Protein AF-A0A3M1V8Z0-F1 (afdb_monomer)

Structure (mmCIF, N/CA/C/O backbone):
data_AF-A0A3M1V8Z0-F1
#
_entry.id   AF-A0A3M1V8Z0-F1
#
loop_
_atom_site.group_PDB
_atom_site.id
_atom_site.type_symbol
_atom_site.label_atom_id
_atom_site.label_alt_id
_atom_site.label_comp_id
_atom_site.label_asym_id
_atom_site.label_entity_id
_atom_site.label_seq_id
_atom_site.pdbx_PDB_ins_code
_atom_site.Cartn_x
_atom_site.Cartn_y
_atom_site.Cartn_z
_atom_site.occupancy
_atom_site.B_iso_or_equiv
_atom_site.auth_seq_id
_atom_site.auth_comp_id
_atom_site.auth_asym_id
_atom_site.auth_atom_id
_atom_site.pdbx_PDB_model_num
ATOM 1 N N . MET A 1 1 ? -4.036 62.383 -59.498 1.00 50.09 1 MET A N 1
ATOM 2 C CA . MET A 1 1 ? -3.084 63.143 -58.662 1.00 50.09 1 MET A CA 1
ATOM 3 C C . MET A 1 1 ? -3.655 63.258 -57.259 1.00 50.09 1 MET A C 1
ATOM 5 O O . MET A 1 1 ? -4.647 63.950 -57.100 1.00 50.09 1 MET A O 1
ATOM 9 N N . LEU A 1 2 ? -3.074 62.509 -56.317 1.00 42.62 2 LEU A N 1
ATOM 10 C CA . LEU A 1 2 ? -2.884 62.777 -54.878 1.00 42.62 2 LEU A CA 1
ATOM 11 C C . LEU A 1 2 ? -2.518 61.423 -54.250 1.00 42.62 2 LEU A C 1
ATOM 13 O O . LEU A 1 2 ? -3.381 60.614 -53.921 1.00 42.62 2 LEU A O 1
ATOM 17 N N . ALA A 1 3 ? -1.216 61.136 -54.231 1.00 44.47 3 ALA A N 1
ATOM 18 C CA . ALA A 1 3 ? -0.652 59.923 -53.656 1.00 44.47 3 ALA A CA 1
ATOM 19 C C . ALA A 1 3 ? -0.652 60.043 -52.125 1.00 44.47 3 ALA A C 1
ATOM 21 O O . ALA A 1 3 ? -0.165 61.030 -51.575 1.00 44.47 3 ALA A O 1
ATOM 22 N N . TYR A 1 4 ? -1.228 59.052 -51.450 1.00 63.44 4 TYR A N 1
ATOM 23 C CA . TYR A 1 4 ? -1.217 58.925 -49.996 1.00 63.44 4 TYR A CA 1
ATOM 24 C C . TYR A 1 4 ? 0.078 58.219 -49.580 1.00 63.44 4 TYR A C 1
ATOM 26 O O . TYR A 1 4 ? 0.223 57.017 -49.797 1.00 63.44 4 TYR A O 1
ATOM 34 N N . GLU A 1 5 ? 1.033 58.965 -49.023 1.00 54.62 5 GLU A N 1
ATOM 35 C CA . GLU A 1 5 ? 2.247 58.396 -48.431 1.00 54.62 5 GLU A CA 1
ATOM 36 C C . GLU A 1 5 ? 1.980 57.961 -46.978 1.00 54.62 5 GLU A C 1
ATOM 38 O O . GLU A 1 5 ? 1.662 58.805 -46.130 1.00 54.62 5 GLU A O 1
ATOM 43 N N . PRO A 1 6 ? 2.119 56.666 -46.638 1.00 63.56 6 PRO A N 1
ATOM 44 C CA . PRO A 1 6 ? 2.044 56.221 -45.256 1.00 63.56 6 PRO A CA 1
ATOM 45 C C . PRO A 1 6 ? 3.290 56.690 -44.494 1.00 63.56 6 PRO A C 1
ATOM 47 O O . PRO A 1 6 ? 4.416 56.281 -44.776 1.00 63.56 6 PRO A O 1
ATOM 50 N N . ARG A 1 7 ? 3.091 57.544 -43.484 1.00 64.19 7 ARG A N 1
ATOM 51 C CA . ARG A 1 7 ? 4.147 57.924 -42.537 1.00 64.19 7 ARG A CA 1
ATOM 52 C C . ARG A 1 7 ? 4.525 56.708 -41.691 1.00 64.19 7 ARG A C 1
ATOM 54 O O . ARG A 1 7 ? 3.818 56.358 -40.747 1.00 64.19 7 ARG A O 1
ATOM 61 N N . HIS A 1 8 ? 5.660 56.090 -42.001 1.00 57.84 8 HIS A N 1
ATOM 62 C CA . HIS A 1 8 ? 6.310 55.132 -41.113 1.00 57.84 8 HIS A CA 1
ATOM 63 C C . HIS A 1 8 ? 6.765 55.847 -39.833 1.00 57.84 8 HIS A C 1
ATOM 65 O O . HIS A 1 8 ? 7.805 56.497 -39.788 1.00 57.84 8 HIS A O 1
ATOM 71 N N . CYS A 1 9 ? 5.956 55.741 -38.778 1.00 61.62 9 CYS A N 1
ATOM 72 C CA . CYS A 1 9 ? 6.323 56.157 -37.432 1.00 61.62 9 CYS A CA 1
ATOM 73 C C . CYS A 1 9 ? 7.314 55.131 -36.858 1.00 61.62 9 CYS A C 1
ATOM 75 O O . CYS A 1 9 ? 6.917 54.104 -36.308 1.00 61.62 9 CYS A O 1
ATOM 77 N N . SER A 1 10 ? 8.616 55.375 -37.030 1.00 54.47 10 SER A N 1
ATOM 78 C CA . SER A 1 10 ? 9.679 54.566 -36.429 1.00 54.47 10 SER A CA 1
ATOM 79 C C . SER A 1 10 ? 9.790 54.870 -34.929 1.00 54.47 10 SER A C 1
ATOM 81 O O . SER A 1 10 ? 10.664 55.617 -34.489 1.00 54.47 10 SER A O 1
ATOM 83 N N . MET A 1 11 ? 8.896 54.305 -34.116 1.00 51.50 11 MET A N 1
ATOM 84 C CA . MET A 1 11 ? 9.065 54.278 -32.661 1.00 51.50 11 MET A CA 1
ATOM 85 C C . MET A 1 11 ? 9.902 53.066 -32.248 1.00 51.50 11 MET A C 1
ATOM 87 O O . MET A 1 11 ? 9.391 52.101 -31.690 1.00 51.50 11 MET A O 1
ATOM 91 N N . THR A 1 12 ? 11.210 53.121 -32.492 1.00 56.28 12 THR A N 1
ATOM 92 C CA . THR A 1 12 ? 12.173 52.216 -31.844 1.00 56.28 12 THR A CA 1
ATOM 93 C C . THR A 1 12 ? 13.014 53.009 -30.856 1.00 56.28 12 THR A C 1
ATOM 95 O O . THR A 1 12 ? 14.225 53.158 -31.002 1.00 56.28 12 THR A O 1
ATOM 98 N N . THR A 1 13 ? 12.367 53.559 -29.827 1.00 56.66 13 THR A N 1
ATOM 99 C CA . THR A 1 13 ? 13.083 53.988 -28.624 1.00 56.66 13 THR A CA 1
ATOM 100 C C . THR A 1 13 ? 13.380 52.737 -27.804 1.00 56.66 13 THR A C 1
ATOM 102 O O . THR A 1 13 ? 12.694 52.440 -26.827 1.00 56.66 13 THR A O 1
ATOM 105 N N . GLU A 1 14 ? 14.392 51.968 -28.211 1.00 60.00 14 GLU A N 1
ATOM 106 C CA . GLU A 1 14 ? 14.990 50.965 -27.333 1.00 60.00 14 GLU A CA 1
ATOM 107 C C . GLU A 1 14 ? 15.577 51.705 -26.129 1.00 60.00 14 GLU A C 1
ATOM 109 O O . GLU A 1 14 ? 16.704 52.208 -26.144 1.00 60.00 14 GLU A O 1
ATOM 114 N N . ARG A 1 15 ? 14.781 51.820 -25.063 1.00 64.38 15 ARG A N 1
ATOM 115 C CA . ARG A 1 15 ? 15.274 52.238 -23.757 1.00 64.38 15 ARG A CA 1
ATOM 116 C C . ARG A 1 15 ? 16.285 51.189 -23.323 1.00 64.38 15 ARG A C 1
ATOM 118 O O . ARG A 1 15 ? 15.916 50.155 -22.773 1.00 64.38 15 ARG A O 1
ATOM 125 N N . ARG A 1 16 ? 17.569 51.460 -23.571 1.00 71.38 16 ARG A N 1
ATOM 126 C CA . ARG A 1 16 ? 18.683 50.713 -22.987 1.00 71.38 16 ARG A CA 1
ATOM 127 C C . ARG A 1 16 ? 18.565 50.818 -21.473 1.00 71.38 16 ARG A C 1
ATOM 129 O O . ARG A 1 16 ? 19.021 51.782 -20.861 1.00 71.38 16 ARG A O 1
ATOM 136 N N . ILE A 1 17 ? 17.919 49.823 -20.874 1.00 77.00 17 ILE A N 1
ATOM 137 C CA . ILE A 1 17 ? 17.913 49.620 -19.432 1.00 77.00 17 ILE A CA 1
ATOM 138 C C . ILE A 1 17 ? 19.381 49.516 -19.024 1.00 77.00 17 ILE A C 1
ATOM 140 O O . ILE A 1 17 ? 20.104 48.621 -19.468 1.00 77.00 17 ILE A O 1
ATOM 144 N N . SER A 1 18 ? 19.853 50.495 -18.251 1.00 86.06 18 SER A N 1
ATOM 145 C CA . SER A 1 18 ? 21.267 50.565 -17.893 1.00 86.06 18 SER A CA 1
ATOM 146 C C . SER A 1 18 ? 21.676 49.299 -17.137 1.00 86.06 18 SER A C 1
ATOM 148 O O . SER A 1 18 ? 20.899 48.759 -16.347 1.00 86.06 18 SER A O 1
ATOM 150 N N . ARG A 1 19 ? 22.919 48.838 -17.329 1.00 85.12 19 ARG A N 1
ATOM 151 C CA . ARG A 1 19 ? 23.476 47.684 -16.594 1.00 85.12 19 ARG A CA 1
ATOM 152 C C . ARG A 1 19 ? 23.263 47.795 -15.077 1.00 85.12 19 ARG A C 1
ATOM 154 O O . ARG A 1 19 ? 23.075 46.785 -14.416 1.00 85.12 19 ARG A O 1
ATOM 161 N N . ARG A 1 20 ? 23.225 49.020 -14.537 1.00 85.44 20 ARG A N 1
ATOM 162 C CA . ARG A 1 20 ? 22.943 49.291 -13.119 1.00 85.44 20 ARG A CA 1
ATOM 163 C C . ARG A 1 20 ? 21.540 48.846 -12.699 1.00 85.44 20 ARG A C 1
ATOM 165 O O . ARG A 1 20 ? 21.400 48.256 -11.638 1.00 85.44 20 ARG A O 1
ATOM 172 N N . VAL A 1 21 ? 20.525 49.069 -13.534 1.00 88.44 21 VAL A N 1
ATOM 173 C CA . VAL A 1 21 ? 19.148 48.622 -13.256 1.00 88.44 21 VAL A CA 1
ATOM 174 C C . VAL A 1 21 ? 19.068 47.097 -13.262 1.00 88.44 21 VAL A C 1
ATOM 176 O O . VAL A 1 21 ? 18.444 46.529 -12.375 1.00 88.44 21 VAL A O 1
ATOM 179 N N . TRP A 1 22 ? 19.765 46.426 -14.184 1.00 90.62 22 TRP A N 1
ATOM 180 C CA . TRP A 1 22 ? 19.837 44.961 -14.197 1.00 90.62 22 TRP A CA 1
ATOM 181 C C . TRP A 1 22 ? 20.536 44.383 -12.965 1.00 90.62 22 TRP A C 1
ATOM 183 O O . TRP A 1 22 ? 20.046 43.414 -12.396 1.00 90.62 22 TRP A O 1
ATOM 193 N N . VAL A 1 23 ? 21.634 44.995 -12.512 1.00 91.88 23 VAL A N 1
ATOM 194 C CA . VAL A 1 23 ? 22.325 44.577 -11.280 1.00 91.88 23 VAL A CA 1
ATOM 195 C C . VAL A 1 23 ? 21.428 44.761 -10.052 1.00 91.88 23 VAL A C 1
ATOM 197 O O . VAL A 1 23 ? 21.338 43.858 -9.225 1.00 91.88 23 VAL A O 1
ATOM 200 N N . LEU A 1 24 ? 20.719 45.890 -9.949 1.00 92.88 24 LEU A N 1
ATOM 201 C CA . LEU A 1 24 ? 19.772 46.131 -8.855 1.00 92.88 2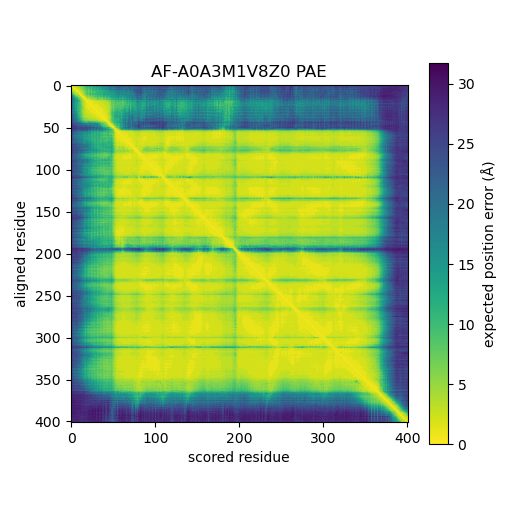4 LEU A CA 1
ATOM 202 C C . LEU A 1 24 ? 18.595 45.151 -8.890 1.00 92.88 24 LEU A C 1
ATOM 204 O O . LEU A 1 24 ? 18.204 44.626 -7.851 1.00 92.88 24 LEU A O 1
ATOM 208 N N . TYR A 1 25 ? 18.062 44.868 -10.077 1.00 90.56 25 TYR A N 1
ATOM 209 C CA . TYR A 1 25 ? 16.971 43.916 -10.253 1.00 90.56 25 TYR A CA 1
ATOM 210 C C . TYR A 1 25 ? 17.397 42.485 -9.900 1.00 90.56 25 TYR A C 1
ATOM 212 O O . TYR A 1 25 ? 16.688 41.797 -9.171 1.00 90.56 25 TYR A O 1
ATOM 220 N N . ALA A 1 26 ? 18.587 42.058 -10.329 1.00 92.81 26 ALA A N 1
ATOM 221 C CA . ALA A 1 26 ? 19.157 40.771 -9.939 1.00 92.81 26 ALA A CA 1
ATOM 222 C C . ALA A 1 26 ? 19.373 40.686 -8.418 1.00 92.81 26 ALA A C 1
ATOM 224 O O . ALA A 1 26 ? 18.982 39.700 -7.799 1.00 92.81 26 ALA A O 1
ATOM 225 N N . GLY A 1 27 ? 19.915 41.740 -7.796 1.00 94.75 27 GLY A N 1
ATOM 226 C CA . GLY A 1 27 ? 20.062 41.818 -6.340 1.00 94.75 27 GLY A CA 1
ATOM 227 C C . GLY A 1 27 ? 18.724 41.713 -5.600 1.00 94.75 27 GLY A C 1
ATOM 228 O O . GLY A 1 27 ? 18.621 40.982 -4.616 1.00 94.75 27 GLY A O 1
ATOM 229 N N . TYR A 1 28 ? 17.682 42.377 -6.107 1.00 92.50 28 TYR A N 1
ATOM 230 C CA . TYR A 1 28 ? 16.323 42.294 -5.568 1.00 92.50 28 TYR A CA 1
ATOM 231 C C . TYR A 1 28 ? 15.733 40.882 -5.678 1.00 92.50 28 TYR A C 1
ATOM 233 O O . TYR A 1 28 ? 15.201 40.369 -4.694 1.00 92.50 28 TYR A O 1
ATOM 241 N N . LEU A 1 29 ? 15.868 40.223 -6.833 1.00 94.06 29 LEU A N 1
ATOM 242 C CA . LEU A 1 29 ? 15.411 38.842 -7.013 1.00 94.06 29 LEU A CA 1
ATOM 243 C C . LEU A 1 29 ? 16.160 37.866 -6.096 1.00 94.06 29 LEU A C 1
ATOM 245 O O . LEU A 1 29 ? 15.528 37.002 -5.494 1.00 94.06 29 LEU A O 1
ATOM 249 N N . CYS A 1 30 ? 17.474 38.033 -5.922 1.00 90.44 30 CYS A N 1
ATOM 250 C CA . CYS A 1 30 ? 18.253 37.243 -4.967 1.00 90.44 30 CYS A CA 1
ATOM 251 C C . CYS A 1 30 ? 17.783 37.464 -3.522 1.00 90.44 30 CYS A C 1
ATOM 253 O O . CYS A 1 30 ? 17.653 36.502 -2.768 1.00 90.44 30 CYS A O 1
ATOM 255 N N . ALA A 1 31 ? 17.482 38.707 -3.135 1.00 84.88 31 ALA A N 1
ATOM 256 C CA . ALA A 1 31 ? 16.955 39.018 -1.808 1.00 84.88 31 ALA A CA 1
ATOM 257 C C . ALA A 1 31 ? 15.554 38.425 -1.590 1.00 84.88 31 ALA A C 1
ATOM 259 O O . ALA A 1 31 ? 15.296 37.847 -0.536 1.00 84.88 31 ALA A O 1
ATOM 260 N N . LEU A 1 32 ? 14.664 38.505 -2.586 1.00 89.69 32 LEU A N 1
ATOM 261 C CA . LEU A 1 32 ? 13.354 37.849 -2.546 1.00 89.69 32 LEU A CA 1
ATOM 262 C C . LEU A 1 32 ? 13.486 36.330 -2.437 1.00 89.69 32 LEU A C 1
ATOM 264 O O . LEU A 1 32 ? 12.795 35.731 -1.622 1.00 89.69 32 LEU A O 1
ATOM 268 N N . ALA A 1 33 ? 14.381 35.714 -3.212 1.00 87.62 33 ALA A N 1
ATOM 269 C CA . ALA A 1 33 ? 14.640 34.282 -3.137 1.00 87.62 33 ALA A CA 1
ATOM 270 C C . ALA A 1 33 ? 15.179 33.883 -1.755 1.00 87.62 33 ALA A C 1
ATOM 272 O O . ALA A 1 33 ? 14.703 32.910 -1.179 1.00 87.62 33 ALA A O 1
ATOM 273 N N . ALA A 1 34 ? 16.099 34.662 -1.179 1.00 79.50 34 ALA A N 1
ATOM 274 C CA . ALA A 1 34 ? 16.617 34.429 0.167 1.00 79.50 34 ALA A CA 1
ATOM 275 C C . ALA A 1 34 ? 15.531 34.593 1.243 1.00 79.50 34 ALA A C 1
ATOM 277 O O . ALA A 1 34 ? 15.416 33.750 2.126 1.00 79.50 34 ALA A O 1
ATOM 278 N N . MET A 1 35 ? 14.692 35.630 1.159 1.00 79.00 35 MET A N 1
ATOM 279 C CA . MET A 1 35 ? 13.572 35.821 2.087 1.00 79.00 35 MET A CA 1
ATOM 280 C C . MET A 1 35 ? 12.511 34.734 1.936 1.00 79.00 35 MET A C 1
ATOM 282 O O . MET A 1 35 ? 12.015 34.243 2.943 1.00 79.00 35 MET A O 1
ATOM 286 N N . ALA A 1 36 ? 12.184 34.329 0.707 1.00 84.44 36 ALA A N 1
ATOM 287 C CA . ALA A 1 36 ? 11.277 33.222 0.441 1.00 84.44 36 ALA A CA 1
ATOM 288 C C . ALA A 1 36 ? 11.852 31.914 0.982 1.00 84.44 36 ALA A C 1
ATOM 290 O O . ALA A 1 36 ? 11.120 31.159 1.602 1.00 84.44 36 ALA A O 1
ATOM 291 N N . MET A 1 37 ? 13.157 31.679 0.832 1.00 78.44 37 MET A N 1
ATOM 292 C CA . MET A 1 37 ? 13.843 30.517 1.390 1.00 78.44 37 MET A CA 1
ATOM 293 C C . MET A 1 37 ? 13.834 30.539 2.920 1.00 78.44 37 MET A C 1
ATOM 295 O O . MET A 1 37 ? 13.474 29.538 3.515 1.00 78.44 37 MET A O 1
ATOM 299 N N . VAL A 1 38 ? 14.117 31.672 3.571 1.00 70.69 38 VAL A N 1
ATOM 300 C CA . VAL A 1 38 ? 14.052 31.807 5.040 1.00 70.69 38 VAL A CA 1
ATOM 301 C C . VAL A 1 38 ? 12.617 31.691 5.558 1.00 70.69 38 VAL A C 1
ATOM 303 O O . VAL A 1 38 ? 12.384 31.085 6.600 1.00 70.69 38 VAL A O 1
ATOM 306 N N . ALA A 1 39 ? 11.637 32.263 4.858 1.00 71.88 39 ALA A N 1
ATOM 307 C CA . ALA A 1 39 ? 10.226 32.135 5.206 1.00 71.88 39 ALA A CA 1
ATOM 308 C C . ALA A 1 39 ? 9.741 30.695 5.008 1.00 71.88 39 ALA A C 1
ATOM 310 O O . ALA A 1 39 ? 9.021 30.183 5.853 1.00 71.88 39 ALA A O 1
ATOM 311 N N . PHE A 1 40 ? 10.184 30.028 3.944 1.00 73.31 40 PHE A N 1
ATOM 312 C CA . PHE A 1 40 ? 9.915 28.624 3.658 1.00 73.31 40 PHE A CA 1
ATOM 313 C C . PHE A 1 40 ? 10.589 27.704 4.678 1.00 73.31 40 PHE A C 1
ATOM 315 O O . PHE A 1 40 ? 9.936 26.804 5.191 1.00 73.31 40 PHE A O 1
ATOM 322 N N . GLU A 1 41 ? 11.842 27.969 5.057 1.00 63.16 41 GLU A N 1
ATOM 323 C CA . GLU A 1 41 ? 12.527 27.294 6.161 1.00 63.16 41 GLU A CA 1
ATOM 324 C C . GLU A 1 41 ? 11.788 27.522 7.470 1.00 63.16 41 GLU A C 1
ATOM 326 O O . GLU A 1 41 ? 11.520 26.577 8.188 1.00 63.16 41 GLU A O 1
ATOM 331 N N . ARG A 1 42 ? 11.391 28.749 7.801 1.00 63.97 42 ARG A N 1
ATOM 332 C CA . ARG A 1 42 ? 10.646 29.000 9.040 1.00 63.97 42 ARG A CA 1
ATOM 333 C C . ARG A 1 42 ? 9.256 28.373 9.014 1.00 63.97 42 ARG A C 1
ATOM 335 O O . ARG A 1 42 ? 8.807 27.882 10.037 1.00 63.97 42 ARG A O 1
ATOM 342 N N . TRP A 1 43 ? 8.596 28.335 7.867 1.00 64.00 43 TRP A N 1
ATOM 343 C CA . TRP A 1 43 ? 7.271 27.743 7.726 1.00 64.00 43 TRP A CA 1
ATOM 344 C C . TRP A 1 43 ? 7.299 26.207 7.735 1.00 64.00 43 TRP A C 1
ATOM 346 O O . TRP A 1 43 ? 6.405 25.591 8.306 1.00 64.00 43 TRP A O 1
ATOM 356 N N . LEU A 1 44 ? 8.335 25.580 7.168 1.00 61.16 44 LEU A N 1
ATOM 357 C CA . LEU A 1 44 ? 8.509 24.122 7.180 1.00 61.16 44 LEU A CA 1
ATOM 358 C C . LEU A 1 44 ? 9.246 23.592 8.410 1.00 61.16 44 LEU A C 1
ATOM 360 O O . LEU A 1 44 ? 9.028 22.449 8.801 1.00 61.16 44 LEU A O 1
ATOM 364 N N . ILE A 1 45 ? 10.162 24.379 8.972 1.00 56.91 45 ILE A N 1
ATOM 365 C CA . ILE A 1 45 ? 11.152 23.916 9.949 1.00 56.91 45 ILE A CA 1
ATOM 366 C C . ILE A 1 45 ? 10.945 24.559 11.308 1.00 56.91 45 ILE A C 1
ATOM 368 O O . ILE A 1 45 ? 11.302 23.890 12.264 1.00 56.91 45 ILE A O 1
ATOM 372 N N . ALA A 1 46 ? 10.410 25.784 11.452 1.00 52.66 46 ALA A N 1
ATOM 373 C CA . ALA A 1 46 ? 10.294 26.404 12.775 1.00 52.66 46 ALA A CA 1
ATOM 374 C C . ALA A 1 46 ? 9.097 25.820 13.510 1.00 52.66 46 ALA A C 1
ATOM 376 O O . ALA A 1 46 ? 7.952 26.208 13.263 1.00 52.66 46 ALA A O 1
ATOM 377 N N . PRO A 1 47 ? 9.328 24.901 14.443 1.00 52.84 47 PRO A N 1
ATOM 378 C CA . PRO A 1 47 ? 8.230 24.317 15.134 1.00 52.84 47 PRO A CA 1
ATOM 379 C C . PRO A 1 47 ? 8.070 25.014 16.484 1.00 52.84 47 PRO A C 1
ATOM 381 O O . PRO A 1 47 ? 8.948 25.776 16.904 1.00 52.84 47 PRO A O 1
ATOM 384 N N . PRO A 1 48 ? 6.957 24.802 17.194 1.00 50.25 48 PRO A N 1
ATOM 385 C CA . PRO A 1 48 ? 6.781 25.408 18.504 1.00 50.25 48 PRO A CA 1
ATOM 386 C C . PRO A 1 48 ? 7.975 25.045 19.397 1.00 50.25 48 PRO A C 1
ATOM 388 O O . PRO A 1 48 ? 8.307 23.863 19.557 1.00 50.25 48 PRO A O 1
ATOM 391 N N . ALA A 1 49 ? 8.658 26.064 19.924 1.00 42.94 49 ALA A N 1
ATOM 392 C CA . ALA A 1 49 ? 9.838 25.889 20.761 1.00 42.94 49 ALA A CA 1
ATOM 393 C C . ALA A 1 49 ? 9.514 24.937 21.929 1.00 42.94 49 ALA A C 1
ATOM 395 O O . ALA A 1 49 ? 8.577 25.182 22.685 1.00 42.94 49 ALA A O 1
ATOM 396 N N . GLY A 1 50 ? 10.271 23.837 22.045 1.00 47.66 50 GLY A N 1
ATOM 397 C CA . GLY A 1 50 ? 10.153 22.853 23.135 1.00 47.66 50 GLY A CA 1
ATOM 398 C C . GLY A 1 50 ? 9.554 21.483 22.782 1.00 47.66 50 GLY A C 1
ATOM 399 O O . GLY A 1 50 ? 9.404 20.644 23.664 1.00 47.66 50 GLY A O 1
ATOM 400 N N . SER A 1 51 ? 9.220 21.204 21.522 1.00 48.12 51 SER A N 1
ATOM 401 C CA . SER A 1 51 ? 8.568 19.940 21.143 1.00 48.12 51 SER A CA 1
ATOM 402 C C . SER A 1 51 ? 9.534 18.832 20.683 1.00 48.12 51 SER A C 1
ATOM 404 O O . SER A 1 51 ? 10.649 19.082 20.224 1.00 48.12 51 SER A O 1
ATOM 406 N N . ARG A 1 52 ? 9.020 17.595 20.660 1.00 55.81 52 ARG A N 1
ATOM 407 C CA . ARG A 1 52 ? 9.489 16.399 19.917 1.00 55.81 52 ARG A CA 1
ATOM 408 C C . ARG A 1 52 ? 9.606 16.605 18.388 1.00 55.81 52 ARG A C 1
ATOM 410 O O . ARG A 1 52 ? 9.587 15.651 17.615 1.00 55.81 52 ARG A O 1
ATOM 417 N N . VAL A 1 53 ? 9.729 17.848 17.937 1.00 63.00 53 VAL A N 1
ATOM 418 C CA . VAL A 1 53 ? 9.460 18.253 16.561 1.00 63.00 53 VAL A CA 1
ATOM 419 C C . VAL A 1 53 ? 10.496 17.753 15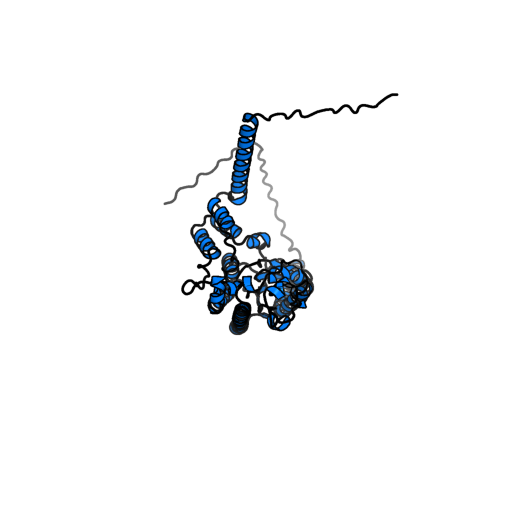.588 1.00 63.00 53 VAL A C 1
ATOM 421 O O . VAL A 1 53 ? 10.207 17.525 14.425 1.00 63.00 53 VAL A O 1
ATOM 424 N N . ALA A 1 54 ? 11.731 17.616 16.042 1.00 76.00 54 ALA A N 1
ATOM 425 C CA . ALA A 1 54 ? 12.817 17.406 15.113 1.00 76.00 54 ALA A CA 1
ATOM 426 C C . ALA A 1 54 ? 12.723 16.002 14.463 1.00 76.00 54 ALA A C 1
ATOM 428 O O . ALA A 1 54 ? 13.011 15.849 13.278 1.00 76.00 54 ALA A O 1
ATOM 429 N N . ALA A 1 55 ? 12.175 15.009 15.181 1.00 87.44 55 ALA A N 1
ATOM 430 C CA . ALA A 1 55 ? 11.784 13.720 14.604 1.00 87.44 55 ALA A CA 1
ATOM 431 C C . ALA A 1 55 ? 10.489 13.807 13.776 1.00 87.44 55 ALA A C 1
ATOM 433 O O . ALA A 1 55 ? 10.392 13.158 12.737 1.00 87.44 55 ALA A O 1
ATOM 434 N N . ASP A 1 56 ? 9.506 14.607 14.200 1.00 89.38 56 ASP A N 1
ATOM 435 C CA . ASP A 1 56 ? 8.248 14.779 13.462 1.00 89.38 56 ASP A CA 1
ATOM 436 C C . ASP A 1 56 ? 8.455 15.441 12.097 1.00 89.38 56 ASP A C 1
ATOM 438 O O . ASP A 1 56 ? 7.821 15.021 11.139 1.00 89.38 56 ASP A O 1
ATOM 442 N N . VAL A 1 57 ? 9.403 16.374 11.964 1.00 87.25 57 VAL A N 1
ATOM 443 C CA . VAL A 1 57 ? 9.797 16.953 10.668 1.00 87.25 57 VAL A CA 1
ATOM 444 C C . VAL A 1 57 ? 10.336 15.869 9.729 1.00 87.25 57 VAL A C 1
ATOM 446 O O . VAL A 1 57 ? 9.980 15.845 8.552 1.00 87.25 57 VAL A O 1
ATOM 449 N N . VAL A 1 58 ? 11.146 14.929 10.237 1.00 91.31 58 VAL A N 1
ATOM 450 C CA . VAL A 1 58 ? 11.614 13.780 9.439 1.00 91.31 58 VAL A CA 1
ATOM 451 C C . VAL A 1 58 ? 10.420 12.930 9.002 1.00 91.31 58 VAL A C 1
ATOM 453 O O . VAL A 1 58 ? 10.270 12.642 7.819 1.00 91.31 58 VAL A O 1
ATOM 456 N N . TRP A 1 59 ? 9.530 12.561 9.925 1.00 94.50 59 TRP A N 1
ATOM 457 C CA . TRP A 1 59 ? 8.328 11.794 9.586 1.00 94.50 59 TRP A CA 1
ATOM 458 C C . TRP A 1 59 ? 7.425 12.521 8.587 1.00 94.50 59 TRP A C 1
ATOM 460 O O . TRP A 1 59 ? 6.925 11.882 7.673 1.00 94.50 59 TRP A O 1
ATOM 470 N N . GLN A 1 60 ? 7.233 13.830 8.722 1.00 91.38 60 GLN A N 1
ATOM 471 C CA . GLN A 1 60 ? 6.394 14.623 7.828 1.00 91.38 60 GLN A CA 1
ATOM 472 C C . GLN A 1 60 ? 7.006 14.743 6.431 1.00 91.38 60 GLN A C 1
ATOM 474 O O . GLN A 1 60 ? 6.273 14.755 5.447 1.00 91.38 60 GLN A O 1
ATOM 479 N N . HIS A 1 61 ? 8.336 14.793 6.331 1.00 89.81 61 HIS A N 1
ATOM 480 C CA . HIS A 1 61 ? 9.031 14.804 5.048 1.00 89.81 61 HIS A CA 1
ATOM 481 C C . HIS A 1 61 ? 8.859 13.483 4.284 1.00 89.81 61 HIS A C 1
ATOM 483 O O . HIS A 1 61 ? 8.530 13.506 3.101 1.00 89.81 61 HIS A O 1
ATOM 489 N N . TYR A 1 62 ? 9.059 12.343 4.954 1.00 92.94 62 TYR A N 1
ATOM 490 C CA . TYR A 1 62 ? 9.004 11.022 4.312 1.00 92.94 62 TYR A CA 1
ATOM 491 C C . TYR A 1 62 ? 7.584 10.438 4.226 1.00 92.94 62 TYR A C 1
ATOM 493 O O . TYR A 1 62 ? 7.295 9.659 3.325 1.00 92.94 62 TYR A O 1
ATOM 501 N N . TYR A 1 63 ? 6.697 10.797 5.153 1.00 95.94 63 TYR A N 1
ATOM 502 C CA . TYR A 1 63 ? 5.354 10.225 5.305 1.00 95.94 63 TYR A CA 1
ATOM 503 C C . TYR A 1 63 ? 4.297 11.308 5.605 1.00 95.94 63 TYR A C 1
ATOM 505 O O . TYR A 1 63 ? 3.615 11.242 6.638 1.00 95.94 63 TYR A O 1
ATOM 513 N N . PRO A 1 64 ? 4.134 12.323 4.731 1.00 94.56 64 PRO A N 1
ATOM 514 C CA . PRO A 1 64 ? 3.215 13.444 4.957 1.00 94.56 64 PRO A CA 1
ATOM 515 C C . PRO A 1 64 ? 1.750 13.014 5.143 1.00 94.56 64 PRO A C 1
ATOM 517 O O . PRO A 1 64 ? 0.976 13.695 5.817 1.00 94.56 64 PRO A O 1
ATOM 520 N N . GLU A 1 65 ? 1.358 11.861 4.604 1.00 95.88 65 GLU A N 1
ATOM 521 C CA . GLU A 1 65 ? 0.025 11.272 4.752 1.00 95.88 65 GLU A CA 1
ATOM 522 C C . GLU A 1 65 ? -0.367 10.937 6.187 1.00 95.88 65 GLU A C 1
ATOM 524 O O . GLU A 1 65 ? -1.558 10.891 6.495 1.00 95.88 65 GLU A O 1
ATOM 529 N N . LEU A 1 66 ? 0.601 10.770 7.092 1.00 96.12 66 LEU A N 1
ATOM 530 C CA . LEU A 1 66 ? 0.307 10.639 8.519 1.00 96.12 66 LEU A CA 1
ATOM 531 C C . LEU A 1 66 ? -0.432 11.879 9.054 1.00 96.12 66 LEU A C 1
ATOM 533 O O . LEU A 1 66 ? -1.303 11.746 9.910 1.00 96.12 66 LEU A O 1
ATOM 537 N N . TRP A 1 67 ? -0.142 13.063 8.507 1.00 93.94 67 TRP A N 1
ATOM 538 C CA . TRP A 1 67 ? -0.846 14.306 8.825 1.00 93.94 67 TRP A CA 1
ATOM 539 C C . TRP A 1 67 ? -2.036 14.539 7.903 1.00 93.94 67 TRP A C 1
ATOM 541 O O . TRP A 1 67 ? -3.126 14.840 8.382 1.00 93.94 67 TRP A O 1
ATOM 551 N N . SER A 1 68 ? -1.860 14.377 6.587 1.00 94.50 68 SER A N 1
ATOM 552 C CA . SER A 1 68 ? -2.915 14.726 5.625 1.00 94.50 68 SER A CA 1
ATOM 553 C C . SER A 1 68 ? -4.145 13.815 5.701 1.00 94.50 68 SER A C 1
ATOM 555 O O . SER A 1 68 ? -5.198 14.183 5.196 1.00 94.50 68 SER A O 1
ATOM 557 N N . SER A 1 69 ? -4.024 12.626 6.299 1.00 95.75 69 SER A N 1
ATOM 558 C CA . SER A 1 69 ? -5.156 11.720 6.544 1.00 95.75 69 SER A CA 1
ATOM 559 C C . SER A 1 69 ? -6.049 12.154 7.711 1.00 95.75 69 SER A C 1
ATOM 561 O O . SER A 1 69 ? -7.112 11.571 7.903 1.00 95.75 69 SER A O 1
ATOM 563 N N . GLY A 1 70 ? -5.612 13.123 8.523 1.00 94.25 70 GLY A N 1
ATOM 564 C CA . GLY A 1 70 ? -6.290 13.526 9.755 1.00 94.25 70 GLY A CA 1
ATOM 565 C C . GLY A 1 70 ? -6.063 12.583 10.942 1.00 94.25 70 GLY A C 1
ATOM 566 O O . GLY A 1 70 ? -6.501 12.888 12.046 1.00 94.25 70 GLY A O 1
ATOM 567 N N . LEU A 1 71 ? -5.344 11.466 10.763 1.00 94.50 71 LEU A N 1
ATOM 568 C CA . LEU A 1 71 ? -5.151 10.452 11.808 1.00 94.50 71 LEU A CA 1
ATOM 569 C C . LEU A 1 71 ? -4.418 10.988 13.046 1.00 94.50 71 LEU A C 1
ATOM 571 O O . LEU A 1 71 ? -4.733 10.600 14.168 1.00 94.50 71 LEU A O 1
ATOM 575 N N . LEU A 1 72 ? -3.432 11.867 12.846 1.00 92.00 72 LEU A N 1
ATOM 576 C CA . LEU A 1 72 ? -2.669 12.469 13.943 1.00 92.00 72 LEU A CA 1
ATOM 577 C C . LEU A 1 72 ? -3.355 13.694 14.565 1.00 92.00 72 LEU A C 1
ATOM 579 O O . LEU A 1 72 ? -3.115 13.979 15.736 1.00 92.00 72 LEU A O 1
ATOM 583 N N . SER A 1 73 ? -4.177 14.424 13.807 1.00 90.25 73 SER A N 1
ATOM 584 C CA . SER A 1 73 ? -4.874 15.623 14.296 1.00 90.25 73 SER A CA 1
ATOM 585 C C . SER A 1 73 ? -6.200 15.297 14.980 1.00 90.25 73 SER A C 1
ATOM 587 O O . SER A 1 73 ? -6.562 15.945 15.957 1.00 90.25 73 SER A O 1
ATOM 589 N N . GLU A 1 74 ? -6.907 14.282 14.488 1.00 91.12 74 GLU A N 1
ATOM 590 C CA . GLU A 1 74 ? -8.196 13.816 14.996 1.00 91.12 74 GLU A CA 1
ATOM 591 C C . GLU A 1 74 ? -8.128 12.305 15.253 1.00 91.12 74 GLU A C 1
ATOM 593 O O . GLU A 1 74 ? -8.711 11.509 14.506 1.00 91.12 74 GLU A O 1
ATOM 598 N N . PRO A 1 75 ? -7.379 11.879 16.288 1.00 91.56 75 PRO A N 1
ATOM 599 C CA . PRO A 1 75 ? -7.189 10.467 16.553 1.00 91.56 75 PRO A CA 1
ATOM 600 C C . PRO A 1 75 ? -8.536 9.775 16.829 1.00 91.56 75 PRO A C 1
ATOM 602 O O . PRO A 1 75 ? -9.392 10.345 17.514 1.00 91.56 75 PRO A O 1
ATOM 605 N N . PRO A 1 76 ? -8.714 8.536 16.340 1.00 92.44 76 PRO A N 1
ATOM 606 C CA . PRO A 1 76 ? -9.841 7.678 16.666 1.00 92.44 76 PRO A CA 1
ATOM 607 C C . PRO A 1 76 ? -10.183 7.669 18.150 1.00 92.44 76 PRO A C 1
ATOM 609 O O . PRO A 1 76 ? -9.311 7.473 19.003 1.00 92.44 76 PRO A O 1
ATOM 612 N N . ALA A 1 77 ? -11.465 7.843 18.461 1.00 90.38 77 ALA A N 1
ATOM 613 C CA . ALA A 1 77 ? -11.966 7.778 19.822 1.00 90.38 77 ALA A CA 1
ATOM 614 C C . ALA A 1 77 ? -13.026 6.673 19.911 1.00 90.38 77 ALA A C 1
ATOM 616 O O . ALA A 1 77 ? -14.082 6.796 19.301 1.00 90.38 77 ALA A O 1
ATOM 617 N N . PRO A 1 78 ? -12.832 5.629 20.740 1.00 84.12 78 PRO A N 1
ATOM 618 C CA . PRO A 1 78 ? -13.807 4.548 20.924 1.00 84.12 78 PRO A CA 1
ATOM 619 C C . PRO A 1 78 ? -15.252 4.987 21.199 1.00 84.12 78 PRO A C 1
ATOM 621 O O . PRO A 1 78 ? -16.183 4.207 21.017 1.00 84.12 78 PRO A O 1
ATOM 624 N N . SER A 1 79 ? -15.428 6.197 21.726 1.00 86.88 79 SER A N 1
ATOM 625 C CA . SER A 1 79 ? -16.694 6.763 22.169 1.00 86.88 79 SER A CA 1
ATOM 626 C C . SER A 1 79 ? -17.420 7.607 21.119 1.00 86.88 79 SER A C 1
ATOM 628 O O . SER A 1 79 ? -18.567 7.973 21.383 1.00 86.88 79 SER A O 1
ATOM 630 N N . ASP A 1 80 ? -16.801 7.919 19.973 1.00 92.50 80 ASP A N 1
ATOM 631 C CA . ASP A 1 80 ? -17.380 8.805 18.948 1.00 92.50 80 ASP A CA 1
ATOM 632 C C . ASP A 1 80 ? -18.411 8.103 18.039 1.00 92.50 80 ASP A C 1
ATOM 634 O O . ASP A 1 80 ? -19.135 8.754 17.283 1.00 92.50 80 ASP A O 1
ATOM 638 N N . GLY A 1 81 ? -18.528 6.775 18.155 1.00 92.81 81 GLY A N 1
ATOM 639 C CA . GLY A 1 81 ? -19.481 5.969 17.398 1.00 92.81 81 GLY A CA 1
ATOM 640 C C . GLY A 1 81 ? -19.142 5.852 15.911 1.00 92.81 81 GLY A C 1
ATOM 641 O O . GLY A 1 81 ? -20.048 5.582 15.114 1.00 92.81 81 GLY A O 1
ATOM 642 N N . ARG A 1 82 ? -17.876 6.059 15.529 1.00 96.38 82 ARG A N 1
ATOM 643 C CA . ARG A 1 82 ? -17.361 5.839 14.174 1.00 96.38 82 ARG A CA 1
ATOM 644 C C . ARG A 1 82 ? -16.711 4.460 14.035 1.00 96.38 82 ARG A C 1
ATOM 646 O O . ARG A 1 82 ? -16.307 3.844 15.019 1.00 96.38 82 ARG A O 1
ATOM 653 N N . PHE A 1 83 ? -16.698 3.954 12.802 1.00 97.44 83 PHE A N 1
ATOM 654 C CA . PHE A 1 83 ? -15.950 2.761 12.402 1.00 97.44 83 PHE A CA 1
ATOM 655 C C . PHE A 1 83 ? -14.673 3.214 11.697 1.00 97.44 83 PHE A C 1
ATOM 657 O O . PHE A 1 83 ? -14.726 3.697 10.563 1.00 97.44 83 PHE A O 1
ATOM 664 N N . ASP A 1 84 ? -13.545 3.108 12.387 1.00 97.88 84 ASP A N 1
ATOM 665 C CA . ASP A 1 84 ? -12.278 3.686 11.943 1.00 97.88 84 ASP A CA 1
ATOM 666 C C . ASP A 1 84 ? -11.451 2.683 11.130 1.00 97.88 84 ASP A C 1
ATOM 668 O O . ASP A 1 84 ? -11.040 1.637 11.637 1.00 97.88 84 ASP A O 1
ATOM 672 N N . VAL A 1 85 ? -11.184 3.011 9.863 1.00 98.31 85 VAL A N 1
ATOM 673 C CA . VAL A 1 85 ? -10.475 2.143 8.911 1.00 98.31 85 VAL A CA 1
ATOM 674 C C . VAL A 1 85 ? -9.145 2.767 8.504 1.00 98.31 85 VAL A C 1
ATOM 676 O O . VAL A 1 85 ? -9.107 3.888 8.004 1.00 98.31 85 VAL A O 1
ATOM 679 N N . LEU A 1 86 ? -8.051 2.024 8.659 1.00 98.38 86 LEU A N 1
ATOM 680 C CA . LEU A 1 86 ? -6.711 2.417 8.225 1.00 98.38 86 LEU A CA 1
ATOM 681 C C . LEU A 1 86 ? -6.321 1.695 6.931 1.00 98.38 86 LEU A C 1
ATOM 683 O O . LEU A 1 86 ? -6.369 0.465 6.873 1.00 98.38 86 LEU A O 1
ATOM 687 N N . LEU A 1 87 ? -5.876 2.440 5.918 1.00 98.75 87 LEU A N 1
ATOM 688 C CA . LEU A 1 87 ? -5.420 1.875 4.643 1.00 98.75 87 LEU A CA 1
ATOM 689 C C . LEU A 1 87 ? -3.890 1.884 4.550 1.00 98.75 87 LEU A C 1
ATOM 691 O O . LEU A 1 87 ? -3.278 2.949 4.573 1.00 98.75 87 LEU A O 1
ATOM 695 N N . LEU A 1 88 ? -3.272 0.709 4.406 1.00 98.75 88 LEU A N 1
ATOM 696 C CA . LEU A 1 88 ? -1.825 0.525 4.262 1.00 98.75 88 LEU A CA 1
ATOM 697 C C . LEU A 1 88 ? -1.514 -0.135 2.912 1.00 98.75 88 LEU A C 1
ATOM 699 O O . LEU A 1 88 ? -1.746 -1.330 2.728 1.00 98.75 88 LEU A O 1
ATOM 703 N N . GLY A 1 89 ? -0.979 0.631 1.959 1.00 98.56 89 GLY A N 1
ATOM 704 C CA . GLY A 1 89 ? -0.790 0.145 0.591 1.00 98.56 89 GLY A CA 1
ATOM 705 C C . GLY A 1 89 ? 0.018 1.067 -0.320 1.00 98.56 89 GLY A C 1
ATOM 706 O O . GLY A 1 89 ? 0.543 2.094 0.115 1.00 98.56 89 GLY A O 1
ATOM 707 N N . GLY A 1 90 ? 0.102 0.669 -1.590 1.00 97.75 90 GLY A N 1
ATOM 708 C CA . GLY A 1 90 ? 0.648 1.472 -2.689 1.00 97.75 90 GLY A CA 1
ATOM 709 C C . GLY A 1 90 ? -0.403 2.347 -3.397 1.00 97.75 90 GLY A C 1
ATOM 710 O O . GLY A 1 90 ? -1.522 2.506 -2.909 1.00 97.75 90 GLY A O 1
ATOM 711 N N . SER A 1 91 ? -0.081 2.832 -4.605 1.00 97.50 91 SER A N 1
ATOM 712 C CA . SER A 1 91 ? -0.973 3.655 -5.456 1.00 97.50 91 SER A CA 1
ATOM 713 C C . SER A 1 91 ? -2.322 3.003 -5.752 1.00 97.50 91 SER A C 1
ATOM 715 O O . SER A 1 91 ? -3.314 3.695 -5.956 1.00 97.50 91 SER A O 1
ATOM 717 N N . VAL A 1 92 ? -2.379 1.672 -5.818 1.00 98.19 92 VAL A N 1
ATOM 718 C CA . VAL A 1 92 ? -3.638 0.974 -6.091 1.00 98.19 92 VAL A CA 1
ATOM 719 C C . VAL A 1 92 ? -4.597 1.122 -4.915 1.00 98.19 92 VAL A C 1
ATOM 721 O O . VAL A 1 92 ? -5.739 1.488 -5.132 1.00 98.19 92 VAL A O 1
ATOM 724 N N . LEU A 1 93 ? -4.152 0.944 -3.665 1.00 98.50 93 LEU A N 1
ATOM 725 C CA . LEU A 1 93 ? -5.047 1.149 -2.517 1.00 98.50 93 LEU A CA 1
ATOM 726 C C . LEU A 1 93 ? -5.445 2.626 -2.353 1.00 98.50 93 LEU A C 1
ATOM 728 O O . LEU A 1 93 ? -6.548 2.906 -1.899 1.00 98.50 93 LEU A O 1
ATOM 732 N N . GLU A 1 94 ? -4.575 3.553 -2.761 1.00 97.94 94 GLU A N 1
ATOM 733 C CA . GLU A 1 94 ? -4.883 4.988 -2.832 1.00 97.94 94 GLU A CA 1
ATOM 734 C C . GLU A 1 94 ? -6.029 5.279 -3.823 1.00 97.94 94 GLU A C 1
ATOM 736 O O . GLU A 1 94 ? -6.959 6.001 -3.474 1.00 97.94 94 GLU A O 1
ATOM 741 N N . GLN A 1 95 ? -6.045 4.640 -5.003 1.00 97.88 95 GLN A N 1
ATOM 742 C CA . GLN A 1 95 ? -7.172 4.717 -5.955 1.00 97.88 95 GLN A CA 1
ATOM 743 C C . GLN A 1 95 ? -8.483 4.175 -5.384 1.00 97.88 95 GLN A C 1
ATOM 745 O O . GLN A 1 95 ? -9.557 4.662 -5.729 1.00 97.88 95 GLN A O 1
ATOM 750 N N . LEU A 1 96 ? -8.402 3.150 -4.534 1.00 98.50 96 LEU A N 1
ATOM 751 C CA . LEU A 1 96 ? -9.583 2.500 -3.970 1.00 98.50 96 LEU A CA 1
ATOM 752 C C . LEU A 1 96 ? -10.245 3.318 -2.862 1.00 98.50 96 LEU A C 1
ATOM 754 O O . LEU A 1 96 ? -11.390 3.026 -2.524 1.00 98.50 96 LEU A O 1
ATOM 758 N N . GLU A 1 97 ? -9.567 4.312 -2.281 1.00 98.25 97 GLU A N 1
ATOM 759 C CA . GLU A 1 97 ? -10.070 5.023 -1.103 1.00 98.25 97 GLU A CA 1
ATOM 760 C C . GLU A 1 97 ? -11.476 5.628 -1.296 1.00 98.25 97 GLU A C 1
ATOM 762 O O . GLU A 1 97 ? -12.322 5.381 -0.431 1.00 98.25 97 GLU A O 1
ATOM 767 N N . PRO A 1 98 ? -11.786 6.366 -2.384 1.00 98.12 98 PRO A N 1
ATOM 768 C CA . PRO A 1 98 ? -13.120 6.938 -2.571 1.00 98.12 98 PRO A CA 1
ATOM 769 C C . PRO A 1 98 ? -14.211 5.861 -2.639 1.00 98.12 98 PRO A C 1
ATOM 771 O O . PRO A 1 98 ? -15.223 5.962 -1.956 1.00 98.12 98 PRO A O 1
ATOM 774 N N . PHE A 1 99 ? -13.963 4.773 -3.369 1.00 98.31 99 PHE A N 1
ATOM 775 C CA . PHE A 1 99 ? -14.916 3.667 -3.507 1.00 98.31 99 PHE A CA 1
ATOM 776 C C . PHE A 1 99 ? -15.101 2.900 -2.195 1.00 98.31 99 PHE A C 1
ATOM 778 O O . PHE A 1 99 ? -16.215 2.533 -1.831 1.00 98.31 99 PHE A O 1
ATOM 785 N N . LEU A 1 100 ? -14.020 2.687 -1.439 1.00 98.38 100 LEU A N 1
ATOM 786 C CA . LEU A 1 100 ? -14.097 2.091 -0.106 1.00 98.38 100 LEU A CA 1
ATOM 787 C C . LEU A 1 100 ? -14.896 2.975 0.851 1.00 98.38 100 LEU A C 1
ATOM 789 O O . LEU A 1 100 ? -15.626 2.448 1.689 1.00 98.38 100 LEU A O 1
ATOM 793 N N . ARG A 1 101 ? -14.778 4.303 0.740 1.00 97.69 101 ARG A N 1
ATOM 794 C CA . ARG A 1 101 ? -15.549 5.249 1.555 1.00 97.69 101 ARG A CA 1
ATOM 795 C C . ARG A 1 101 ? -17.042 5.049 1.346 1.00 97.69 101 ARG A C 1
ATOM 797 O O . ARG A 1 101 ? -17.760 4.945 2.338 1.00 97.69 101 ARG A O 1
ATOM 804 N N . ASP A 1 102 ? -17.474 4.914 0.099 1.00 97.56 102 ASP A N 1
ATOM 805 C CA . ASP A 1 102 ? -18.876 4.679 -0.244 1.00 97.56 102 ASP A CA 1
ATOM 806 C C . ASP A 1 102 ? -19.358 3.308 0.251 1.00 97.56 102 ASP A C 1
ATOM 808 O O . ASP A 1 102 ? -20.365 3.218 0.958 1.00 97.56 102 ASP A O 1
ATOM 812 N N . GLU A 1 103 ? -18.591 2.246 -0.014 1.00 98.00 103 GLU A N 1
ATOM 813 C CA . GLU A 1 103 ? -18.911 0.878 0.417 1.00 98.00 103 GLU A CA 1
ATOM 814 C C . GLU A 1 103 ? -19.010 0.756 1.949 1.00 98.00 103 GLU A C 1
ATOM 816 O O . GLU A 1 103 ? -19.961 0.182 2.493 1.00 98.00 103 GLU A O 1
ATOM 821 N N . PHE A 1 104 ? -18.055 1.332 2.686 1.00 97.38 104 PHE A N 1
ATOM 822 C CA . PHE A 1 104 ? -18.084 1.323 4.148 1.00 97.38 104 PHE A CA 1
ATOM 823 C C . PHE A 1 104 ? -19.160 2.253 4.710 1.00 97.38 104 PHE A C 1
ATOM 825 O O . PHE A 1 104 ? -19.773 1.913 5.725 1.00 97.38 104 PHE A O 1
ATOM 832 N N . ALA A 1 105 ? -19.434 3.400 4.083 1.00 95.50 105 ALA A N 1
ATOM 833 C CA . ALA A 1 105 ? -20.541 4.262 4.482 1.00 95.50 105 ALA A CA 1
ATOM 834 C C . ALA A 1 105 ? -21.876 3.522 4.342 1.00 95.50 105 ALA A C 1
ATOM 836 O O . ALA A 1 105 ? -22.663 3.515 5.289 1.00 95.50 105 ALA A O 1
ATOM 837 N N . GLN A 1 106 ? -22.103 2.821 3.231 1.00 95.31 106 GLN A N 1
ATOM 838 C CA . GLN A 1 106 ? -23.301 2.006 3.045 1.00 95.31 106 GLN A CA 1
ATOM 839 C C . GLN A 1 106 ? -23.397 0.895 4.101 1.00 95.31 106 GLN A C 1
ATOM 841 O O . GLN A 1 106 ? -24.440 0.731 4.733 1.00 95.31 106 GLN A O 1
ATOM 846 N N . ALA A 1 107 ? -22.303 0.172 4.354 1.00 91.31 107 ALA A N 1
ATOM 847 C CA . ALA A 1 107 ? -22.286 -0.942 5.303 1.00 91.31 107 ALA A CA 1
ATOM 848 C C . ALA A 1 107 ? -22.430 -0.521 6.781 1.00 91.31 107 ALA A C 1
ATOM 850 O O . ALA A 1 107 ? -22.853 -1.325 7.610 1.00 91.31 107 ALA A O 1
ATOM 851 N N . THR A 1 108 ? -22.077 0.721 7.128 1.00 90.75 108 THR A N 1
ATOM 852 C CA . THR A 1 108 ? -22.072 1.225 8.518 1.00 90.75 108 THR A CA 1
ATOM 853 C C . THR A 1 108 ? -23.166 2.254 8.814 1.00 90.75 108 THR A C 1
ATOM 855 O O . THR A 1 108 ? -23.263 2.732 9.948 1.00 90.75 108 THR A O 1
ATOM 858 N N . GLY A 1 109 ? -23.978 2.631 7.820 1.00 91.00 109 GLY A N 1
ATOM 859 C CA . GLY A 1 109 ? -24.943 3.726 7.945 1.00 91.00 109 GLY A CA 1
ATOM 860 C C . GLY A 1 109 ? -24.264 5.093 8.109 1.00 91.00 109 GLY A C 1
ATOM 861 O O . GLY A 1 109 ? -24.599 5.842 9.026 1.00 91.00 109 GLY A O 1
ATOM 862 N N . ALA A 1 110 ? -23.282 5.387 7.251 1.00 84.12 110 ALA A N 1
ATOM 863 C CA . ALA A 1 110 ? -22.480 6.616 7.191 1.00 84.12 110 ALA A CA 1
ATOM 864 C C . ALA A 1 110 ? -21.606 6.899 8.430 1.00 84.12 110 ALA A C 1
ATOM 866 O O . ALA A 1 110 ? -21.276 8.049 8.736 1.00 84.12 110 ALA A O 1
ATOM 867 N N . ARG A 1 111 ? -21.207 5.849 9.158 1.00 89.88 111 ARG A N 1
ATOM 868 C CA . ARG A 1 111 ? -20.373 5.961 10.369 1.00 89.88 111 ARG A CA 1
ATOM 869 C C . ARG A 1 111 ? -18.907 5.610 10.146 1.00 89.88 111 ARG A C 1
ATOM 871 O O . ARG A 1 111 ? -18.118 5.775 11.069 1.00 89.88 111 ARG A O 1
ATOM 878 N N . ALA A 1 112 ? -18.526 5.173 8.954 1.00 96.31 112 ALA A N 1
ATOM 879 C CA . ALA A 1 112 ? -17.135 4.890 8.640 1.00 96.31 112 ALA A CA 1
ATOM 880 C C . ALA A 1 112 ? -16.297 6.170 8.491 1.00 96.31 112 ALA A C 1
ATOM 882 O O . ALA A 1 112 ? -16.738 7.146 7.881 1.00 96.31 112 ALA A O 1
ATOM 883 N N . ARG A 1 113 ? -15.069 6.140 9.012 1.00 97.56 113 ARG A N 1
ATOM 884 C CA . ARG A 1 113 ? -14.017 7.127 8.748 1.00 97.56 113 ARG A CA 1
ATOM 885 C C . ARG A 1 113 ? -12.797 6.380 8.225 1.00 97.56 113 ARG A C 1
ATOM 887 O O . ARG A 1 113 ? -12.340 5.422 8.841 1.00 97.56 113 ARG A O 1
ATOM 894 N N . ILE A 1 114 ? -12.299 6.809 7.070 1.00 97.88 114 ILE A N 1
ATOM 895 C CA . ILE A 1 114 ? -11.139 6.197 6.424 1.00 97.88 114 ILE A CA 1
ATOM 896 C C . ILE A 1 114 ? -9.932 7.110 6.583 1.00 97.88 114 ILE A C 1
ATOM 898 O O . ILE A 1 114 ? -9.986 8.285 6.221 1.00 97.88 114 ILE A O 1
ATOM 902 N N . PHE A 1 115 ? -8.845 6.526 7.076 1.00 98.06 115 PHE A N 1
ATOM 903 C CA . PHE A 1 115 ? -7.523 7.123 7.153 1.00 98.06 115 PHE A CA 1
ATOM 904 C C . PHE A 1 115 ? -6.643 6.528 6.051 1.00 98.06 115 PHE A C 1
ATOM 906 O O . PHE A 1 115 ? -6.074 5.437 6.186 1.00 98.06 115 PHE A O 1
ATOM 913 N N . GLY A 1 116 ? -6.564 7.248 4.934 1.00 98.00 116 GLY A N 1
ATOM 914 C CA . GLY A 1 116 ? -5.757 6.886 3.777 1.00 98.00 116 GLY A CA 1
ATOM 915 C C . GLY A 1 116 ? -4.271 7.102 4.015 1.00 98.00 116 GLY A C 1
ATOM 916 O O . GLY A 1 116 ? -3.778 8.219 3.873 1.00 98.00 116 GLY A O 1
ATOM 917 N N . LEU A 1 117 ? -3.540 6.036 4.354 1.00 98.44 117 LEU A N 1
ATOM 918 C CA . LEU A 1 117 ? -2.075 6.063 4.399 1.00 98.44 117 LEU A CA 1
ATOM 919 C C . LEU A 1 117 ? -1.436 5.327 3.221 1.00 98.44 117 LEU A C 1
ATOM 921 O O . LEU A 1 117 ? -0.220 5.137 3.208 1.00 98.44 117 LEU A O 1
ATOM 925 N N . ALA A 1 118 ? -2.220 4.882 2.245 1.00 98.25 118 ALA A N 1
ATOM 926 C CA . ALA A 1 118 ? -1.690 4.341 1.007 1.00 98.25 118 ALA A CA 1
ATOM 927 C C . ALA A 1 118 ? -1.115 5.466 0.140 1.00 98.25 118 ALA A C 1
ATOM 929 O O . ALA A 1 118 ? -1.694 6.548 0.076 1.00 98.25 118 ALA A O 1
ATOM 930 N N . ARG A 1 119 ? 0.026 5.215 -0.507 1.00 97.44 119 ARG A N 1
ATOM 931 C CA . ARG A 1 119 ? 0.683 6.192 -1.385 1.00 97.44 119 ARG A CA 1
ATOM 932 C C . ARG A 1 119 ? 1.405 5.515 -2.534 1.00 97.44 119 ARG A C 1
ATOM 934 O O . ARG A 1 119 ? 1.949 4.418 -2.386 1.00 97.44 119 ARG A O 1
ATOM 941 N N . ALA A 1 120 ? 1.428 6.179 -3.684 1.00 95.75 120 ALA A N 1
ATOM 942 C CA . ALA A 1 120 ? 2.180 5.730 -4.847 1.00 95.75 120 ALA A CA 1
ATOM 943 C C . ALA A 1 120 ? 3.635 5.355 -4.517 1.00 95.75 120 ALA A C 1
ATOM 945 O O . ALA A 1 120 ? 4.291 5.996 -3.707 1.00 95.75 120 ALA A O 1
ATOM 946 N N . ALA A 1 121 ? 4.124 4.290 -5.161 1.00 94.56 121 ALA A N 1
ATOM 947 C CA . ALA A 1 121 ? 5.453 3.697 -4.970 1.00 94.56 121 ALA A CA 1
ATOM 948 C C . ALA A 1 121 ? 5.779 3.111 -3.578 1.00 94.56 121 ALA A C 1
ATOM 950 O O . ALA A 1 121 ? 6.804 2.444 -3.462 1.00 94.56 121 ALA A O 1
ATOM 951 N N . HIS A 1 122 ? 4.929 3.259 -2.555 1.00 97.19 122 HIS A N 1
ATOM 952 C CA . HIS A 1 122 ? 5.218 2.697 -1.231 1.00 97.19 122 HIS A CA 1
ATOM 953 C C . HIS A 1 122 ? 5.268 1.167 -1.254 1.00 97.19 122 HIS A C 1
ATOM 955 O O . HIS A 1 122 ? 4.477 0.516 -1.947 1.00 97.19 122 HIS A O 1
ATOM 961 N N . THR A 1 123 ? 6.177 0.608 -0.457 1.00 98.38 123 THR A N 1
ATOM 962 C CA . THR A 1 123 ? 6.334 -0.836 -0.244 1.00 98.38 123 THR A CA 1
ATOM 963 C C . THR A 1 123 ? 5.737 -1.268 1.098 1.00 98.38 123 THR A C 1
ATOM 965 O O . THR A 1 123 ? 5.302 -0.447 1.920 1.00 98.38 123 THR A O 1
ATOM 968 N N . SER A 1 124 ? 5.786 -2.573 1.376 1.00 98.75 124 SER A N 1
ATOM 969 C CA . SER A 1 124 ? 5.474 -3.117 2.702 1.00 98.75 124 SER A CA 1
ATOM 970 C C . SER A 1 124 ? 6.306 -2.474 3.828 1.00 98.75 124 SER A C 1
ATOM 972 O O . SER A 1 124 ? 5.802 -2.297 4.943 1.00 98.75 124 SER A O 1
ATOM 974 N N . ARG A 1 125 ? 7.548 -2.048 3.543 1.00 98.31 125 ARG A N 1
ATOM 975 C CA . ARG A 1 125 ? 8.440 -1.402 4.517 1.00 98.31 125 ARG A CA 1
ATOM 976 C C . ARG A 1 125 ? 7.927 -0.033 4.952 1.00 98.31 125 ARG A C 1
ATOM 978 O O . ARG A 1 125 ? 7.972 0.281 6.140 1.00 98.31 125 ARG A O 1
ATOM 985 N N . ASP A 1 126 ? 7.379 0.753 4.028 1.00 98.44 126 ASP A N 1
ATOM 986 C CA . ASP A 1 126 ? 6.783 2.052 4.355 1.00 98.44 126 ASP A CA 1
ATOM 987 C C . ASP A 1 126 ? 5.582 1.895 5.283 1.00 98.44 126 ASP A C 1
ATOM 989 O O . ASP A 1 126 ? 5.429 2.639 6.250 1.00 98.44 126 ASP A O 1
ATOM 993 N N . SER A 1 127 ? 4.738 0.894 5.029 1.00 98.62 127 SER A N 1
ATOM 994 C CA . SER A 1 127 ? 3.598 0.615 5.907 1.00 98.62 127 SER A CA 1
ATOM 995 C C . SER A 1 127 ? 4.029 0.131 7.286 1.00 98.62 127 SER A C 1
ATOM 997 O O . SER A 1 127 ? 3.443 0.553 8.283 1.00 98.62 127 SER A O 1
ATOM 999 N N . TYR A 1 128 ? 5.095 -0.668 7.372 1.00 98.50 128 TYR A N 1
ATOM 1000 C CA . TYR A 1 128 ? 5.691 -1.027 8.656 1.00 98.50 128 TYR A CA 1
ATOM 1001 C C . TYR A 1 128 ? 6.195 0.208 9.417 1.00 98.50 128 TYR A C 1
ATOM 1003 O O . TYR A 1 128 ? 5.879 0.371 10.598 1.00 98.50 128 TYR A O 1
ATOM 1011 N N . ASN A 1 129 ? 6.904 1.121 8.747 1.00 98.19 129 ASN A N 1
ATOM 1012 C CA . ASN A 1 129 ? 7.380 2.361 9.360 1.00 98.19 129 ASN A CA 1
ATOM 1013 C C . ASN A 1 129 ? 6.216 3.208 9.900 1.00 98.19 129 ASN A C 1
ATOM 1015 O O . ASN A 1 129 ? 6.251 3.637 11.055 1.00 98.19 129 ASN A O 1
ATOM 1019 N N . LYS A 1 130 ? 5.145 3.386 9.121 1.00 98.19 130 LYS A N 1
ATOM 1020 C CA . LYS A 1 130 ? 3.944 4.119 9.558 1.00 98.19 130 LYS A CA 1
ATOM 1021 C C . LYS A 1 130 ? 3.302 3.486 10.788 1.00 98.19 130 LYS A C 1
ATOM 1023 O O . LYS A 1 130 ? 3.034 4.178 11.765 1.00 98.19 130 LYS A O 1
ATOM 1028 N N . VAL A 1 131 ? 3.124 2.166 10.793 1.00 97.75 131 VAL A N 1
ATOM 1029 C CA . VAL A 1 131 ? 2.562 1.440 11.945 1.00 97.75 131 VAL A CA 1
ATOM 1030 C C . VAL A 1 131 ? 3.462 1.561 13.178 1.00 97.75 131 VAL A C 1
ATOM 1032 O O . VAL A 1 131 ? 2.960 1.742 14.287 1.00 97.75 131 VAL A O 1
ATOM 1035 N N . ARG A 1 132 ? 4.791 1.547 13.007 1.00 96.19 132 ARG A N 1
ATOM 1036 C CA . ARG A 1 132 ? 5.744 1.812 14.098 1.00 96.19 132 ARG A CA 1
ATOM 1037 C C . ARG A 1 132 ? 5.508 3.192 14.721 1.00 96.19 132 ARG A C 1
ATOM 1039 O O . ARG A 1 132 ? 5.548 3.299 15.946 1.00 96.19 132 ARG A O 1
ATOM 1046 N N . ARG A 1 133 ? 5.230 4.221 13.908 1.00 95.62 133 ARG A N 1
ATOM 1047 C CA . ARG A 1 133 ? 4.938 5.588 14.381 1.00 95.62 133 ARG A CA 1
ATOM 1048 C C . ARG A 1 133 ? 3.576 5.718 15.061 1.00 95.62 133 ARG A C 1
ATOM 1050 O O . ARG A 1 133 ? 3.458 6.496 16.007 1.00 95.62 133 ARG A O 1
ATOM 1057 N N . LEU A 1 134 ? 2.587 4.968 14.583 1.00 94.62 134 LEU A N 1
ATOM 1058 C CA . LEU A 1 134 ? 1.187 5.007 15.022 1.00 94.62 134 LEU A CA 1
ATOM 1059 C C . LEU A 1 134 ? 0.873 4.067 16.190 1.00 94.62 134 LEU A C 1
ATOM 1061 O O . LEU A 1 134 ? -0.298 3.846 16.498 1.00 94.62 134 LEU A O 1
ATOM 1065 N N . ALA A 1 135 ? 1.889 3.489 16.829 1.00 85.75 135 ALA A N 1
ATOM 1066 C CA . ALA A 1 135 ? 1.705 2.531 17.909 1.00 85.75 135 ALA A CA 1
ATOM 1067 C C . ALA A 1 135 ? 0.709 3.038 18.971 1.00 85.75 135 ALA A C 1
ATOM 1069 O O . ALA A 1 135 ? 0.908 4.097 19.562 1.00 85.75 135 ALA A O 1
ATOM 1070 N N . GLY A 1 136 ? -0.356 2.264 19.200 1.00 87.00 136 GLY A N 1
ATOM 1071 C CA . GLY A 1 136 ? -1.420 2.592 20.155 1.00 87.00 136 GLY A CA 1
ATOM 1072 C C . GLY A 1 136 ? -2.611 3.368 19.582 1.00 87.00 136 GLY A C 1
ATOM 1073 O O . GLY A 1 136 ? -3.560 3.609 20.322 1.00 87.00 136 GLY A O 1
ATOM 1074 N N . THR A 1 137 ? -2.607 3.725 18.294 1.00 93.12 137 THR A N 1
ATOM 1075 C CA . THR A 1 137 ? -3.749 4.408 17.658 1.00 93.12 137 THR A CA 1
ATOM 1076 C C . THR A 1 137 ? -4.936 3.442 17.514 1.00 93.12 137 THR A C 1
ATOM 1078 O O . THR A 1 137 ? -4.788 2.414 16.847 1.00 93.12 137 THR A O 1
ATOM 1081 N N . PRO A 1 138 ? -6.104 3.721 18.125 1.00 93.88 138 PRO A N 1
ATOM 1082 C CA . PR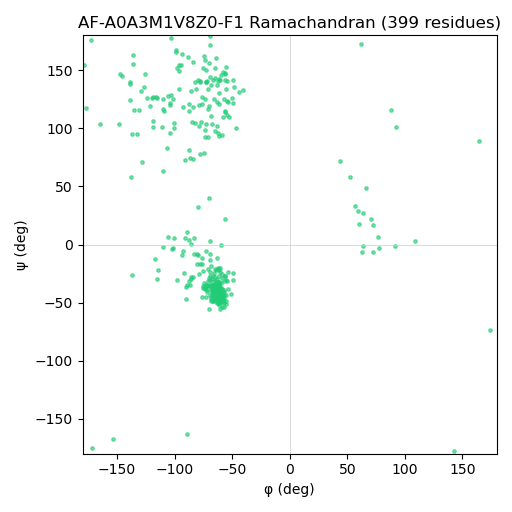O A 1 138 ? -7.178 2.739 18.245 1.00 93.88 138 PRO A CA 1
ATOM 1083 C C . PRO A 1 138 ? -8.110 2.763 17.026 1.00 93.88 138 PRO A C 1
ATOM 1085 O O . PRO A 1 138 ? -9.184 3.349 17.075 1.00 93.88 138 PRO A O 1
ATOM 1088 N N . VAL A 1 139 ? -7.715 2.110 15.936 1.00 96.50 139 VAL A N 1
ATOM 1089 C CA . VAL A 1 139 ? -8.589 1.883 14.768 1.00 96.50 139 VAL A CA 1
ATOM 1090 C C . VAL A 1 139 ? -9.398 0.588 14.919 1.00 96.50 139 VAL A C 1
ATOM 1092 O O . VAL A 1 139 ? -9.058 -0.274 15.731 1.00 96.50 139 VAL A O 1
ATOM 1095 N N . ASP A 1 140 ? -10.480 0.434 14.155 1.00 97.31 140 ASP A N 1
ATOM 1096 C CA . ASP A 1 140 ? -11.310 -0.778 14.161 1.00 97.31 140 ASP A CA 1
ATOM 1097 C C . ASP A 1 140 ? -10.846 -1.818 13.143 1.00 97.31 140 ASP A C 1
ATOM 1099 O O . ASP A 1 140 ? -10.906 -3.020 13.411 1.00 97.31 140 ASP A O 1
ATOM 1103 N N . LEU A 1 141 ? -10.387 -1.354 11.980 1.00 98.31 141 LEU A N 1
ATOM 1104 C CA . LEU A 1 141 ? -9.962 -2.190 10.865 1.00 98.31 141 LEU A CA 1
ATOM 1105 C C . LEU A 1 141 ? -8.693 -1.627 10.228 1.00 98.31 141 LEU A C 1
ATOM 1107 O O . LEU A 1 141 ? -8.590 -0.430 9.974 1.00 98.31 141 LEU A O 1
ATOM 1111 N N . VAL A 1 142 ? -7.753 -2.506 9.896 1.00 98.56 142 VAL A N 1
ATOM 1112 C CA . VAL A 1 142 ? -6.595 -2.185 9.058 1.00 98.56 142 VAL A CA 1
ATOM 1113 C C . VAL A 1 142 ? -6.630 -3.037 7.798 1.00 98.56 142 VAL A C 1
ATOM 1115 O O . VAL A 1 142 ? -6.696 -4.263 7.885 1.00 98.56 142 VAL A O 1
ATOM 1118 N N . ILE A 1 143 ? -6.550 -2.400 6.631 1.00 98.81 143 ILE A N 1
ATOM 1119 C CA . ILE A 1 143 ? -6.445 -3.074 5.333 1.00 98.81 143 ILE A CA 1
ATOM 1120 C C . ILE A 1 143 ? -5.003 -2.972 4.845 1.00 98.81 143 ILE A C 1
ATOM 1122 O O . ILE A 1 143 ? -4.482 -1.869 4.680 1.00 98.81 143 ILE A O 1
ATOM 1126 N N . VAL A 1 144 ? -4.370 -4.119 4.599 1.00 98.81 144 VAL A N 1
ATOM 1127 C CA . VAL A 1 144 ? -3.006 -4.210 4.063 1.00 98.81 144 VAL A CA 1
ATOM 1128 C C . VAL A 1 144 ? -3.060 -4.732 2.629 1.00 98.81 144 VAL A C 1
ATOM 1130 O O . VAL A 1 144 ? -3.468 -5.873 2.400 1.00 98.81 144 VAL A O 1
ATOM 1133 N N . TYR A 1 145 ? -2.627 -3.906 1.672 1.00 98.81 145 TYR A N 1
ATOM 1134 C CA . TYR A 1 145 ? -2.609 -4.236 0.244 1.00 98.81 145 TYR A CA 1
ATOM 1135 C C . TYR A 1 145 ? -1.299 -3.784 -0.418 1.00 98.81 145 TYR A C 1
ATOM 1137 O O . TYR A 1 145 ? -1.140 -2.632 -0.827 1.00 98.81 145 TYR A O 1
ATOM 1145 N N . HIS A 1 146 ? -0.353 -4.720 -0.513 1.00 98.62 146 HIS A N 1
ATOM 1146 C CA . HIS A 1 146 ? 0.983 -4.531 -1.088 1.00 98.62 146 HIS A CA 1
ATOM 1147 C C . HIS A 1 146 ? 1.358 -5.702 -1.987 1.00 98.62 146 HIS A C 1
ATOM 1149 O O . HIS A 1 146 ? 0.782 -6.781 -1.883 1.00 98.62 146 HIS A O 1
ATOM 1155 N N . GLY A 1 147 ? 2.363 -5.503 -2.836 1.00 97.44 147 GLY A N 1
ATOM 1156 C CA . GLY A 1 147 ? 2.884 -6.564 -3.690 1.00 97.44 147 GLY A CA 1
ATOM 1157 C C . GLY A 1 147 ? 3.925 -6.051 -4.669 1.00 97.44 147 GLY A C 1
ATOM 1158 O O . GLY A 1 147 ? 5.111 -6.303 -4.479 1.00 97.44 147 GLY A O 1
ATOM 1159 N N . ILE A 1 148 ? 3.492 -5.327 -5.704 1.00 98.00 148 ILE A N 1
ATOM 1160 C CA . ILE A 1 148 ? 4.347 -5.011 -6.860 1.00 98.00 148 ILE A CA 1
ATOM 1161 C C . ILE A 1 148 ? 5.508 -4.056 -6.546 1.00 98.00 148 ILE A C 1
ATOM 1163 O O . ILE A 1 148 ? 6.601 -4.235 -7.069 1.00 98.00 148 ILE A O 1
ATOM 1167 N N . ASN A 1 149 ? 5.328 -3.069 -5.662 1.00 97.94 149 ASN A N 1
ATOM 1168 C CA . ASN A 1 149 ? 6.400 -2.110 -5.365 1.00 97.94 149 ASN A CA 1
ATOM 1169 C C . ASN A 1 149 ? 7.590 -2.764 -4.660 1.00 97.94 149 ASN A C 1
ATOM 1171 O O . ASN A 1 149 ? 8.728 -2.410 -4.952 1.00 97.94 149 ASN A O 1
ATOM 1175 N N . ASP A 1 150 ? 7.341 -3.754 -3.800 1.00 98.38 150 ASP A N 1
ATOM 1176 C CA . ASP A 1 150 ? 8.396 -4.559 -3.188 1.00 98.38 150 ASP A CA 1
ATOM 1177 C C . ASP A 1 150 ? 9.199 -5.331 -4.243 1.00 98.38 150 ASP A C 1
ATOM 1179 O O . ASP A 1 150 ? 10.412 -5.434 -4.112 1.00 98.38 150 ASP A O 1
ATOM 1183 N N . VAL A 1 151 ? 8.561 -5.816 -5.320 1.00 98.25 151 VAL A N 1
ATOM 1184 C CA . VAL A 1 151 ? 9.224 -6.615 -6.373 1.00 98.25 151 VAL A CA 1
ATOM 1185 C C . VAL A 1 151 ? 10.373 -5.863 -7.040 1.00 98.25 151 VAL A C 1
ATOM 1187 O O . VAL A 1 151 ? 11.360 -6.482 -7.430 1.00 98.25 151 VAL A O 1
ATOM 1190 N N . ARG A 1 152 ? 10.299 -4.532 -7.091 1.00 96.00 152 ARG A N 1
ATOM 1191 C CA . ARG A 1 152 ? 11.368 -3.686 -7.629 1.00 96.00 152 ARG A CA 1
ATOM 1192 C C . ARG A 1 152 ? 12.705 -3.885 -6.921 1.00 96.00 152 ARG A C 1
ATOM 1194 O O . ARG A 1 152 ? 13.744 -3.806 -7.565 1.00 96.00 152 ARG A O 1
ATOM 1201 N N . MET A 1 153 ? 12.687 -4.217 -5.628 1.00 96.88 153 MET A N 1
ATOM 1202 C CA . MET A 1 153 ? 13.914 -4.437 -4.850 1.00 96.88 153 MET A CA 1
ATOM 1203 C C . MET A 1 153 ? 14.623 -5.746 -5.221 1.00 96.88 153 MET A C 1
ATOM 1205 O O . MET A 1 153 ? 15.721 -6.005 -4.739 1.00 96.88 153 MET A O 1
ATOM 1209 N N . ASN A 1 154 ? 14.034 -6.575 -6.092 1.00 97.81 154 ASN A N 1
ATOM 1210 C CA . ASN A 1 154 ? 14.752 -7.696 -6.695 1.00 97.81 154 ASN A CA 1
ATOM 1211 C C . ASN A 1 154 ? 15.820 -7.214 -7.687 1.00 97.81 154 ASN A C 1
ATOM 1213 O O . ASN A 1 154 ? 16.849 -7.873 -7.818 1.00 97.81 154 ASN A O 1
ATOM 1217 N N . CYS A 1 155 ? 15.630 -6.051 -8.321 1.00 96.94 155 CYS A N 1
ATOM 1218 C CA . CYS A 1 155 ? 16.550 -5.470 -9.305 1.00 96.94 155 CYS A CA 1
ATOM 1219 C C . CYS A 1 155 ? 17.758 -4.762 -8.655 1.00 96.94 155 CYS A C 1
ATOM 1221 O O . CYS A 1 155 ? 18.231 -3.748 -9.156 1.00 96.94 155 CYS A O 1
ATOM 1223 N N . CYS A 1 156 ? 18.235 -5.236 -7.502 1.00 95.19 156 CYS A N 1
ATOM 1224 C CA . CYS A 1 156 ? 19.479 -4.756 -6.903 1.00 95.19 156 CYS A CA 1
ATOM 1225 C C . CYS A 1 156 ? 20.644 -5.701 -7.251 1.00 95.19 156 CYS A C 1
ATOM 1227 O O . CYS A 1 156 ? 20.412 -6.912 -7.374 1.00 95.19 156 CYS A O 1
ATOM 1229 N N . PRO A 1 157 ? 21.894 -5.199 -7.306 1.00 95.44 157 PRO A N 1
ATOM 1230 C CA . PRO A 1 157 ? 23.059 -6.040 -7.552 1.00 95.44 157 PRO A CA 1
ATOM 1231 C C . PRO A 1 157 ? 23.182 -7.210 -6.557 1.00 95.44 157 PRO A C 1
ATOM 1233 O O . PRO A 1 157 ? 22.752 -7.093 -5.394 1.00 95.44 157 PRO A O 1
ATOM 1236 N N . PRO A 1 158 ? 23.818 -8.326 -6.956 1.00 92.75 158 PRO A N 1
ATOM 1237 C CA . PRO A 1 158 ? 24.114 -9.435 -6.059 1.00 92.75 158 PRO A CA 1
ATOM 1238 C C . PRO A 1 158 ? 24.896 -8.962 -4.828 1.00 92.75 158 PRO A C 1
ATOM 1240 O O . PRO A 1 158 ? 25.742 -8.074 -4.902 1.00 92.75 158 PRO A O 1
ATOM 1243 N N . GLY A 1 159 ? 24.579 -9.520 -3.659 1.00 95.50 159 GLY A N 1
ATOM 1244 C CA . GLY A 1 159 ? 25.228 -9.160 -2.390 1.00 95.50 159 GLY A CA 1
ATOM 1245 C C . GLY A 1 159 ? 24.865 -7.781 -1.821 1.00 95.50 159 GLY A C 1
ATOM 1246 O O . GLY A 1 159 ? 25.235 -7.487 -0.689 1.00 95.50 159 GLY A O 1
ATOM 1247 N N . THR A 1 160 ? 24.109 -6.951 -2.549 1.00 96.38 160 THR A N 1
ATOM 1248 C CA . THR A 1 160 ? 23.690 -5.620 -2.072 1.00 96.38 160 THR A CA 1
ATOM 1249 C C . THR A 1 160 ? 22.338 -5.651 -1.357 1.00 96.38 160 THR A C 1
ATOM 1251 O O . THR A 1 160 ? 22.073 -4.797 -0.511 1.00 96.38 160 THR A O 1
ATOM 1254 N N . PHE A 1 161 ? 21.484 -6.638 -1.655 1.00 97.19 161 PHE A N 1
ATOM 1255 C CA . PHE A 1 161 ? 20.150 -6.741 -1.062 1.00 97.19 161 PHE A CA 1
ATOM 1256 C C . PHE A 1 161 ? 20.190 -6.761 0.468 1.00 97.19 161 PHE A C 1
ATOM 1258 O O . PHE A 1 161 ? 20.934 -7.518 1.089 1.00 97.19 161 PHE A O 1
ATOM 1265 N N . ARG A 1 162 ? 19.312 -5.962 1.075 1.00 97.06 162 ARG A N 1
ATOM 1266 C CA . ARG A 1 162 ? 19.080 -5.918 2.523 1.00 97.06 162 ARG A CA 1
ATOM 1267 C C . ARG A 1 162 ? 17.590 -6.049 2.794 1.00 97.06 162 ARG A C 1
ATOM 1269 O O . ARG A 1 162 ? 16.803 -5.324 2.188 1.00 97.06 162 ARG A O 1
ATOM 1276 N N . GLU A 1 163 ? 17.209 -6.927 3.721 1.00 97.31 163 GLU A N 1
ATOM 1277 C CA . GLU A 1 163 ? 15.797 -7.220 4.031 1.00 97.31 163 GLU A CA 1
ATOM 1278 C C . GLU A 1 163 ? 15.017 -6.037 4.621 1.00 97.31 163 GLU A C 1
ATOM 1280 O O . GLU A 1 163 ? 13.790 -6.023 4.598 1.00 97.31 163 GLU A O 1
ATOM 1285 N N . ASP A 1 164 ? 15.707 -5.056 5.195 1.00 96.31 164 ASP A N 1
ATOM 1286 C CA . ASP A 1 164 ? 15.110 -3.815 5.698 1.00 96.31 164 ASP A CA 1
ATOM 1287 C C . ASP A 1 164 ? 15.006 -2.721 4.623 1.00 96.31 164 ASP A C 1
ATOM 1289 O O . ASP A 1 164 ? 14.585 -1.602 4.922 1.00 96.31 164 ASP A O 1
ATOM 1293 N N . TYR A 1 165 ? 15.392 -3.060 3.389 1.00 96.88 165 TYR A N 1
ATOM 1294 C CA . TYR A 1 165 ? 15.504 -2.190 2.224 1.00 96.88 165 TYR A CA 1
ATOM 1295 C C . TYR A 1 165 ? 16.484 -1.019 2.391 1.00 96.88 165 TYR A C 1
ATOM 1297 O O . TYR A 1 165 ? 16.491 -0.108 1.571 1.00 96.88 165 TYR A O 1
ATOM 1305 N N . ALA A 1 166 ? 17.397 -1.052 3.369 1.00 94.56 166 ALA A N 1
ATOM 1306 C CA . ALA A 1 166 ? 18.395 0.007 3.569 1.00 94.56 166 ALA A CA 1
ATOM 1307 C C . ALA A 1 166 ? 19.473 0.084 2.465 1.00 94.56 166 ALA A C 1
ATOM 1309 O O . ALA A 1 166 ? 20.405 0.873 2.563 1.00 94.56 166 ALA A O 1
ATOM 1310 N N . HIS A 1 167 ? 19.386 -0.750 1.426 1.00 93.31 167 HIS A N 1
ATOM 1311 C CA . HIS A 1 167 ? 20.163 -0.574 0.198 1.00 93.31 167 HIS A CA 1
ATOM 1312 C C . HIS A 1 167 ? 19.536 0.472 -0.738 1.00 93.31 167 HIS A C 1
ATOM 1314 O O . HIS A 1 167 ? 20.212 0.984 -1.624 1.00 93.31 167 HIS A O 1
ATOM 1320 N N . CYS A 1 168 ? 18.264 0.826 -0.534 1.00 92.00 168 CYS A N 1
ATOM 1321 C CA . CYS A 1 168 ? 17.638 1.956 -1.204 1.00 92.00 168 CYS A CA 1
ATOM 1322 C C . CYS A 1 168 ? 17.920 3.233 -0.408 1.00 92.00 168 CYS A C 1
ATOM 1324 O O . CYS A 1 168 ? 17.660 3.292 0.800 1.00 92.00 168 CYS A O 1
ATOM 1326 N N . ALA A 1 169 ? 18.354 4.286 -1.102 1.00 89.75 169 ALA A N 1
ATOM 1327 C CA . ALA A 1 169 ? 18.666 5.575 -0.486 1.00 89.75 169 ALA A CA 1
ATOM 1328 C C . ALA A 1 169 ? 17.486 6.166 0.314 1.00 89.75 169 ALA A C 1
ATOM 1330 O O . ALA A 1 169 ? 17.716 6.876 1.290 1.00 89.75 169 ALA A O 1
ATOM 1331 N N . TRP A 1 170 ? 16.234 5.836 -0.044 1.00 91.44 170 TRP A N 1
ATOM 1332 C CA . TRP A 1 170 ? 15.024 6.297 0.657 1.00 91.44 170 TRP A CA 1
ATOM 1333 C C . TRP A 1 170 ? 15.007 5.834 2.109 1.00 91.44 170 TRP A C 1
ATOM 1335 O O . TRP A 1 170 ? 14.930 6.647 3.031 1.00 91.44 170 TRP A O 1
ATOM 1345 N N . TYR A 1 171 ? 15.135 4.523 2.319 1.00 93.75 171 TYR A N 1
ATOM 1346 C CA . TYR A 1 171 ? 15.052 3.928 3.648 1.00 93.75 171 TYR A CA 1
ATOM 1347 C C . TYR A 1 171 ? 16.305 4.209 4.477 1.00 93.75 171 TYR A C 1
ATOM 1349 O O . TYR A 1 171 ? 16.189 4.476 5.673 1.00 93.75 171 TYR A O 1
ATOM 1357 N N . ASP A 1 172 ? 17.487 4.204 3.853 1.00 92.25 172 ASP A N 1
ATOM 1358 C CA . ASP A 1 172 ? 18.732 4.552 4.541 1.00 92.25 172 ASP A CA 1
ATOM 1359 C C . ASP A 1 172 ? 18.731 6.014 5.017 1.00 92.25 172 ASP A C 1
ATOM 1361 O O . ASP A 1 172 ? 19.011 6.292 6.187 1.00 92.25 172 ASP A O 1
ATOM 1365 N N . SER A 1 173 ? 18.338 6.955 4.151 1.00 90.38 173 SER A N 1
ATOM 1366 C CA . SER A 1 173 ? 18.242 8.373 4.512 1.00 90.38 173 SER A CA 1
ATOM 1367 C C . SER A 1 173 ? 17.182 8.622 5.578 1.00 90.38 173 SER A C 1
ATOM 1369 O O . SER A 1 173 ? 17.466 9.327 6.550 1.00 90.38 173 SER A O 1
ATOM 1371 N N . PHE A 1 174 ? 16.011 7.985 5.468 1.00 93.00 174 PHE A N 1
ATOM 1372 C CA . PHE A 1 174 ? 14.973 8.054 6.492 1.00 93.00 174 PHE A CA 1
ATOM 1373 C C . PHE A 1 174 ? 15.488 7.594 7.864 1.00 93.00 174 PHE A C 1
ATOM 1375 O O . PHE A 1 174 ? 15.408 8.348 8.834 1.00 93.00 174 PHE A O 1
ATOM 1382 N N . GLU A 1 175 ? 16.079 6.400 7.965 1.00 93.88 175 GLU A N 1
ATOM 1383 C CA . GLU A 1 175 ? 16.566 5.860 9.243 1.00 93.88 175 GLU A CA 1
ATOM 1384 C C . GLU A 1 175 ? 17.773 6.641 9.790 1.00 93.88 175 GLU A C 1
ATOM 1386 O O . GLU A 1 175 ? 17.891 6.866 10.999 1.00 93.88 175 GLU A O 1
ATOM 1391 N N . ARG A 1 176 ? 18.684 7.108 8.926 1.00 92.00 176 ARG A N 1
ATOM 1392 C CA . ARG A 1 176 ? 19.806 7.971 9.331 1.00 92.00 176 ARG A CA 1
ATOM 1393 C C . ARG A 1 176 ? 19.306 9.289 9.925 1.00 92.00 176 ARG A C 1
ATOM 1395 O O . ARG A 1 176 ? 19.792 9.698 10.981 1.00 92.00 176 ARG A O 1
ATOM 1402 N N . ARG A 1 177 ? 18.341 9.944 9.279 1.00 91.25 177 ARG A N 1
ATOM 1403 C CA . ARG A 1 177 ? 17.793 11.239 9.720 1.00 91.25 177 ARG A CA 1
ATOM 1404 C C . ARG A 1 177 ? 16.904 11.101 10.942 1.00 91.25 177 ARG A C 1
ATOM 1406 O O . ARG A 1 177 ? 17.008 11.915 11.856 1.00 91.25 177 ARG A O 1
ATOM 1413 N N . LEU A 1 178 ? 16.116 10.031 11.015 1.00 92.31 178 LEU A N 1
ATOM 1414 C CA . LEU A 1 178 ? 15.312 9.727 12.191 1.00 92.31 178 LEU A CA 1
ATOM 1415 C C . LEU A 1 178 ? 16.199 9.519 13.427 1.00 92.31 178 LEU A C 1
ATOM 1417 O O . LEU A 1 178 ? 15.912 10.095 14.472 1.00 92.31 178 LEU A O 1
ATOM 1421 N N . ARG A 1 179 ? 17.317 8.784 13.301 1.00 92.12 179 ARG A N 1
ATOM 1422 C CA . ARG A 1 179 ? 18.299 8.613 14.392 1.00 92.12 179 ARG A CA 1
ATOM 1423 C C . ARG A 1 179 ? 18.961 9.920 14.820 1.00 92.12 179 ARG A C 1
ATOM 1425 O O . ARG A 1 179 ? 19.181 10.126 16.008 1.00 92.12 179 ARG A O 1
ATOM 1432 N N . ARG A 1 180 ? 19.283 10.801 13.868 1.00 89.94 180 ARG A N 1
ATOM 1433 C CA . ARG A 1 180 ? 19.818 12.144 14.163 1.00 89.94 180 ARG A CA 1
ATOM 1434 C C . ARG A 1 180 ? 18.761 13.073 14.765 1.00 89.94 180 ARG A C 1
ATOM 1436 O O . ARG A 1 180 ? 19.121 14.079 15.371 1.00 89.94 180 ARG A O 1
ATOM 1443 N N . GLY A 1 181 ? 17.482 12.759 14.555 1.00 86.94 181 GLY A N 1
ATOM 1444 C CA . GLY A 1 181 ? 16.349 13.593 14.925 1.00 86.94 181 GLY A CA 1
ATOM 1445 C C . GLY A 1 181 ? 16.394 14.963 14.259 1.00 86.94 181 GLY A C 1
ATOM 1446 O O . GLY A 1 181 ? 15.955 15.916 14.876 1.00 86.94 181 GLY A O 1
ATOM 1447 N N . LYS A 1 182 ? 16.997 15.105 13.072 1.00 83.94 182 LYS A N 1
ATOM 1448 C CA . LYS A 1 182 ? 17.137 16.388 12.365 1.00 83.94 182 LYS A CA 1
ATOM 1449 C C . LYS A 1 182 ? 17.053 16.169 10.856 1.00 83.94 182 LYS A C 1
ATOM 1451 O O . LYS A 1 182 ? 17.553 15.166 10.350 1.00 83.94 182 LYS A O 1
ATOM 1456 N N . LEU A 1 183 ? 16.457 17.139 10.167 1.00 83.38 183 LEU A N 1
ATOM 1457 C CA . LEU A 1 183 ? 16.449 17.273 8.714 1.00 83.38 183 LEU A CA 1
ATOM 1458 C C . LEU A 1 183 ? 16.843 18.714 8.382 1.00 83.38 183 LEU A C 1
ATOM 1460 O O . LEU A 1 183 ? 16.136 19.645 8.765 1.00 83.38 183 LEU A O 1
ATOM 1464 N N . THR A 1 184 ? 17.977 18.907 7.716 1.00 82.38 184 THR A N 1
ATOM 1465 C CA . THR A 1 184 ? 18.378 20.234 7.224 1.00 82.38 184 THR A CA 1
ATOM 1466 C C . THR A 1 184 ? 17.720 20.537 5.875 1.00 82.38 184 THR A C 1
ATOM 1468 O O . THR A 1 184 ? 17.347 19.619 5.142 1.00 82.38 184 THR A O 1
ATOM 1471 N N . LEU A 1 185 ? 17.586 21.821 5.512 1.00 75.38 185 LEU A N 1
ATOM 1472 C CA . LEU A 1 185 ? 17.062 22.199 4.193 1.00 75.38 185 LEU A CA 1
ATOM 1473 C C . LEU A 1 185 ? 17.930 21.621 3.071 1.00 75.38 185 LEU A C 1
ATOM 1475 O O . LEU A 1 185 ? 17.394 21.071 2.115 1.00 75.38 185 LEU A O 1
ATOM 1479 N N . THR A 1 186 ? 19.256 21.702 3.200 1.00 76.94 186 THR A N 1
ATOM 1480 C CA . THR A 1 186 ? 20.190 21.149 2.212 1.00 76.94 186 THR A CA 1
ATOM 1481 C C . THR A 1 186 ? 19.966 19.654 2.018 1.00 76.94 186 THR A C 1
ATOM 1483 O O . THR A 1 186 ? 19.874 19.206 0.884 1.00 76.94 186 THR A O 1
ATOM 1486 N N . GLU A 1 187 ? 19.784 18.895 3.101 1.00 81.75 187 GLU A N 1
ATOM 1487 C CA . GLU A 1 187 ? 19.460 17.465 3.040 1.00 81.75 187 GLU A CA 1
ATOM 1488 C C . GLU A 1 187 ? 18.094 17.202 2.382 1.00 81.75 187 GLU A C 1
ATOM 1490 O O . GLU A 1 187 ? 17.954 16.243 1.625 1.00 81.75 187 GLU A O 1
ATOM 1495 N N . ALA A 1 188 ? 17.081 18.031 2.648 1.00 77.69 188 ALA A N 1
ATOM 1496 C CA . ALA A 1 188 ? 15.763 17.901 2.024 1.00 77.69 188 ALA A CA 1
ATOM 1497 C C . ALA A 1 188 ? 15.781 18.262 0.525 1.00 77.69 188 ALA A C 1
ATOM 1499 O O . ALA A 1 188 ? 15.060 17.659 -0.271 1.00 77.69 188 ALA A O 1
ATOM 1500 N N . LEU A 1 189 ? 16.594 19.246 0.132 1.00 75.50 189 LEU A N 1
ATOM 1501 C CA . LEU A 1 189 ? 16.806 19.631 -1.263 1.00 75.50 189 LEU A CA 1
ATOM 1502 C C . LEU A 1 189 ? 17.634 18.582 -2.005 1.00 75.50 189 LEU A C 1
ATOM 1504 O O . LEU A 1 189 ? 17.287 18.235 -3.131 1.00 75.50 189 LEU A O 1
ATOM 1508 N N . GLN A 1 190 ? 18.672 18.040 -1.367 1.00 78.12 190 GLN A N 1
ATOM 1509 C CA . GLN A 1 190 ? 19.498 16.973 -1.921 1.00 78.12 190 GLN A CA 1
ATOM 1510 C C . GLN A 1 190 ? 18.652 15.738 -2.241 1.00 78.12 190 GLN A C 1
ATOM 1512 O O . GLN A 1 190 ? 18.742 15.243 -3.354 1.00 78.12 190 GLN A O 1
ATOM 1517 N N . ASP A 1 191 ? 17.724 15.334 -1.368 1.00 75.31 191 ASP A N 1
ATOM 1518 C CA . ASP A 1 191 ? 16.814 14.210 -1.656 1.00 75.31 191 ASP A CA 1
ATOM 1519 C C . ASP A 1 191 ? 15.911 14.445 -2.872 1.00 75.31 191 ASP A C 1
ATOM 1521 O O . ASP A 1 191 ? 15.575 13.507 -3.602 1.00 75.31 191 ASP A O 1
ATOM 1525 N N . ARG A 1 192 ? 15.501 15.701 -3.094 1.00 69.00 192 ARG A N 1
ATOM 1526 C CA . ARG A 1 192 ? 14.711 16.080 -4.271 1.00 69.00 192 ARG A CA 1
ATOM 1527 C C . ARG A 1 192 ? 15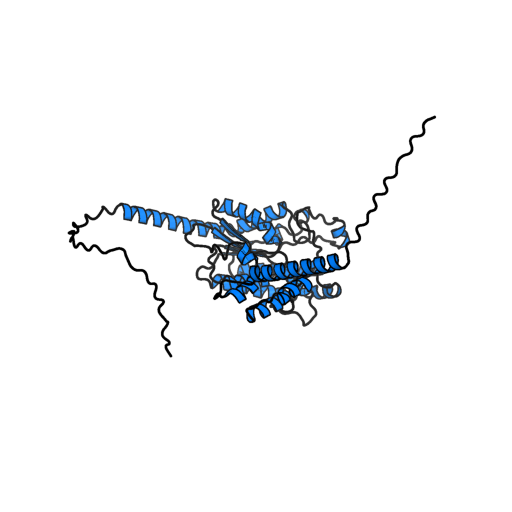.546 16.067 -5.547 1.00 69.00 192 ARG A C 1
ATOM 1529 O O . ARG A 1 192 ? 15.026 15.664 -6.582 1.00 69.00 192 ARG A O 1
ATOM 1536 N N . VAL A 1 193 ? 16.801 16.510 -5.474 1.00 63.44 193 VAL A N 1
ATOM 1537 C CA . VAL A 1 193 ? 17.720 16.593 -6.622 1.00 63.44 193 VAL A CA 1
ATOM 1538 C C . VAL A 1 193 ? 18.270 15.223 -6.997 1.00 63.44 193 VAL A C 1
ATOM 1540 O O . VAL A 1 193 ? 18.249 14.861 -8.166 1.00 63.44 193 VAL A O 1
ATOM 1543 N N . GLU A 1 194 ? 18.701 14.437 -6.013 1.00 62.72 194 GLU A N 1
ATOM 1544 C CA . GLU A 1 194 ? 19.163 13.058 -6.209 1.00 62.72 194 GLU A CA 1
ATOM 1545 C C . GLU A 1 194 ? 18.009 12.125 -6.585 1.00 62.72 194 GLU A C 1
ATOM 1547 O O . GLU A 1 194 ? 18.239 10.981 -6.966 1.00 62.72 194 GLU A O 1
ATOM 1552 N N . SER A 1 195 ? 16.767 12.623 -6.523 1.00 52.12 195 SER A N 1
ATOM 1553 C CA . SER A 1 195 ? 15.545 11.873 -6.763 1.00 52.12 195 SER A CA 1
ATOM 1554 C C . SER A 1 195 ? 15.633 10.523 -6.073 1.00 52.12 195 SER A C 1
ATOM 1556 O O . SER A 1 195 ? 15.729 9.473 -6.704 1.00 52.12 195 SER A O 1
ATOM 1558 N N . ILE A 1 196 ? 15.549 10.545 -4.746 1.00 51.59 196 ILE A N 1
ATOM 1559 C CA . ILE A 1 196 ? 15.371 9.334 -3.942 1.00 51.59 196 ILE A CA 1
ATOM 1560 C C . ILE A 1 196 ? 13.946 8.764 -4.160 1.00 51.59 196 ILE A C 1
ATOM 1562 O O . ILE A 1 196 ? 13.243 8.332 -3.253 1.00 51.59 196 ILE A O 1
ATOM 1566 N N . ALA A 1 197 ? 13.454 8.796 -5.396 1.00 53.50 197 ALA A N 1
ATOM 1567 C CA . ALA A 1 197 ? 12.384 7.936 -5.823 1.00 53.50 197 ALA A CA 1
ATOM 1568 C C . ALA A 1 197 ? 12.958 6.521 -5.864 1.00 53.50 197 ALA A C 1
ATOM 1570 O O . ALA A 1 197 ? 14.083 6.304 -6.305 1.00 53.50 197 ALA A O 1
ATOM 1571 N N . LEU A 1 198 ? 12.147 5.528 -5.510 1.00 64.56 198 LEU A N 1
ATOM 1572 C CA . LEU A 1 198 ? 12.493 4.125 -5.750 1.00 64.56 198 LEU A CA 1
ATOM 1573 C C . LEU A 1 198 ? 12.711 3.807 -7.249 1.00 64.56 198 LEU A C 1
ATOM 1575 O O . LEU A 1 198 ? 12.983 2.657 -7.563 1.00 64.56 198 LEU A O 1
ATOM 1579 N N . GLY A 1 199 ? 12.564 4.795 -8.151 1.00 71.38 199 GLY A N 1
ATOM 1580 C CA . GLY A 1 199 ? 13.036 4.803 -9.540 1.00 71.38 199 GLY A CA 1
ATOM 1581 C C . GLY A 1 199 ? 12.447 3.722 -10.438 1.00 71.38 199 GLY A C 1
ATOM 1582 O O . GLY A 1 199 ? 11.738 2.837 -9.976 1.00 71.38 199 GLY A O 1
ATOM 1583 N N . ALA A 1 200 ? 12.724 3.787 -11.736 1.00 84.19 200 ALA A N 1
ATOM 1584 C CA . ALA A 1 200 ? 12.849 2.544 -12.489 1.00 84.19 200 ALA A CA 1
ATOM 1585 C C . ALA A 1 200 ? 14.252 1.993 -12.195 1.00 84.19 200 ALA A C 1
ATOM 1587 O O . ALA A 1 200 ? 15.177 2.801 -12.070 1.00 84.19 200 ALA A O 1
ATOM 1588 N N . PRO A 1 201 ? 14.429 0.672 -12.055 1.00 89.44 201 PRO A N 1
ATOM 1589 C CA . PRO A 1 201 ? 15.771 0.106 -12.020 1.00 89.44 201 PRO A CA 1
ATOM 1590 C C . PRO A 1 201 ? 16.525 0.469 -13.307 1.00 89.44 201 PRO A C 1
ATOM 1592 O O . PRO A 1 201 ? 15.920 0.605 -14.376 1.00 89.44 201 PRO A O 1
ATOM 1595 N N . GLU A 1 202 ? 17.845 0.623 -13.203 1.00 90.56 202 GLU A N 1
ATOM 1596 C CA . GLU A 1 202 ? 18.713 0.733 -14.378 1.00 90.56 202 GLU A CA 1
ATOM 1597 C C . GLU A 1 202 ? 18.513 -0.492 -15.278 1.00 90.56 202 GLU A C 1
ATOM 1599 O O . GLU A 1 202 ? 18.207 -1.591 -14.802 1.00 90.56 202 GLU A O 1
ATOM 1604 N N . ARG A 1 203 ? 18.651 -0.311 -16.594 1.00 92.12 203 ARG A N 1
ATOM 1605 C CA . ARG A 1 203 ? 18.313 -1.357 -17.570 1.00 92.12 203 ARG A CA 1
ATOM 1606 C C . ARG A 1 203 ? 19.156 -2.613 -17.353 1.00 92.12 203 ARG A C 1
ATOM 1608 O O . ARG A 1 203 ? 18.655 -3.723 -17.496 1.00 92.12 203 ARG A O 1
ATOM 1615 N N . GLU A 1 204 ? 20.408 -2.416 -16.972 1.00 93.81 204 GLU A N 1
ATOM 1616 C CA . GLU A 1 204 ? 21.409 -3.431 -16.668 1.00 93.81 204 GLU A CA 1
ATOM 1617 C C . GLU A 1 204 ? 21.037 -4.251 -15.423 1.00 93.81 204 GLU A C 1
ATOM 1619 O O . GLU A 1 204 ? 21.439 -5.403 -15.295 1.00 93.81 204 GLU A O 1
ATOM 1624 N N . LEU A 1 205 ? 20.228 -3.686 -14.520 1.00 94.94 205 LEU A N 1
ATOM 1625 C CA . LEU A 1 205 ? 19.793 -4.335 -13.284 1.00 94.94 205 LEU A CA 1
ATOM 1626 C C . LEU A 1 205 ? 18.460 -5.083 -13.423 1.00 94.94 205 LEU A C 1
ATOM 1628 O O . LEU A 1 205 ? 18.040 -5.765 -12.487 1.00 94.94 205 LEU A O 1
ATOM 1632 N N . LEU A 1 206 ? 17.779 -4.995 -14.570 1.00 95.44 206 LEU A N 1
ATOM 1633 C CA . LEU A 1 206 ? 16.519 -5.714 -14.788 1.00 95.44 206 LEU A CA 1
ATOM 1634 C C . LEU A 1 206 ? 16.700 -7.234 -14.696 1.00 95.44 206 LEU A C 1
ATOM 1636 O O . LEU A 1 206 ? 15.825 -7.925 -14.165 1.00 95.44 206 LEU A O 1
ATOM 1640 N N . ASP A 1 207 ? 17.838 -7.753 -15.166 1.00 97.06 207 ASP A N 1
ATOM 1641 C CA . ASP A 1 207 ? 18.152 -9.185 -15.111 1.00 97.06 207 ASP A CA 1
ATOM 1642 C C . ASP A 1 207 ? 18.328 -9.688 -13.675 1.00 97.06 207 ASP A C 1
ATOM 1644 O O . ASP A 1 207 ? 17.916 -10.808 -13.360 1.00 97.06 207 ASP A O 1
ATOM 1648 N N . GLU A 1 208 ? 18.808 -8.834 -12.768 1.00 96.94 208 GLU A N 1
ATOM 1649 C CA . GLU A 1 208 ? 18.906 -9.154 -11.341 1.00 96.94 208 GLU A CA 1
ATOM 1650 C C . GLU A 1 208 ? 17.537 -9.432 -10.711 1.00 96.94 208 GLU A C 1
ATOM 1652 O O . GLU A 1 208 ? 17.428 -10.217 -9.760 1.00 96.94 208 GLU A O 1
ATOM 1657 N N . GLY A 1 209 ? 16.478 -8.840 -11.273 1.00 96.62 209 GLY A N 1
ATOM 1658 C CA . GLY A 1 209 ? 15.094 -9.041 -10.855 1.00 96.62 209 GLY A CA 1
ATOM 1659 C C . GLY A 1 209 ? 14.595 -10.480 -11.007 1.00 96.62 209 GLY A C 1
ATOM 1660 O O . GLY A 1 209 ? 13.641 -10.864 -10.328 1.00 96.62 209 GLY A O 1
ATOM 1661 N N . ARG A 1 210 ? 15.243 -11.299 -11.851 1.00 97.50 210 ARG A N 1
ATOM 1662 C CA . ARG A 1 210 ? 14.883 -12.713 -12.074 1.00 97.50 210 ARG A CA 1
ATOM 1663 C C . ARG A 1 210 ? 15.131 -13.580 -10.840 1.00 97.50 210 ARG A C 1
ATOM 1665 O O . ARG A 1 210 ? 14.442 -14.579 -10.641 1.00 97.50 210 ARG A O 1
ATOM 1672 N N . VAL A 1 211 ? 16.083 -13.189 -9.993 1.00 98.00 211 VAL A N 1
ATOM 1673 C CA . VAL A 1 211 ? 16.320 -13.826 -8.696 1.00 98.00 211 VAL A CA 1
ATOM 1674 C C . VAL A 1 211 ? 15.425 -13.155 -7.658 1.00 98.00 211 VAL A C 1
ATOM 1676 O O . VAL A 1 211 ? 15.602 -11.979 -7.348 1.00 98.00 211 VAL A O 1
ATOM 1679 N N . LEU A 1 212 ? 14.468 -13.900 -7.098 1.00 98.31 212 LEU A N 1
ATOM 1680 C CA . LEU A 1 212 ? 13.525 -13.364 -6.113 1.00 98.31 212 LEU A CA 1
ATOM 1681 C C . LEU A 1 212 ? 14.180 -13.222 -4.731 1.00 98.31 212 LEU A C 1
ATOM 1683 O O . LEU A 1 212 ? 14.353 -14.201 -4.009 1.00 98.31 212 LEU A O 1
ATOM 1687 N N . LYS A 1 213 ? 14.497 -11.986 -4.347 1.00 98.06 213 LYS A N 1
ATOM 1688 C CA . LYS A 1 213 ? 15.125 -11.597 -3.073 1.00 98.06 213 LYS A CA 1
ATOM 1689 C C . LYS A 1 213 ? 14.089 -11.111 -2.044 1.00 98.06 213 LYS A C 1
ATOM 1691 O O . LYS A 1 213 ? 14.239 -11.307 -0.840 1.00 98.06 213 LYS A O 1
ATOM 1696 N N . THR A 1 214 ? 12.998 -10.511 -2.512 1.00 98.44 214 THR A N 1
ATOM 1697 C CA . THR A 1 214 ? 11.995 -9.809 -1.694 1.00 98.44 214 THR A CA 1
ATOM 1698 C C . THR A 1 214 ? 11.009 -10.655 -0.880 1.00 98.44 214 THR A C 1
ATOM 1700 O O . THR A 1 214 ? 10.518 -10.118 0.113 1.00 98.44 214 THR A O 1
ATOM 1703 N N . PRO A 1 215 ? 10.691 -11.936 -1.185 1.00 98.69 215 PRO A N 1
ATOM 1704 C CA . PRO A 1 215 ? 9.640 -12.650 -0.448 1.00 98.69 215 PRO A CA 1
ATOM 1705 C C . PRO A 1 215 ? 9.856 -12.740 1.070 1.00 98.69 215 PRO A C 1
ATOM 1707 O O . PRO A 1 215 ? 8.901 -12.576 1.833 1.00 98.69 215 PRO A O 1
ATOM 1710 N N . ALA A 1 216 ? 11.096 -12.955 1.524 1.00 98.44 216 ALA A N 1
ATOM 1711 C CA . ALA A 1 216 ? 11.418 -13.021 2.952 1.00 98.44 216 ALA A CA 1
ATOM 1712 C C . ALA A 1 216 ? 11.267 -11.652 3.641 1.00 98.44 216 ALA A C 1
ATOM 1714 O O . ALA A 1 216 ? 10.604 -11.545 4.675 1.00 98.44 216 ALA A O 1
ATOM 1715 N N . ALA A 1 217 ? 11.804 -10.594 3.026 1.00 98.56 217 ALA A N 1
ATOM 1716 C CA . ALA A 1 217 ? 11.669 -9.216 3.499 1.00 98.56 217 ALA A CA 1
ATOM 1717 C C . ALA A 1 217 ? 10.197 -8.775 3.570 1.00 98.56 217 ALA A C 1
ATOM 1719 O O . ALA A 1 217 ? 9.744 -8.241 4.585 1.00 98.56 217 ALA A O 1
ATOM 1720 N N . PHE A 1 218 ? 9.425 -9.080 2.525 1.00 98.81 218 PHE A N 1
ATOM 1721 C CA . PHE A 1 218 ? 7.992 -8.816 2.455 1.00 98.81 218 PHE A CA 1
ATOM 1722 C C . PHE A 1 218 ? 7.236 -9.512 3.594 1.00 98.81 218 PHE A C 1
ATOM 1724 O O . PHE A 1 218 ? 6.481 -8.861 4.321 1.00 98.81 218 PHE A O 1
ATOM 1731 N N . ARG A 1 219 ? 7.487 -10.813 3.816 1.00 98.69 219 ARG A N 1
ATOM 1732 C CA . ARG A 1 219 ? 6.903 -11.570 4.938 1.00 98.69 219 ARG A CA 1
ATOM 1733 C C . ARG A 1 219 ? 7.213 -10.908 6.274 1.00 98.69 219 ARG A C 1
ATOM 1735 O O . ARG A 1 219 ? 6.289 -10.636 7.036 1.00 98.69 219 ARG A O 1
ATOM 1742 N N . LYS A 1 220 ? 8.488 -10.604 6.525 1.00 98.62 220 LYS A N 1
ATOM 1743 C CA . LYS A 1 220 ? 8.964 -9.970 7.761 1.00 98.62 220 LYS A CA 1
ATOM 1744 C C . LYS A 1 220 ? 8.268 -8.635 8.023 1.00 98.62 220 LYS A C 1
ATOM 1746 O O . LYS A 1 220 ? 7.850 -8.379 9.150 1.00 98.62 220 LYS A O 1
ATOM 1751 N N . ASN A 1 221 ? 8.101 -7.800 6.996 1.00 98.75 221 ASN A N 1
ATOM 1752 C CA . ASN A 1 221 ? 7.420 -6.511 7.122 1.00 98.75 221 ASN A CA 1
ATOM 1753 C C . ASN A 1 221 ? 5.925 -6.681 7.441 1.00 98.75 221 ASN A C 1
ATOM 1755 O O . ASN A 1 221 ? 5.433 -6.059 8.383 1.00 98.75 221 ASN A O 1
ATOM 1759 N N . VAL A 1 222 ? 5.203 -7.537 6.707 1.00 98.75 222 VAL A N 1
ATOM 1760 C CA . VAL A 1 222 ? 3.762 -7.771 6.938 1.00 98.75 222 VAL A CA 1
ATOM 1761 C C . VAL A 1 222 ? 3.516 -8.406 8.308 1.00 98.75 222 VAL A C 1
ATOM 1763 O O . VAL A 1 222 ? 2.626 -7.987 9.045 1.00 98.75 222 VAL A O 1
ATOM 1766 N N . GLU A 1 223 ? 4.341 -9.369 8.702 1.00 98.62 223 GLU A N 1
ATOM 1767 C CA . GLU A 1 223 ? 4.286 -9.986 10.024 1.00 98.62 223 GLU A CA 1
ATOM 1768 C C . GLU A 1 223 ? 4.566 -8.975 11.144 1.00 98.62 223 GLU A C 1
ATOM 1770 O O . GLU A 1 223 ? 3.861 -8.954 12.155 1.00 98.62 223 GLU A O 1
ATOM 1775 N N . ALA A 1 224 ? 5.545 -8.085 10.956 1.00 98.25 224 ALA A N 1
ATOM 1776 C CA . ALA A 1 224 ? 5.838 -7.027 11.912 1.00 98.25 224 ALA A CA 1
ATOM 1777 C C . ALA A 1 224 ? 4.696 -6.002 12.021 1.00 98.25 224 ALA A C 1
ATOM 1779 O O . ALA A 1 224 ? 4.407 -5.554 13.132 1.00 98.25 224 ALA A O 1
ATOM 1780 N N . ILE A 1 225 ? 4.009 -5.681 10.916 1.00 98.25 225 ILE A N 1
ATOM 1781 C CA . ILE A 1 225 ? 2.774 -4.880 10.926 1.00 98.25 225 ILE A CA 1
ATOM 1782 C C . ILE A 1 225 ? 1.709 -5.568 11.787 1.00 98.25 225 ILE A C 1
ATOM 1784 O O . ILE A 1 225 ? 1.205 -4.960 12.730 1.00 98.25 225 ILE A O 1
ATOM 1788 N N . ILE A 1 226 ? 1.403 -6.842 11.510 1.00 98.12 226 ILE A N 1
ATOM 1789 C CA . ILE A 1 226 ? 0.379 -7.608 12.239 1.00 98.12 226 ILE A CA 1
ATOM 1790 C C . ILE A 1 226 ? 0.695 -7.650 13.733 1.00 98.12 226 ILE A C 1
ATOM 1792 O O . ILE A 1 226 ? -0.163 -7.345 14.562 1.00 98.12 226 ILE A O 1
ATOM 1796 N N . ARG A 1 227 ? 1.936 -8.001 14.078 1.00 97.44 227 ARG A N 1
ATOM 1797 C CA . ARG A 1 227 ? 2.398 -8.062 15.465 1.00 97.44 227 ARG A CA 1
ATOM 1798 C C . ARG A 1 227 ? 2.227 -6.712 16.156 1.00 97.44 227 ARG A C 1
ATOM 1800 O O . ARG A 1 227 ? 1.614 -6.652 17.216 1.00 97.44 227 ARG A O 1
ATOM 1807 N N . ARG A 1 228 ? 2.698 -5.625 15.540 1.00 96.94 228 ARG A N 1
ATOM 1808 C CA . ARG A 1 228 ? 2.661 -4.293 16.154 1.00 96.94 228 ARG A CA 1
ATOM 1809 C C . ARG A 1 228 ? 1.239 -3.776 16.370 1.00 96.94 228 ARG A C 1
ATOM 1811 O O . ARG A 1 228 ? 0.978 -3.147 17.389 1.00 96.94 228 ARG A O 1
ATOM 1818 N N . LEU A 1 229 ? 0.325 -4.056 15.441 1.00 96.38 229 LEU A N 1
ATOM 1819 C CA . LEU A 1 229 ? -1.093 -3.711 15.587 1.00 96.38 229 LEU A CA 1
ATOM 1820 C C . LEU A 1 229 ? -1.756 -4.487 16.735 1.00 96.38 229 LEU A C 1
ATOM 1822 O O . LEU A 1 229 ? -2.605 -3.938 17.434 1.00 96.38 229 LEU A O 1
ATOM 1826 N N . ARG A 1 230 ? -1.347 -5.740 16.965 1.00 95.94 230 ARG A N 1
ATOM 1827 C CA . ARG A 1 230 ? -1.877 -6.596 18.040 1.00 95.94 230 ARG A CA 1
ATOM 1828 C C . ARG A 1 230 ? -1.319 -6.294 19.426 1.00 95.94 230 ARG A C 1
ATOM 1830 O O . ARG A 1 230 ? -1.992 -6.576 20.407 1.00 95.94 230 ARG A O 1
ATOM 1837 N N . GLU A 1 231 ? -0.123 -5.720 19.512 1.00 94.62 231 GLU A N 1
ATOM 1838 C CA . GLU A 1 231 ? 0.478 -5.268 20.777 1.00 94.62 231 GLU A CA 1
ATOM 1839 C C . GLU A 1 231 ? -0.250 -4.051 21.387 1.00 94.62 231 GLU A C 1
ATOM 1841 O O . GLU A 1 231 ? 0.005 -3.689 22.534 1.00 94.62 231 GLU A O 1
ATOM 1846 N N . GLY A 1 232 ? -1.128 -3.387 20.627 1.00 88.88 232 GLY A N 1
ATOM 1847 C CA . GLY A 1 232 ? -1.889 -2.236 21.104 1.00 88.88 232 GLY A CA 1
ATOM 1848 C C . GLY A 1 232 ? -2.965 -2.606 22.138 1.00 88.88 232 GLY A C 1
ATOM 1849 O O . GLY A 1 232 ? -3.486 -3.719 22.119 1.00 88.88 232 GLY A O 1
ATOM 1850 N N . PRO A 1 233 ? -3.383 -1.655 22.997 1.00 87.75 233 PRO A N 1
ATOM 1851 C CA . PRO A 1 233 ? -4.425 -1.888 24.007 1.00 87.75 233 PRO A CA 1
ATOM 1852 C C . PRO A 1 233 ? -5.786 -2.253 23.393 1.00 87.75 233 PRO A C 1
ATOM 1854 O O . PRO A 1 233 ? -6.639 -2.839 24.055 1.00 87.75 233 PRO A O 1
ATOM 1857 N N . ARG A 1 234 ? -5.989 -1.909 22.117 1.00 90.19 234 ARG A N 1
ATOM 1858 C CA . ARG A 1 234 ? -7.131 -2.312 21.302 1.00 90.19 234 ARG A CA 1
ATOM 1859 C C . ARG A 1 234 ? -6.609 -2.798 19.957 1.00 90.19 234 ARG A C 1
ATOM 1861 O O . ARG A 1 234 ? -6.353 -1.990 19.069 1.00 90.19 234 ARG A O 1
ATOM 1868 N N . ALA A 1 235 ? -6.429 -4.109 19.833 1.00 95.31 235 ALA A N 1
ATOM 1869 C CA . ALA A 1 235 ? -6.028 -4.718 18.575 1.00 95.31 235 ALA A CA 1
ATOM 1870 C C . ALA A 1 235 ? -7.146 -4.533 17.527 1.00 95.31 235 ALA A C 1
ATOM 1872 O O . ALA A 1 235 ? -8.290 -4.912 17.802 1.00 95.31 235 ALA A O 1
ATOM 1873 N N . PRO A 1 236 ? -6.851 -3.955 16.350 1.00 96.94 236 PRO A N 1
ATOM 1874 C CA . PRO A 1 236 ? -7.827 -3.852 15.279 1.00 96.94 236 PRO A CA 1
ATOM 1875 C C . PRO A 1 236 ? -8.042 -5.210 14.612 1.00 96.94 236 PRO A C 1
ATOM 1877 O O . PRO A 1 236 ? -7.197 -6.110 14.673 1.00 96.94 236 PRO A O 1
ATOM 1880 N N . GLU A 1 237 ? -9.149 -5.324 13.891 1.00 98.00 237 GLU A N 1
ATOM 1881 C CA . GLU A 1 237 ? -9.286 -6.357 12.873 1.00 98.00 237 GLU A CA 1
ATOM 1882 C C . GLU A 1 237 ? -8.297 -6.071 11.742 1.00 98.00 237 GLU A C 1
ATOM 1884 O O . GLU A 1 237 ? -8.061 -4.919 11.375 1.00 98.00 237 GLU A O 1
ATOM 1889 N N . ILE A 1 238 ? -7.696 -7.116 11.183 1.00 98.62 238 ILE A N 1
ATOM 1890 C CA . ILE A 1 238 ? -6.708 -6.976 10.110 1.00 98.62 238 ILE A CA 1
ATOM 1891 C C . ILE A 1 238 ? -7.242 -7.718 8.895 1.00 98.62 238 ILE A C 1
ATOM 1893 O O . ILE A 1 238 ? -7.572 -8.897 8.994 1.00 98.62 238 ILE A O 1
ATOM 1897 N N . LEU A 1 239 ? -7.317 -7.028 7.760 1.00 98.75 239 LEU A N 1
ATOM 1898 C CA . LEU A 1 239 ? -7.642 -7.591 6.457 1.00 98.75 239 LEU A CA 1
ATOM 1899 C C . LEU A 1 239 ? -6.389 -7.591 5.584 1.00 98.75 239 LEU A C 1
ATOM 1901 O O . LEU A 1 239 ? -5.876 -6.532 5.221 1.00 98.75 239 LEU A O 1
ATOM 1905 N N . LEU A 1 240 ? -5.916 -8.785 5.234 1.00 98.81 240 LEU A N 1
ATOM 1906 C CA . LEU A 1 240 ? -4.847 -8.960 4.257 1.00 98.81 240 LEU A CA 1
ATOM 1907 C C . LEU A 1 240 ? -5.449 -9.244 2.880 1.00 98.81 240 LEU A C 1
ATOM 1909 O O . LEU A 1 240 ? -6.344 -10.083 2.753 1.00 98.81 240 LEU A O 1
ATOM 1913 N N . ALA A 1 241 ? -4.943 -8.573 1.848 1.00 98.81 241 ALA A N 1
ATOM 1914 C CA . ALA A 1 241 ? -5.382 -8.785 0.475 1.00 98.81 241 ALA A CA 1
ATOM 1915 C C . ALA A 1 241 ? -4.205 -9.082 -0.464 1.00 98.81 241 ALA A C 1
ATOM 1917 O O . ALA A 1 241 ? -3.161 -8.433 -0.392 1.00 98.81 241 ALA A O 1
ATOM 1918 N N . THR A 1 242 ? -4.366 -10.077 -1.339 1.00 98.81 242 THR A N 1
ATOM 1919 C CA . THR A 1 242 ? -3.376 -10.420 -2.380 1.00 98.81 242 THR A CA 1
ATOM 1920 C C . THR A 1 242 ? -3.369 -9.368 -3.477 1.00 98.81 242 THR A C 1
ATOM 1922 O O . THR A 1 242 ? -4.444 -8.974 -3.910 1.00 98.81 242 THR A O 1
ATOM 1925 N N . PHE A 1 243 ? -2.210 -8.996 -4.003 1.00 98.69 243 PHE A N 1
ATOM 1926 C CA . PHE A 1 243 ? -2.066 -8.007 -5.066 1.00 98.69 243 PHE A CA 1
ATOM 1927 C C . PHE A 1 243 ? -2.506 -8.538 -6.435 1.00 98.69 243 PHE A C 1
ATOM 1929 O O . PHE A 1 243 ? -1.979 -9.555 -6.887 1.00 98.69 243 PHE A O 1
ATOM 1936 N N . ALA A 1 244 ? -3.427 -7.838 -7.099 1.00 98.38 244 ALA A N 1
ATOM 1937 C CA . ALA A 1 244 ? -3.857 -8.173 -8.454 1.00 98.38 244 ALA A CA 1
ATOM 1938 C C . ALA A 1 244 ? -2.901 -7.616 -9.520 1.00 98.38 244 ALA A C 1
ATOM 1940 O O . ALA A 1 244 ? -2.417 -6.488 -9.396 1.00 98.38 244 ALA A O 1
ATOM 1941 N N . LEU A 1 245 ? -2.637 -8.399 -10.566 1.00 98.19 245 LEU A N 1
ATOM 1942 C CA . LEU A 1 245 ? -1.683 -8.078 -11.628 1.00 98.19 245 LEU A CA 1
ATOM 1943 C C . LEU A 1 245 ? -2.241 -8.461 -13.004 1.00 98.19 245 LEU A C 1
ATOM 1945 O O . LEU A 1 245 ? -2.526 -9.627 -13.281 1.00 98.19 245 LEU A O 1
ATOM 1949 N N . ALA A 1 246 ? -2.295 -7.491 -13.913 1.00 98.00 246 ALA A N 1
ATOM 1950 C CA . ALA A 1 246 ? -2.705 -7.701 -15.294 1.00 98.00 246 ALA A CA 1
ATOM 1951 C C . ALA A 1 246 ? -1.498 -7.636 -16.233 1.00 98.00 246 ALA A C 1
ATOM 1953 O O . ALA A 1 246 ? -1.227 -6.618 -16.856 1.00 98.00 246 ALA A O 1
ATOM 1954 N N . LEU A 1 247 ? -0.771 -8.744 -16.362 1.00 97.31 247 LEU A N 1
ATOM 1955 C CA . LEU A 1 247 ? 0.223 -8.929 -17.423 1.00 97.31 247 LEU A CA 1
ATOM 1956 C C . LEU A 1 247 ? -0.303 -10.004 -18.382 1.00 97.31 247 LEU A C 1
ATOM 1958 O O . LEU A 1 247 ? -0.226 -11.186 -18.024 1.00 97.31 247 LEU A O 1
ATOM 1962 N N . PRO A 1 248 ? -0.861 -9.648 -19.553 1.00 96.62 248 PRO A N 1
ATOM 1963 C CA . PRO A 1 248 ? -1.338 -10.641 -20.511 1.00 96.62 248 PRO A CA 1
ATOM 1964 C C . PRO A 1 248 ? -0.184 -11.495 -21.056 1.00 96.62 248 PRO A C 1
ATOM 1966 O O . PRO A 1 248 ? 0.993 -11.127 -20.963 1.00 96.62 248 PRO A O 1
ATOM 1969 N N . GLU A 1 249 ? -0.520 -12.659 -21.605 1.00 94.25 249 GLU A N 1
ATOM 1970 C CA . GLU A 1 249 ? 0.431 -13.466 -22.369 1.00 94.25 249 GLU A CA 1
ATOM 1971 C C . GLU A 1 249 ? 0.922 -12.678 -23.595 1.00 94.25 249 GLU A C 1
ATOM 1973 O O . GLU A 1 249 ? 0.174 -11.900 -24.186 1.00 94.25 249 GLU A O 1
ATOM 1978 N N . GLY A 1 250 ? 2.205 -12.814 -23.941 1.00 94.00 250 GLY A N 1
ATOM 1979 C CA . GLY A 1 250 ? 2.806 -12.047 -25.037 1.00 94.00 250 GLY A CA 1
ATOM 1980 C C . GLY A 1 250 ? 3.029 -10.558 -24.740 1.00 94.00 250 GLY A C 1
ATOM 1981 O O . GLY A 1 250 ? 3.233 -9.782 -25.675 1.00 94.00 250 GLY A O 1
ATOM 1982 N N . TYR A 1 251 ? 3.003 -10.138 -23.466 1.00 97.94 251 TYR A N 1
ATOM 1983 C CA . TYR A 1 251 ? 3.387 -8.776 -23.083 1.00 97.94 251 TYR A CA 1
ATOM 1984 C C . TYR A 1 251 ? 4.749 -8.406 -23.690 1.00 97.94 251 TYR A C 1
ATOM 1986 O O . TYR A 1 251 ? 5.750 -9.088 -23.471 1.00 97.94 251 TYR A O 1
ATOM 1994 N N . THR A 1 252 ? 4.784 -7.280 -24.398 1.00 97.94 252 THR A N 1
ATOM 1995 C CA . THR A 1 252 ? 6.010 -6.614 -24.842 1.00 97.94 252 THR A CA 1
ATOM 1996 C C . THR A 1 252 ? 5.878 -5.121 -24.597 1.00 97.94 252 THR A C 1
ATOM 1998 O O . THR A 1 252 ? 4.765 -4.579 -24.570 1.00 97.94 252 THR A O 1
ATOM 2001 N N . ARG A 1 253 ? 7.020 -4.444 -24.459 1.00 97.06 253 ARG A N 1
ATOM 2002 C CA . ARG A 1 253 ? 7.050 -2.994 -24.289 1.00 97.06 253 ARG A CA 1
ATOM 2003 C C . ARG A 1 253 ? 6.380 -2.263 -25.455 1.00 97.06 253 ARG A C 1
ATOM 2005 O O . ARG A 1 253 ? 5.540 -1.395 -25.231 1.00 97.06 253 ARG A O 1
ATOM 2012 N N . ASP A 1 254 ? 6.662 -2.684 -26.682 1.00 98.31 254 ASP A N 1
ATOM 2013 C CA . ASP A 1 254 ? 6.089 -2.080 -27.887 1.00 98.31 254 ASP A CA 1
ATOM 2014 C C . ASP A 1 254 ? 4.566 -2.258 -27.953 1.00 98.31 254 ASP A C 1
ATOM 2016 O O . ASP A 1 254 ? 3.837 -1.320 -28.277 1.00 98.31 254 ASP A O 1
ATOM 2020 N N . ALA A 1 255 ? 4.049 -3.447 -27.613 1.00 98.25 255 ALA A N 1
ATOM 2021 C CA . ALA A 1 255 ? 2.604 -3.675 -27.570 1.00 98.25 255 ALA A CA 1
ATOM 2022 C C . ALA A 1 255 ? 1.921 -2.827 -26.484 1.00 98.25 255 ALA A C 1
ATOM 2024 O O . ALA A 1 255 ? 0.803 -2.348 -26.698 1.00 98.25 255 ALA A O 1
ATOM 2025 N N . PHE A 1 256 ? 2.586 -2.611 -25.344 1.00 98.25 256 PHE A N 1
ATOM 2026 C CA . PHE A 1 256 ? 2.108 -1.722 -24.285 1.00 98.25 256 PHE A CA 1
ATOM 2027 C C . PHE A 1 256 ? 2.017 -0.268 -24.760 1.00 98.25 256 PHE A C 1
ATOM 2029 O O . PHE A 1 256 ? 0.962 0.355 -24.627 1.00 98.25 256 PHE A O 1
ATOM 2036 N N . GLU A 1 257 ? 3.085 0.255 -25.366 1.00 97.75 257 GLU A N 1
ATOM 2037 C CA . GLU A 1 257 ? 3.147 1.638 -25.855 1.00 97.75 257 GLU A CA 1
ATOM 2038 C C . GLU A 1 257 ? 2.146 1.899 -26.988 1.00 97.75 257 GLU A C 1
ATOM 2040 O O . GLU A 1 257 ? 1.505 2.949 -27.028 1.00 97.75 257 GLU A O 1
ATOM 2045 N N . GLN A 1 258 ? 1.922 0.905 -27.850 1.00 98.00 258 GLN A N 1
ATOM 2046 C CA . GLN A 1 258 ? 0.942 0.959 -28.939 1.00 98.00 258 GLN A CA 1
ATOM 2047 C C . GLN A 1 258 ? -0.495 0.627 -28.499 1.00 98.00 258 GLN A C 1
ATOM 2049 O O . GLN A 1 258 ? -1.382 0.524 -29.344 1.00 98.00 258 GLN A O 1
ATOM 2054 N N . ARG A 1 259 ? -0.746 0.440 -27.194 1.00 97.31 259 ARG A N 1
ATOM 2055 C CA . ARG A 1 259 ? -2.067 0.114 -26.619 1.00 97.31 259 ARG A CA 1
ATOM 2056 C C . ARG A 1 259 ? -2.716 -1.158 -27.193 1.00 97.31 259 ARG A C 1
ATOM 2058 O O . ARG A 1 259 ? -3.937 -1.258 -27.257 1.00 97.31 259 ARG A O 1
ATOM 2065 N N . ARG A 1 260 ? -1.918 -2.166 -27.555 1.00 97.94 260 ARG A N 1
ATOM 2066 C CA . ARG A 1 260 ? -2.392 -3.441 -28.135 1.00 97.94 260 ARG A CA 1
ATOM 2067 C C . ARG A 1 260 ? -2.676 -4.545 -27.107 1.00 97.94 260 ARG A C 1
ATOM 2069 O O . ARG A 1 260 ? -2.973 -5.668 -27.490 1.00 97.94 260 ARG A O 1
ATOM 2076 N N . LEU A 1 261 ? -2.582 -4.242 -25.811 1.00 97.38 261 LEU A N 1
ATOM 2077 C CA . LEU A 1 261 ? -2.682 -5.224 -24.716 1.00 97.38 261 LEU A CA 1
ATOM 2078 C C . LEU A 1 261 ? -4.051 -5.260 -24.007 1.00 97.38 261 LEU A C 1
ATOM 2080 O O . LEU A 1 261 ? -4.208 -5.953 -23.004 1.00 97.38 261 LEU A O 1
ATOM 2084 N N . GLY A 1 262 ? -5.041 -4.508 -24.497 1.00 97.19 262 GLY A N 1
ATOM 2085 C CA . GLY A 1 262 ? -6.406 -4.519 -23.950 1.00 97.19 262 GLY A CA 1
ATOM 2086 C C . GLY A 1 262 ? -6.602 -3.749 -22.638 1.00 97.19 262 GLY A C 1
ATOM 2087 O O . GLY A 1 262 ? -7.688 -3.805 -22.074 1.00 97.19 262 GLY A O 1
ATOM 2088 N N . TYR A 1 263 ? -5.589 -3.018 -22.158 1.00 98.25 263 TYR A N 1
ATOM 2089 C CA . TYR A 1 263 ? -5.742 -2.119 -21.010 1.00 98.25 263 TYR A CA 1
ATOM 2090 C C . TYR A 1 263 ? -6.771 -1.020 -21.291 1.00 98.25 263 TYR A C 1
ATOM 2092 O O . TYR A 1 263 ? -6.670 -0.321 -22.309 1.00 98.25 263 TYR A O 1
ATOM 2100 N N . GLY A 1 264 ? -7.705 -0.842 -20.359 1.00 97.75 264 GLY A N 1
ATOM 2101 C CA . GLY A 1 264 ? -8.702 0.220 -20.385 1.00 97.75 264 GLY A CA 1
ATOM 2102 C C . GLY A 1 264 ? -8.107 1.614 -20.164 1.00 97.75 264 GLY A C 1
ATOM 2103 O O . GLY A 1 264 ? -6.900 1.796 -19.981 1.00 97.75 264 GLY A O 1
ATOM 2104 N N . ASP A 1 265 ? -8.971 2.624 -20.196 1.00 97.19 265 ASP A N 1
ATOM 2105 C CA . ASP A 1 265 ? -8.593 4.010 -19.925 1.00 97.19 265 ASP A CA 1
ATOM 2106 C C . ASP A 1 265 ? -8.821 4.387 -18.456 1.00 97.19 265 ASP A C 1
ATOM 2108 O O . ASP A 1 265 ? -9.653 3.810 -17.754 1.00 97.19 265 ASP A O 1
ATOM 2112 N N . GLY A 1 266 ? -8.062 5.373 -17.978 1.00 95.12 266 GLY A N 1
ATOM 2113 C CA . GLY A 1 266 ? -8.179 5.888 -16.619 1.00 95.12 266 GLY A CA 1
ATOM 2114 C C . GLY A 1 266 ? -7.318 7.126 -16.395 1.00 95.12 266 GLY A C 1
ATOM 2115 O O . GLY A 1 266 ? -6.581 7.562 -17.279 1.00 95.12 266 GLY A O 1
ATOM 2116 N N . SER A 1 267 ? -7.430 7.706 -15.202 1.00 91.56 267 SER A N 1
ATOM 2117 C CA . SER A 1 267 ? -6.754 8.957 -14.834 1.00 91.56 267 SER A CA 1
ATOM 2118 C C . SER A 1 267 ? -5.266 8.789 -14.504 1.00 91.56 267 SER A C 1
ATOM 2120 O O . SER A 1 267 ? -4.528 9.773 -14.485 1.00 91.56 267 SER A O 1
ATOM 2122 N N . TYR A 1 268 ? -4.807 7.560 -14.251 1.00 91.88 268 TYR A N 1
ATOM 2123 C CA . TYR A 1 268 ? -3.405 7.284 -13.950 1.00 91.88 268 TYR A CA 1
ATOM 2124 C C . TYR A 1 268 ? -2.544 7.271 -15.212 1.00 91.88 268 TYR A C 1
ATOM 2126 O O . TYR A 1 268 ? -2.912 6.724 -16.253 1.00 91.88 268 TYR A O 1
ATOM 2134 N N . LYS A 1 269 ? -1.337 7.837 -15.097 1.00 93.62 269 LYS A N 1
ATOM 2135 C CA . LYS A 1 269 ? -0.311 7.690 -16.130 1.00 93.62 269 LYS A CA 1
ATOM 2136 C C . LYS A 1 269 ? 0.069 6.213 -16.229 1.00 93.62 269 LYS A C 1
ATOM 2138 O O . LYS A 1 269 ? 0.523 5.636 -15.246 1.00 93.62 269 LYS A O 1
ATOM 2143 N N . ARG A 1 270 ? -0.079 5.643 -17.426 1.00 96.12 270 ARG A N 1
ATOM 2144 C CA . ARG A 1 270 ? 0.279 4.252 -17.725 1.00 96.12 270 ARG A CA 1
ATOM 2145 C C . ARG A 1 270 ? 1.758 3.997 -17.411 1.00 96.12 270 ARG A C 1
ATOM 2147 O O . ARG A 1 270 ? 2.633 4.684 -17.944 1.00 96.12 270 ARG A O 1
ATOM 2154 N N . CYS A 1 271 ? 2.021 2.995 -16.581 1.00 96.44 271 CYS A N 1
ATOM 2155 C CA . CYS A 1 271 ? 3.351 2.555 -16.186 1.00 96.44 271 CYS A CA 1
ATOM 2156 C C . CYS A 1 271 ? 3.670 1.184 -16.802 1.00 96.44 271 CYS A C 1
ATOM 2158 O O . CYS A 1 271 ? 2.913 0.237 -16.619 1.00 96.44 271 CYS A O 1
ATOM 2160 N N . PRO A 1 272 ? 4.785 1.045 -17.525 1.00 97.38 272 PRO A N 1
ATOM 2161 C CA . PRO A 1 272 ? 5.189 -0.225 -18.114 1.00 97.38 272 PRO A CA 1
ATOM 2162 C C . PRO A 1 272 ? 5.721 -1.189 -17.037 1.00 97.38 272 PRO A C 1
ATOM 2164 O O . PRO A 1 272 ? 6.149 -0.755 -15.965 1.00 97.38 272 PRO A O 1
ATOM 2167 N N . ALA A 1 273 ? 5.717 -2.497 -17.311 1.00 97.50 273 ALA A N 1
ATOM 2168 C CA . ALA A 1 273 ? 6.131 -3.522 -16.346 1.00 97.50 273 ALA A CA 1
ATOM 2169 C C . ALA A 1 273 ? 7.601 -3.370 -15.916 1.00 97.50 273 ALA A C 1
ATOM 2171 O O . ALA A 1 273 ? 7.935 -3.609 -14.755 1.00 97.50 273 ALA A O 1
ATOM 2172 N N . GLU A 1 274 ? 8.452 -2.878 -16.821 1.00 96.88 274 GLU A N 1
ATOM 2173 C CA . GLU A 1 274 ? 9.886 -2.661 -16.599 1.00 96.88 274 GLU A CA 1
ATOM 2174 C C . GLU A 1 274 ? 10.182 -1.621 -15.511 1.00 96.88 274 GLU A C 1
ATOM 2176 O O . GLU A 1 274 ? 11.304 -1.549 -15.020 1.00 96.88 274 GLU A O 1
ATOM 2181 N N . LEU A 1 275 ? 9.175 -0.864 -15.055 1.00 95.69 275 LEU A N 1
ATOM 2182 C CA . LEU A 1 275 ? 9.296 -0.034 -13.856 1.00 95.69 275 LEU A CA 1
ATOM 2183 C C . LEU A 1 275 ? 9.601 -0.864 -12.591 1.00 95.69 275 LEU A C 1
ATOM 2185 O O . LEU A 1 275 ? 10.147 -0.333 -11.625 1.00 95.69 275 LEU A O 1
ATOM 2189 N N . TRP A 1 276 ? 9.253 -2.155 -12.581 1.00 97.25 276 TRP A N 1
ATOM 2190 C CA . TRP A 1 276 ? 9.476 -3.064 -11.451 1.00 97.25 276 TRP A CA 1
ATOM 2191 C C . TRP A 1 276 ? 10.422 -4.234 -11.76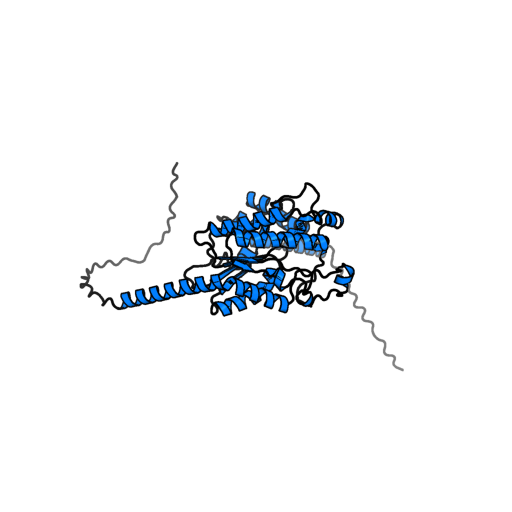4 1.00 97.25 276 TRP A C 1
ATOM 2193 O O . TRP A 1 276 ? 10.844 -4.915 -10.832 1.00 97.25 276 TRP A O 1
ATOM 2203 N N . GLY A 1 277 ? 10.753 -4.477 -13.034 1.00 97.00 277 GLY A N 1
ATOM 2204 C CA . GLY A 1 277 ? 11.606 -5.581 -13.484 1.00 97.00 277 GLY A CA 1
ATOM 2205 C C . GLY A 1 277 ? 11.134 -6.169 -14.815 1.00 97.00 277 GLY A C 1
ATOM 2206 O O . GLY A 1 277 ? 10.144 -5.712 -15.384 1.00 97.00 277 GLY A O 1
ATOM 2207 N N . HIS A 1 278 ? 11.802 -7.215 -15.310 1.00 97.62 278 HIS A N 1
ATOM 2208 C CA . HIS A 1 278 ? 11.289 -7.953 -16.474 1.00 97.62 278 HIS A CA 1
ATOM 2209 C C . HIS A 1 278 ? 9.862 -8.479 -16.218 1.00 97.62 278 HIS A C 1
ATOM 2211 O O . HIS A 1 278 ? 9.583 -8.921 -15.102 1.00 97.62 278 HIS A O 1
ATOM 2217 N N . PRO A 1 279 ? 8.945 -8.477 -17.206 1.00 97.56 279 PRO A N 1
ATOM 2218 C CA . PRO A 1 279 ? 7.541 -8.855 -16.994 1.00 97.56 279 PRO A CA 1
ATOM 2219 C C . PRO A 1 279 ? 7.332 -10.236 -16.346 1.00 97.56 279 PRO A C 1
ATOM 2221 O O . PRO A 1 279 ? 6.450 -10.415 -15.503 1.00 97.56 279 PRO A O 1
ATOM 2224 N N . ASP A 1 280 ? 8.151 -11.221 -16.711 1.00 97.94 280 ASP A N 1
ATOM 2225 C CA . ASP A 1 280 ? 8.140 -12.567 -16.134 1.00 97.94 280 ASP A CA 1
ATOM 2226 C C . ASP A 1 280 ? 8.635 -12.579 -14.679 1.00 97.94 280 ASP A C 1
ATOM 2228 O O . ASP A 1 280 ? 7.989 -13.174 -13.812 1.00 97.94 280 ASP A O 1
ATOM 2232 N N . ALA A 1 281 ? 9.715 -11.852 -14.388 1.00 98.00 281 ALA A N 1
ATOM 2233 C CA . ALA A 1 281 ? 10.212 -11.636 -13.033 1.00 98.00 281 ALA A CA 1
ATOM 2234 C C . ALA A 1 281 ? 9.185 -10.897 -12.156 1.00 98.00 281 ALA A C 1
ATOM 2236 O O . ALA A 1 281 ? 8.957 -11.285 -11.008 1.00 98.00 281 ALA A O 1
ATOM 2237 N N . VAL A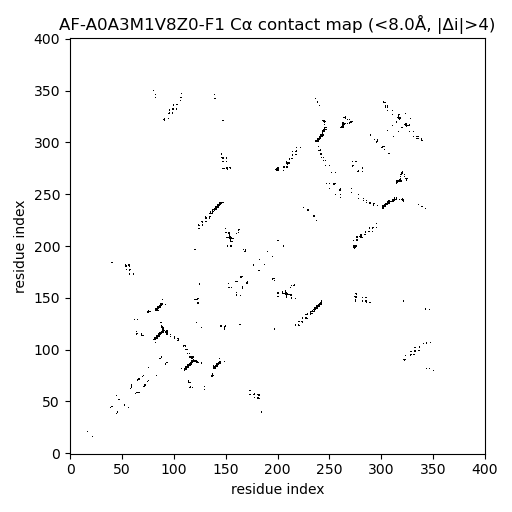 1 282 ? 8.495 -9.890 -12.707 1.00 98.00 282 VAL A N 1
ATOM 2238 C CA . VAL A 1 282 ? 7.423 -9.159 -12.016 1.00 98.00 282 VAL A CA 1
ATOM 2239 C C . VAL A 1 282 ? 6.283 -10.098 -11.640 1.00 98.00 282 VAL A C 1
ATOM 2241 O O . VAL A 1 282 ? 5.867 -10.134 -10.478 1.00 98.00 282 VAL A O 1
ATOM 2244 N N . ARG A 1 283 ? 5.820 -10.919 -12.591 1.00 98.00 283 ARG A N 1
ATOM 2245 C CA . ARG A 1 283 ? 4.792 -11.939 -12.347 1.00 98.00 283 ARG A CA 1
ATOM 2246 C C . ARG A 1 283 ? 5.219 -12.917 -11.253 1.00 98.00 283 ARG A C 1
ATOM 2248 O O . ARG A 1 283 ? 4.442 -13.180 -10.333 1.00 98.00 283 ARG A O 1
ATOM 2255 N N . ALA A 1 284 ? 6.447 -13.431 -11.324 1.00 98.44 284 ALA A N 1
ATOM 2256 C CA . ALA A 1 284 ? 6.979 -14.375 -10.345 1.00 98.44 284 ALA A CA 1
ATOM 2257 C C . ALA A 1 284 ? 7.089 -13.758 -8.939 1.00 98.44 284 ALA A C 1
ATOM 2259 O O . ALA A 1 284 ? 6.686 -14.387 -7.955 1.00 98.44 284 ALA A O 1
ATOM 2260 N N . GLY A 1 285 ? 7.567 -12.514 -8.843 1.00 98.56 285 GLY A N 1
ATOM 2261 C CA . GLY A 1 285 ? 7.685 -11.768 -7.591 1.00 98.56 285 GLY A CA 1
ATOM 2262 C C . GLY A 1 285 ? 6.331 -11.488 -6.940 1.00 98.56 285 GLY A C 1
ATOM 2263 O O . GLY A 1 285 ? 6.141 -11.799 -5.762 1.00 98.56 285 GLY A O 1
ATOM 2264 N N . VAL A 1 286 ? 5.353 -10.984 -7.704 1.00 98.56 286 VAL A N 1
ATOM 2265 C CA . VAL A 1 286 ? 3.987 -10.753 -7.198 1.00 98.56 286 VAL A CA 1
ATOM 2266 C C . VAL A 1 286 ? 3.341 -12.067 -6.760 1.00 98.56 286 VAL A C 1
ATOM 2268 O O . VAL A 1 286 ? 2.765 -12.133 -5.674 1.00 98.56 286 VAL A O 1
ATOM 2271 N N . ALA A 1 287 ? 3.487 -13.143 -7.538 1.00 98.38 287 ALA A N 1
ATOM 2272 C CA . ALA A 1 287 ? 2.974 -14.456 -7.156 1.00 98.38 287 ALA A CA 1
ATOM 2273 C C . ALA A 1 287 ? 3.591 -14.957 -5.838 1.00 98.38 287 ALA A C 1
ATOM 2275 O O . ALA A 1 287 ? 2.881 -15.511 -4.994 1.00 98.38 287 ALA A O 1
ATOM 2276 N N . ALA A 1 288 ? 4.893 -14.737 -5.624 1.00 98.75 288 ALA A N 1
ATOM 2277 C CA . ALA A 1 288 ? 5.563 -15.073 -4.371 1.00 98.75 288 ALA A CA 1
ATOM 2278 C C . ALA A 1 288 ? 5.042 -14.243 -3.185 1.00 98.75 288 ALA A C 1
ATOM 2280 O O . ALA A 1 288 ? 4.745 -14.816 -2.135 1.00 98.75 288 ALA A O 1
ATOM 2281 N N . HIS A 1 289 ? 4.847 -12.932 -3.351 1.00 98.81 289 HIS A N 1
ATOM 2282 C CA . HIS A 1 289 ? 4.242 -12.079 -2.319 1.00 98.81 289 HIS A CA 1
ATOM 2283 C C . HIS A 1 289 ? 2.795 -12.490 -2.009 1.00 98.81 289 HIS A C 1
ATOM 2285 O O . HIS A 1 289 ? 2.415 -12.587 -0.843 1.00 98.81 289 HIS A O 1
ATOM 2291 N N . ASN A 1 290 ? 2.001 -12.843 -3.022 1.00 98.81 290 ASN A N 1
ATOM 2292 C CA . ASN A 1 290 ? 0.632 -13.321 -2.825 1.00 98.81 290 ASN A CA 1
ATOM 2293 C C . ASN A 1 290 ? 0.579 -14.649 -2.061 1.00 98.81 290 ASN A C 1
ATOM 2295 O O . ASN A 1 290 ? -0.309 -14.834 -1.228 1.00 98.81 290 ASN A O 1
ATOM 2299 N N . ARG A 1 291 ? 1.535 -15.563 -2.284 1.00 98.75 291 ARG A N 1
ATOM 2300 C CA . ARG A 1 291 ? 1.673 -16.769 -1.448 1.00 98.75 291 ARG A CA 1
ATOM 2301 C C . ARG A 1 291 ? 1.950 -16.404 0.010 1.00 98.75 291 ARG A C 1
ATOM 2303 O O . ARG A 1 291 ? 1.270 -16.927 0.885 1.00 98.75 291 ARG A O 1
ATOM 2310 N N . VAL A 1 292 ? 2.865 -15.464 0.266 1.00 98.81 292 VAL A N 1
ATOM 2311 C CA . VAL A 1 292 ? 3.142 -14.969 1.626 1.00 98.81 292 VAL A CA 1
ATOM 2312 C C . VAL A 1 292 ? 1.881 -14.409 2.289 1.00 98.81 292 VAL A C 1
ATOM 2314 O O . VAL A 1 292 ? 1.601 -14.769 3.430 1.00 98.81 292 VAL A O 1
ATOM 2317 N N . ILE A 1 293 ? 1.099 -13.581 1.587 1.00 98.75 293 ILE A N 1
ATOM 2318 C CA . ILE A 1 293 ? -0.159 -13.031 2.117 1.00 98.75 293 ILE A CA 1
ATOM 2319 C C . ILE A 1 293 ? -1.147 -14.142 2.488 1.00 98.75 293 ILE A C 1
ATOM 2321 O O . ILE A 1 293 ? -1.683 -14.127 3.595 1.00 98.75 293 ILE A O 1
ATOM 2325 N N . ARG A 1 294 ? -1.368 -15.118 1.596 1.00 98.62 294 ARG A N 1
ATOM 2326 C CA . ARG A 1 294 ? -2.267 -16.256 1.859 1.00 98.62 294 ARG A CA 1
ATOM 2327 C C . ARG A 1 294 ? -1.822 -17.047 3.087 1.00 98.62 294 ARG A C 1
ATOM 2329 O O . ARG A 1 294 ? -2.636 -17.330 3.961 1.00 98.62 294 ARG A O 1
ATOM 2336 N N . THR A 1 295 ? -0.529 -17.353 3.180 1.00 98.62 295 THR A N 1
ATOM 2337 C CA . THR A 1 295 ? 0.046 -18.065 4.324 1.00 98.62 295 THR A CA 1
ATOM 2338 C C . THR A 1 295 ? -0.134 -17.284 5.626 1.00 98.62 295 THR A C 1
ATOM 2340 O O . THR A 1 295 ? -0.653 -17.835 6.593 1.00 98.62 295 THR A O 1
ATOM 2343 N N . LEU A 1 296 ? 0.223 -15.994 5.653 1.00 98.62 296 LEU A N 1
ATOM 2344 C CA . LEU A 1 296 ? 0.086 -15.166 6.855 1.00 98.62 296 LEU A CA 1
ATOM 2345 C C . LEU A 1 296 ? -1.373 -14.999 7.286 1.00 98.62 296 LEU A C 1
ATOM 2347 O O . LEU A 1 296 ? -1.642 -14.968 8.485 1.00 98.62 296 LEU A O 1
ATOM 2351 N N . ALA A 1 297 ? -2.314 -14.919 6.342 1.00 98.38 297 ALA A N 1
ATOM 2352 C CA . ALA A 1 297 ? -3.727 -14.800 6.676 1.00 98.38 297 ALA A CA 1
ATOM 2353 C C . ALA A 1 297 ? -4.249 -16.021 7.449 1.00 98.38 297 ALA A C 1
ATOM 2355 O O . ALA A 1 297 ? -4.992 -15.867 8.421 1.00 98.38 297 ALA A O 1
ATOM 2356 N N . LEU A 1 298 ? -3.795 -17.219 7.062 1.00 98.12 298 LEU A N 1
ATOM 2357 C CA . LEU A 1 298 ? -4.091 -18.472 7.755 1.00 98.12 298 LEU A CA 1
ATOM 2358 C C . LEU A 1 298 ? -3.375 -18.547 9.111 1.00 98.12 298 LEU A C 1
ATOM 2360 O O . LEU A 1 298 ? -4.026 -18.688 10.143 1.00 98.12 298 LEU A O 1
ATOM 2364 N N . GLU A 1 299 ? -2.047 -18.394 9.122 1.00 98.25 299 GLU A N 1
ATOM 2365 C CA . GLU A 1 299 ? -1.208 -18.531 10.324 1.00 98.25 299 GLU A CA 1
ATOM 2366 C C . GLU A 1 299 ? -1.551 -17.519 11.423 1.00 98.25 299 GLU A C 1
ATOM 2368 O O . GLU A 1 299 ? -1.370 -17.789 12.611 1.00 98.25 299 GLU A O 1
ATOM 2373 N N . ARG A 1 300 ? -1.993 -16.318 11.037 1.00 97.19 300 ARG A N 1
ATOM 2374 C CA . ARG A 1 300 ? -2.298 -15.237 11.975 1.00 97.19 300 ARG A CA 1
ATOM 2375 C C . ARG A 1 300 ? -3.788 -15.087 12.234 1.00 97.19 300 ARG A C 1
ATOM 2377 O O . ARG A 1 300 ? -4.119 -14.260 13.077 1.00 97.19 300 ARG A O 1
ATOM 2384 N N . THR A 1 301 ? -4.665 -15.854 11.585 1.00 95.88 301 THR A N 1
ATOM 2385 C CA . THR A 1 301 ? -6.128 -15.720 11.714 1.00 95.88 301 THR A CA 1
ATOM 2386 C C . THR A 1 301 ? -6.569 -14.274 11.465 1.00 95.88 301 THR A C 1
ATOM 2388 O O . THR A 1 301 ? -7.109 -13.598 12.342 1.00 95.88 301 THR A O 1
ATOM 2391 N N . THR A 1 302 ? -6.242 -13.747 10.288 1.00 98.06 302 THR A N 1
ATOM 2392 C CA . THR A 1 302 ? -6.712 -12.427 9.844 1.00 98.06 302 THR A CA 1
ATOM 2393 C C . THR A 1 302 ? -7.907 -12.587 8.912 1.00 98.06 302 THR A C 1
ATOM 2395 O O . THR A 1 302 ? -8.154 -13.664 8.372 1.00 98.06 302 THR A O 1
ATOM 2398 N N . LEU A 1 303 ? -8.633 -11.498 8.663 1.00 98.56 303 LEU A N 1
ATOM 2399 C CA . LEU A 1 303 ? -9.525 -11.452 7.510 1.00 98.56 303 LEU A CA 1
ATOM 2400 C C . LEU A 1 303 ? -8.682 -11.528 6.229 1.00 98.56 303 LEU A C 1
ATOM 2402 O O . LEU A 1 303 ? -7.517 -11.107 6.206 1.00 98.56 303 LEU A O 1
ATOM 2406 N N . PHE A 1 304 ? -9.270 -12.069 5.166 1.00 98.69 304 PHE A N 1
ATOM 2407 C CA . PHE A 1 304 ? -8.574 -12.324 3.910 1.00 98.69 304 PHE A CA 1
ATOM 2408 C C . PHE A 1 304 ? -9.436 -11.964 2.696 1.00 98.69 304 PHE A C 1
ATOM 2410 O O . PHE A 1 304 ? -10.635 -12.243 2.674 1.00 98.69 304 PHE A O 1
ATOM 2417 N N . CYS A 1 305 ? -8.814 -11.369 1.676 1.00 98.62 305 CYS A N 1
ATOM 2418 C CA . CYS A 1 305 ? -9.428 -11.108 0.376 1.00 98.62 305 CYS A CA 1
ATOM 2419 C C . CYS A 1 305 ? -8.469 -11.486 -0.765 1.00 98.62 305 CYS A C 1
ATOM 2421 O O . CYS A 1 305 ? -7.419 -10.865 -0.935 1.00 98.62 305 CYS A O 1
ATOM 2423 N N . ASP A 1 306 ? -8.840 -12.478 -1.578 1.00 98.56 306 ASP A N 1
ATOM 2424 C CA . ASP A 1 306 ? -8.071 -12.861 -2.769 1.00 98.56 306 ASP A CA 1
ATOM 2425 C C . ASP A 1 306 ? -8.446 -11.972 -3.969 1.00 98.56 306 ASP A C 1
ATOM 2427 O O . ASP A 1 306 ? -9.194 -12.367 -4.871 1.00 98.56 306 ASP A O 1
ATOM 2431 N N . LEU A 1 307 ? -7.987 -10.716 -3.947 1.00 98.44 307 LEU A N 1
ATOM 2432 C CA . LEU A 1 307 ? -8.207 -9.787 -5.061 1.00 98.44 307 LEU A CA 1
ATOM 2433 C C . LEU A 1 307 ? -7.516 -10.254 -6.346 1.00 98.44 307 LEU A C 1
ATOM 2435 O O . LEU A 1 307 ? -8.055 -10.017 -7.424 1.00 98.44 307 LEU A O 1
ATOM 2439 N N . ALA A 1 308 ? -6.383 -10.954 -6.234 1.00 98.25 308 ALA A N 1
ATOM 2440 C CA . ALA A 1 308 ? -5.656 -11.491 -7.377 1.00 98.25 308 ALA A CA 1
ATOM 2441 C C . ALA A 1 308 ? -6.542 -12.486 -8.137 1.00 98.25 308 ALA A C 1
ATOM 2443 O O . ALA A 1 308 ? -6.848 -12.277 -9.304 1.00 98.25 308 ALA A O 1
ATOM 2444 N N . ALA A 1 309 ? -7.124 -13.470 -7.446 1.00 97.44 309 ALA A N 1
ATOM 2445 C CA . ALA A 1 309 ? -8.050 -14.420 -8.068 1.00 97.44 309 ALA A CA 1
ATOM 2446 C C . ALA A 1 309 ? -9.310 -13.774 -8.682 1.00 97.44 309 ALA A C 1
ATOM 2448 O O . ALA A 1 309 ? -9.976 -14.391 -9.509 1.00 97.44 309 ALA A O 1
ATOM 2449 N N . THR A 1 310 ? -9.671 -12.556 -8.265 1.00 96.12 310 THR A N 1
ATOM 2450 C CA . THR A 1 310 ? -10.866 -11.859 -8.767 1.00 96.12 310 THR A CA 1
ATOM 2451 C C . THR A 1 310 ? -10.585 -11.013 -10.009 1.00 96.12 310 THR A C 1
ATOM 2453 O O . THR A 1 310 ? -11.467 -10.857 -10.857 1.00 96.12 310 THR A O 1
ATOM 2456 N N . LEU A 1 311 ? -9.400 -10.410 -10.082 1.00 96.88 311 LEU A N 1
ATOM 2457 C CA . LEU A 1 311 ? -9.072 -9.373 -11.060 1.00 96.88 311 LEU A CA 1
ATOM 2458 C C . LEU A 1 311 ? -7.990 -9.809 -12.054 1.00 96.88 311 LEU A C 1
ATOM 2460 O O . LEU A 1 311 ? -7.914 -9.230 -13.134 1.00 96.88 311 LEU A O 1
ATOM 2464 N N . ASP A 1 312 ? -7.157 -10.798 -11.719 1.00 88.38 312 ASP A N 1
ATOM 2465 C CA . ASP A 1 312 ? -6.040 -11.215 -12.566 1.00 88.38 312 ASP A CA 1
ATOM 2466 C C . ASP A 1 312 ? -6.511 -11.605 -13.975 1.00 88.38 312 ASP A C 1
ATOM 2468 O O . ASP A 1 312 ? -7.607 -12.129 -14.178 1.00 88.38 312 ASP A O 1
ATOM 2472 N N . ALA A 1 313 ? -5.647 -11.333 -14.955 1.00 85.94 313 ALA A N 1
ATOM 2473 C CA . ALA A 1 313 ? -5.866 -11.568 -16.387 1.00 85.94 313 ALA A CA 1
ATOM 2474 C C . ALA A 1 313 ? -7.005 -10.765 -17.052 1.00 85.94 313 ALA A C 1
ATOM 2476 O O . ALA A 1 313 ? -7.158 -10.847 -18.269 1.00 85.94 313 ALA A O 1
ATOM 2477 N N . ARG A 1 314 ? -7.746 -9.936 -16.309 1.00 96.44 314 ARG A N 1
ATOM 2478 C CA . ARG A 1 314 ? -8.792 -9.056 -16.852 1.00 96.44 314 ARG A CA 1
ATOM 2479 C C . ARG A 1 314 ? -8.236 -7.691 -17.230 1.00 96.44 314 ARG A C 1
ATOM 2481 O O . ARG A 1 314 ? -8.448 -6.719 -16.509 1.00 96.44 314 ARG A O 1
ATOM 2488 N N . THR A 1 315 ? -7.467 -7.613 -18.316 1.00 97.62 315 THR A N 1
ATOM 2489 C CA . THR A 1 315 ? -6.764 -6.378 -18.711 1.00 97.62 315 THR A CA 1
ATOM 2490 C C . THR A 1 315 ? -7.695 -5.177 -18.882 1.00 97.62 315 THR A C 1
ATOM 2492 O O . THR A 1 315 ? -7.273 -4.058 -18.605 1.00 97.62 315 THR A O 1
ATOM 2495 N N . GLU A 1 316 ? -8.972 -5.385 -19.211 1.00 98.12 316 GLU A N 1
ATOM 2496 C CA . GLU A 1 316 ? -9.974 -4.325 -19.339 1.00 98.12 316 GLU A CA 1
ATOM 2497 C C . GLU A 1 316 ? -10.272 -3.588 -18.018 1.00 98.12 316 GLU A C 1
ATOM 2499 O O . GLU A 1 316 ? -10.730 -2.444 -18.021 1.00 98.12 316 GLU A O 1
ATOM 2504 N N . LEU A 1 317 ? -9.990 -4.222 -16.874 1.00 98.50 317 LEU A N 1
ATOM 2505 C CA . LEU A 1 317 ? -10.136 -3.622 -15.544 1.00 98.50 317 LEU A CA 1
ATOM 2506 C C . LEU A 1 317 ? -8.908 -2.825 -15.099 1.00 98.50 317 LEU A C 1
ATOM 2508 O O . LEU A 1 317 ? -8.900 -2.273 -13.996 1.00 98.50 317 LEU A O 1
ATOM 2512 N N . PHE A 1 318 ? -7.875 -2.757 -15.935 1.00 98.56 318 PHE A N 1
ATOM 2513 C CA . PHE A 1 318 ? -6.615 -2.113 -15.611 1.00 98.56 318 PHE A CA 1
ATOM 2514 C C . PHE A 1 318 ? -6.228 -1.068 -16.655 1.00 98.56 318 PHE A C 1
ATOM 2516 O O . PHE A 1 318 ? -6.482 -1.222 -17.846 1.00 98.56 318 PHE A O 1
ATOM 2523 N N . VAL A 1 319 ? -5.572 -0.006 -16.197 1.00 98.38 319 VAL A N 1
ATOM 2524 C CA . VAL A 1 319 ? -5.002 1.059 -17.038 1.00 98.38 319 VAL A CA 1
ATOM 2525 C C . VAL A 1 319 ? -3.594 0.679 -17.516 1.00 98.38 319 VAL A C 1
ATOM 2527 O O . VAL A 1 319 ? -3.153 1.078 -18.595 1.00 98.38 319 VAL A O 1
ATOM 2530 N N . ASP A 1 320 ? -2.887 -0.110 -16.710 1.00 98.12 320 ASP A N 1
ATOM 2531 C CA . ASP A 1 320 ? -1.552 -0.657 -16.955 1.00 98.12 320 ASP A CA 1
ATOM 2532 C C . ASP A 1 320 ? -1.384 -1.976 -16.158 1.00 98.12 320 ASP A C 1
ATOM 2534 O O . ASP A 1 320 ? -2.381 -2.494 -15.669 1.00 98.12 320 ASP A O 1
ATOM 2538 N N . PRO A 1 321 ? -0.196 -2.584 -15.985 1.00 98.00 321 PRO A N 1
ATOM 2539 C CA . PRO A 1 321 ? -0.075 -3.841 -15.250 1.00 98.00 321 PRO A CA 1
ATOM 2540 C C . PRO A 1 321 ? -0.664 -3.877 -13.832 1.00 98.00 321 PRO A C 1
ATOM 2542 O O . PRO A 1 321 ? -0.953 -4.975 -13.354 1.00 98.00 321 PRO A O 1
ATOM 2545 N N . CYS A 1 322 ? -0.825 -2.743 -13.137 1.00 97.69 322 CYS A N 1
ATOM 2546 C CA . CYS A 1 322 ? -1.315 -2.743 -11.756 1.00 97.69 322 CYS A CA 1
ATOM 2547 C C . CYS A 1 322 ? -2.357 -1.674 -11.399 1.00 97.69 322 CYS A C 1
ATOM 2549 O O . CYS A 1 322 ? -3.136 -1.905 -10.473 1.00 97.69 322 CYS A O 1
ATOM 2551 N N . HIS A 1 323 ? -2.399 -0.526 -12.078 1.00 98.38 323 HIS A N 1
ATOM 2552 C CA . HIS A 1 323 ? -3.388 0.518 -11.800 1.00 98.38 323 HIS A CA 1
ATOM 2553 C C . HIS A 1 323 ? -4.737 0.141 -12.414 1.00 98.38 323 HIS A C 1
ATOM 2555 O O . HIS A 1 323 ? -4.800 -0.406 -13.515 1.00 98.38 323 HIS A O 1
ATOM 2561 N N . LEU A 1 324 ? -5.818 0.424 -11.693 1.00 98.38 324 LEU A N 1
ATOM 2562 C CA . LEU A 1 324 ? -7.156 -0.042 -12.037 1.00 98.38 324 LEU A CA 1
ATOM 2563 C C . LEU A 1 324 ? -7.909 1.035 -12.821 1.00 98.38 324 LEU A C 1
ATOM 2565 O O . LEU A 1 324 ? -7.709 2.232 -12.618 1.00 98.38 324 LEU A O 1
ATOM 2569 N N . THR A 1 325 ? -8.805 0.612 -13.709 1.00 98.44 325 THR A N 1
ATOM 2570 C CA . THR A 1 325 ? -9.833 1.514 -14.245 1.00 98.44 325 THR A CA 1
ATOM 2571 C C . THR A 1 325 ? -10.835 1.859 -13.140 1.00 98.44 325 THR A C 1
ATOM 2573 O O . THR A 1 325 ? -10.822 1.260 -12.061 1.00 98.44 325 THR A O 1
ATOM 2576 N N . GLU A 1 326 ? -11.742 2.804 -13.388 1.00 98.06 326 GLU A N 1
ATOM 2577 C CA . GLU A 1 326 ? -12.823 3.104 -12.440 1.00 98.06 326 GLU A CA 1
ATOM 2578 C C . GLU A 1 326 ? -13.653 1.852 -12.106 1.00 98.06 326 GLU A C 1
ATOM 2580 O O . GLU A 1 326 ? -13.931 1.575 -10.939 1.00 98.06 326 GLU A O 1
ATOM 2585 N N . GLU A 1 327 ? -13.981 1.045 -13.116 1.00 98.31 327 GLU A N 1
ATOM 2586 C CA . GLU A 1 327 ? -14.715 -0.207 -12.916 1.00 98.31 327 GLU A CA 1
ATOM 2587 C C . GLU A 1 327 ? -13.892 -1.235 -12.130 1.00 98.31 327 GLU A C 1
ATOM 2589 O O . GLU A 1 327 ? -14.401 -1.855 -11.192 1.00 98.31 327 GLU A O 1
ATOM 2594 N N . GLY A 1 328 ? -12.594 -1.364 -12.434 1.00 98.44 328 GLY A N 1
ATOM 2595 C CA . GLY A 1 328 ? -11.678 -2.180 -11.638 1.00 98.44 328 GLY A CA 1
ATOM 2596 C C . GLY A 1 328 ? -11.648 -1.747 -10.169 1.00 98.44 328 GLY A C 1
ATOM 2597 O O . GLY A 1 328 ? -11.695 -2.597 -9.275 1.00 98.44 328 GLY A O 1
ATOM 2598 N N . CYS A 1 329 ? -11.655 -0.435 -9.906 1.00 98.56 329 CYS A N 1
ATOM 2599 C CA . CYS A 1 329 ? -11.693 0.116 -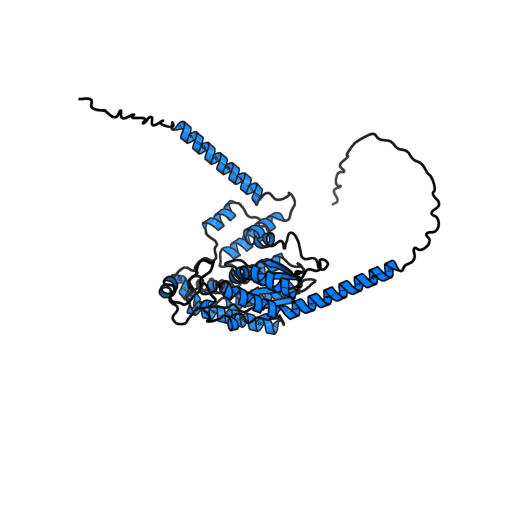8.554 1.00 98.56 329 CYS A CA 1
ATOM 2600 C C . CYS A 1 329 ? -12.988 -0.235 -7.815 1.00 98.56 329 CYS A C 1
ATOM 2602 O O . CYS A 1 329 ? -12.923 -0.697 -6.674 1.00 98.56 329 CYS A O 1
ATOM 2604 N N . ARG A 1 330 ? -14.155 -0.081 -8.455 1.00 98.38 330 ARG A N 1
ATOM 2605 C CA . ARG A 1 330 ? -15.453 -0.452 -7.860 1.00 98.38 330 ARG A CA 1
ATOM 2606 C C . ARG A 1 330 ? -15.498 -1.932 -7.487 1.00 98.38 330 ARG A C 1
ATOM 2608 O O . ARG A 1 330 ? -15.847 -2.275 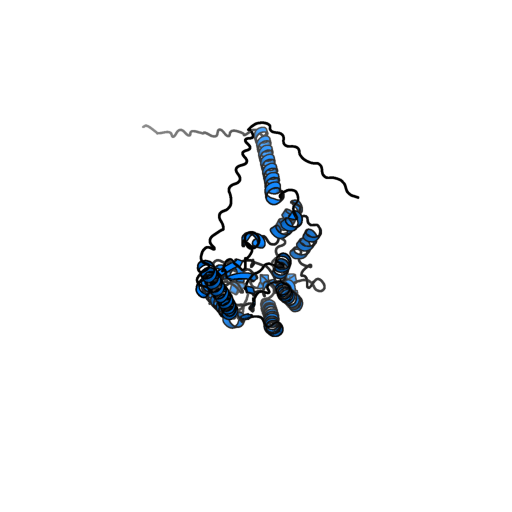-6.357 1.00 98.38 330 ARG A O 1
ATOM 2615 N N . ILE A 1 331 ? -15.087 -2.814 -8.403 1.00 98.38 331 ILE A N 1
ATOM 2616 C CA . ILE A 1 331 ? -15.063 -4.263 -8.156 1.00 98.38 331 ILE A CA 1
ATOM 2617 C C . ILE A 1 331 ? -14.125 -4.588 -6.986 1.00 98.38 331 ILE A C 1
ATOM 2619 O O . ILE A 1 331 ? -14.511 -5.322 -6.073 1.00 98.38 331 ILE A O 1
ATOM 2623 N N . ALA A 1 332 ? -12.907 -4.040 -6.984 1.00 98.50 332 ALA A N 1
ATOM 2624 C CA . ALA A 1 332 ? -11.929 -4.275 -5.925 1.00 98.50 332 ALA A CA 1
ATOM 2625 C C . ALA A 1 332 ? -12.422 -3.772 -4.555 1.00 98.50 332 ALA A C 1
ATOM 2627 O O . ALA A 1 332 ? -12.363 -4.509 -3.566 1.00 98.50 332 ALA A O 1
ATOM 2628 N N . ALA A 1 333 ? -12.959 -2.551 -4.493 1.00 98.62 333 ALA A N 1
ATOM 2629 C CA . ALA A 1 333 ? -13.481 -1.957 -3.266 1.00 98.62 333 ALA A CA 1
ATOM 2630 C C . ALA A 1 333 ? -14.653 -2.765 -2.690 1.00 98.62 333 ALA A C 1
ATOM 2632 O O . ALA A 1 333 ? -14.623 -3.129 -1.512 1.00 98.62 333 ALA A O 1
ATOM 2633 N N . GLY A 1 334 ? -15.622 -3.160 -3.522 1.00 98.38 334 GLY A N 1
ATOM 2634 C CA . GLY A 1 334 ? -16.748 -3.991 -3.088 1.00 98.38 334 GLY A CA 1
ATOM 2635 C C . GLY A 1 334 ? -16.321 -5.380 -2.588 1.00 98.38 334 GLY A C 1
ATOM 2636 O O . GLY A 1 334 ? -16.959 -5.965 -1.705 1.00 98.38 334 GLY A O 1
ATOM 2637 N N . ARG A 1 335 ? -15.215 -5.935 -3.103 1.00 98.44 335 ARG A N 1
ATOM 2638 C CA . ARG A 1 335 ? -14.632 -7.197 -2.607 1.00 98.44 335 ARG A CA 1
ATOM 2639 C C . ARG A 1 335 ? -13.960 -7.023 -1.250 1.00 98.44 335 ARG A C 1
ATOM 2641 O O . ARG A 1 335 ? -14.215 -7.830 -0.355 1.00 98.44 335 ARG A O 1
ATOM 2648 N N . LEU A 1 336 ? -13.173 -5.963 -1.077 1.00 98.56 336 LEU A N 1
ATOM 2649 C CA . LEU A 1 336 ? -12.542 -5.627 0.201 1.00 98.56 336 LEU A CA 1
ATOM 2650 C C . LEU A 1 336 ? -13.588 -5.346 1.287 1.00 98.56 336 LEU A C 1
ATOM 2652 O O . LEU A 1 336 ? -13.531 -5.943 2.361 1.00 98.56 336 LEU A O 1
ATOM 2656 N N . ALA A 1 337 ? -14.592 -4.515 0.995 1.00 98.31 337 ALA A N 1
ATOM 2657 C CA . ALA A 1 337 ? -15.679 -4.214 1.926 1.00 98.31 337 ALA A CA 1
ATOM 2658 C C . ALA A 1 337 ? -16.473 -5.475 2.304 1.00 98.31 337 ALA A C 1
ATOM 2660 O O . ALA A 1 337 ? -16.827 -5.684 3.467 1.00 98.31 337 ALA A O 1
ATOM 2661 N N . ARG A 1 338 ? -16.694 -6.386 1.345 1.00 98.19 338 ARG A N 1
ATOM 2662 C CA . ARG A 1 338 ? -17.330 -7.682 1.613 1.00 98.19 338 ARG A CA 1
ATOM 2663 C C . ARG A 1 338 ? -16.492 -8.566 2.533 1.00 98.19 338 ARG A C 1
ATOM 2665 O O . ARG A 1 338 ? -17.059 -9.145 3.457 1.00 98.19 338 ARG A O 1
ATOM 2672 N N . ALA A 1 339 ? -15.181 -8.639 2.318 1.00 98.38 339 ALA A N 1
ATOM 2673 C CA . ALA A 1 339 ? -14.266 -9.369 3.196 1.00 98.38 339 ALA A CA 1
ATOM 2674 C C . ALA A 1 339 ? -14.184 -8.751 4.606 1.00 98.38 339 ALA A C 1
ATOM 2676 O O . ALA A 1 339 ? -13.969 -9.464 5.583 1.00 98.38 339 ALA A O 1
ATOM 2677 N N . ALA A 1 340 ? -14.420 -7.442 4.728 1.00 98.44 340 ALA A N 1
ATOM 2678 C CA . ALA A 1 340 ? -14.445 -6.720 5.996 1.00 98.44 340 ALA A CA 1
ATOM 2679 C C . ALA A 1 340 ? -15.761 -6.858 6.793 1.00 98.44 340 ALA A C 1
ATOM 2681 O O . ALA A 1 340 ? -15.808 -6.441 7.952 1.00 98.44 340 ALA A O 1
ATOM 2682 N N . ARG A 1 341 ? -16.829 -7.456 6.234 1.00 98.06 341 ARG A N 1
ATOM 2683 C CA . ARG A 1 341 ? -18.141 -7.572 6.912 1.00 98.06 341 ARG A CA 1
ATOM 2684 C C . ARG A 1 341 ? -18.079 -8.144 8.330 1.00 98.06 341 ARG A C 1
ATOM 2686 O O . ARG A 1 341 ? -18.744 -7.565 9.187 1.00 98.06 341 ARG A O 1
ATOM 2693 N N . PRO A 1 342 ? -17.295 -9.199 8.630 1.00 98.19 342 PRO A N 1
ATOM 2694 C CA . PRO A 1 342 ? -17.226 -9.718 9.993 1.00 98.19 342 PRO A CA 1
ATOM 2695 C C . PRO A 1 342 ? -16.727 -8.673 11.005 1.00 98.19 342 PRO A C 1
ATOM 2697 O O . PRO A 1 342 ? -17.241 -8.609 12.119 1.00 98.19 342 PRO A O 1
ATOM 2700 N N . ALA A 1 343 ? -15.768 -7.820 10.620 1.00 97.75 343 ALA A N 1
ATOM 2701 C CA . ALA A 1 343 ? -15.287 -6.728 11.469 1.00 97.75 343 ALA A CA 1
ATOM 2702 C C . ALA A 1 343 ? -16.375 -5.671 11.706 1.00 97.75 343 ALA A C 1
ATOM 2704 O O . ALA A 1 343 ? -16.580 -5.233 12.839 1.00 97.75 343 ALA A O 1
ATOM 2705 N N . ILE A 1 344 ? -17.104 -5.303 10.646 1.00 97.50 344 ILE A N 1
ATOM 2706 C CA . ILE A 1 344 ? -18.207 -4.334 10.710 1.00 97.50 344 ILE A CA 1
ATOM 2707 C C . ILE A 1 344 ? -19.322 -4.843 11.629 1.00 97.50 344 ILE A C 1
ATOM 2709 O O . ILE A 1 344 ? -19.798 -4.100 12.483 1.00 97.50 344 ILE A O 1
ATOM 2713 N N . GLN A 1 345 ? -19.717 -6.113 11.497 1.00 97.12 345 GLN A N 1
ATOM 2714 C CA . GLN A 1 345 ? -20.755 -6.731 12.329 1.00 97.12 345 GLN A CA 1
ATOM 2715 C C . GLN A 1 345 ? -20.369 -6.721 13.811 1.00 97.12 345 GLN A C 1
ATOM 2717 O O . GLN A 1 345 ? -21.124 -6.204 14.633 1.00 97.12 345 GLN A O 1
ATOM 2722 N N . ARG A 1 346 ? -19.147 -7.162 14.143 1.00 96.62 346 ARG A N 1
ATOM 2723 C CA . ARG A 1 346 ? -18.634 -7.104 15.522 1.00 96.62 346 ARG A CA 1
ATOM 2724 C C . ARG A 1 346 ? -18.611 -5.680 16.072 1.00 96.62 346 ARG A C 1
ATOM 2726 O O . ARG A 1 346 ? -18.889 -5.458 17.249 1.00 96.62 346 ARG A O 1
ATOM 2733 N N . TRP A 1 347 ? -18.263 -4.696 15.244 1.00 96.06 347 TRP A N 1
ATOM 2734 C CA . TRP A 1 347 ? -18.300 -3.294 15.652 1.00 96.06 347 TRP A CA 1
ATOM 2735 C C . TRP A 1 347 ? -19.732 -2.805 15.912 1.00 96.06 347 TRP A C 1
ATOM 2737 O O . TRP A 1 347 ? -19.964 -2.149 16.933 1.00 96.06 347 TRP A O 1
ATOM 2747 N N . LEU A 1 348 ? -20.692 -3.146 15.046 1.00 94.94 348 LEU A N 1
ATOM 2748 C CA . LEU A 1 348 ? -22.105 -2.791 15.212 1.00 94.94 348 LEU A CA 1
ATOM 2749 C C . LEU A 1 348 ? -22.672 -3.358 16.518 1.00 94.94 348 LEU A C 1
ATOM 2751 O O . LEU A 1 348 ? -23.277 -2.608 17.280 1.00 94.94 348 LEU A O 1
ATOM 2755 N N . GLU A 1 349 ? -22.410 -4.633 16.807 1.00 95.19 349 GLU A N 1
ATOM 2756 C CA . GLU A 1 349 ? -22.857 -5.322 18.026 1.00 95.19 349 GLU A CA 1
ATOM 2757 C C . GLU A 1 349 ? -22.311 -4.658 19.300 1.00 95.19 349 GLU A C 1
ATOM 2759 O O . GLU A 1 349 ? -23.058 -4.369 20.240 1.00 95.19 349 GLU A O 1
ATOM 2764 N N . ARG A 1 350 ? -21.009 -4.336 19.330 1.00 93.50 350 ARG A N 1
ATOM 2765 C CA . ARG A 1 350 ? -20.400 -3.624 20.469 1.00 93.50 350 ARG A CA 1
ATOM 2766 C C . ARG A 1 350 ? -21.041 -2.254 20.690 1.00 93.50 350 ARG A C 1
ATOM 2768 O O . ARG A 1 350 ? -21.308 -1.868 21.829 1.00 93.50 350 ARG A O 1
ATOM 2775 N N . ASN A 1 351 ? -21.301 -1.519 19.611 1.00 91.19 351 ASN A N 1
ATOM 2776 C CA . ASN A 1 351 ? -21.873 -0.177 19.690 1.00 91.19 351 ASN A CA 1
ATOM 2777 C C . ASN A 1 351 ? -23.369 -0.183 20.033 1.00 91.19 351 ASN A C 1
ATOM 2779 O O . ASN A 1 351 ? -23.828 0.726 20.728 1.00 91.19 351 ASN A O 1
ATOM 2783 N N . SER A 1 352 ? -24.138 -1.184 19.592 1.00 91.31 352 SER A N 1
ATOM 2784 C CA . SER A 1 352 ? -25.543 -1.323 19.987 1.00 91.31 352 SER A CA 1
ATOM 2785 C C . SER A 1 352 ? -25.667 -1.626 21.476 1.00 91.31 352 SER A C 1
ATOM 2787 O O . SER A 1 352 ? -26.440 -0.961 22.162 1.00 91.31 352 SER A O 1
ATOM 2789 N N .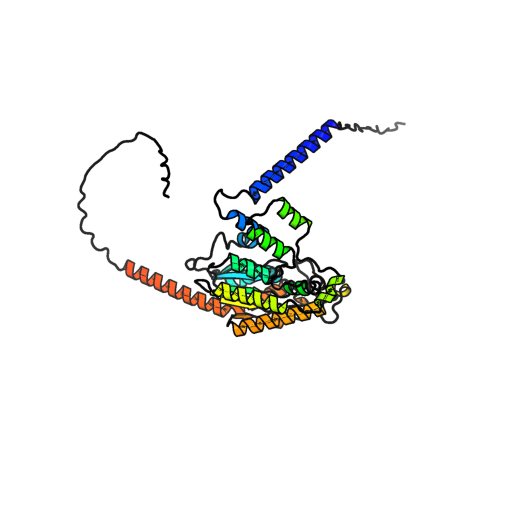 LEU A 1 353 ? -24.850 -2.544 22.002 1.00 87.81 353 LEU A N 1
ATOM 2790 C CA . LEU A 1 353 ? -24.834 -2.871 23.431 1.00 87.81 353 LEU A CA 1
ATOM 2791 C C . LEU A 1 353 ? -24.461 -1.656 24.289 1.00 87.81 353 LEU A C 1
ATOM 2793 O O . LEU A 1 353 ? -25.151 -1.348 25.262 1.00 87.81 353 LEU A O 1
ATOM 2797 N N . ALA A 1 354 ? -23.420 -0.917 23.894 1.00 86.00 354 ALA A N 1
ATOM 2798 C CA . ALA A 1 354 ? -23.004 0.297 24.595 1.00 86.00 354 ALA A CA 1
ATOM 2799 C C . ALA A 1 354 ? -24.097 1.381 24.596 1.00 86.00 354 ALA A C 1
ATOM 2801 O O . ALA A 1 354 ? -24.241 2.120 25.572 1.00 86.00 354 ALA A O 1
ATOM 2802 N N . ARG A 1 355 ? -24.886 1.482 23.518 1.00 88.19 355 ARG A N 1
ATOM 2803 C CA . ARG A 1 355 ? -26.027 2.403 23.438 1.00 88.19 355 ARG A CA 1
ATOM 2804 C C . ARG A 1 355 ? -27.155 1.997 24.380 1.00 88.19 355 ARG A C 1
ATOM 2806 O O . ARG A 1 355 ? -27.606 2.851 25.136 1.00 88.19 355 ARG A O 1
ATOM 2813 N N . THR A 1 356 ? -27.563 0.729 24.380 1.00 89.81 356 THR A N 1
ATOM 2814 C CA . THR A 1 356 ? -28.622 0.232 25.276 1.00 89.81 356 THR A CA 1
ATOM 2815 C C . THR A 1 356 ? -28.255 0.465 26.740 1.00 89.81 356 THR A C 1
ATOM 2817 O O . THR A 1 356 ? -29.021 1.081 27.472 1.00 89.81 356 THR A O 1
ATOM 2820 N N . GLN A 1 357 ? -27.024 0.124 27.138 1.00 88.44 357 GLN A N 1
ATOM 2821 C CA . GLN A 1 357 ? -26.550 0.344 28.509 1.00 88.44 357 GLN A CA 1
ATOM 2822 C C . GLN A 1 357 ? -26.564 1.822 28.925 1.00 88.44 357 GLN A C 1
ATOM 2824 O O . GLN A 1 357 ? -26.902 2.137 30.064 1.00 88.44 357 GLN A O 1
ATOM 2829 N N . ARG A 1 358 ? -26.212 2.749 28.021 1.00 88.75 358 ARG A N 1
ATOM 2830 C CA . ARG A 1 358 ? -26.286 4.194 28.306 1.00 88.75 358 ARG A CA 1
ATOM 2831 C C . ARG A 1 358 ? -27.727 4.664 28.479 1.00 88.75 358 ARG A C 1
ATOM 2833 O O . ARG A 1 358 ? -27.982 5.472 29.370 1.00 88.75 358 ARG A O 1
ATOM 2840 N N . THR A 1 359 ? -28.650 4.163 27.662 1.00 88.88 359 THR A N 1
ATOM 2841 C CA . THR A 1 359 ? -30.078 4.477 27.780 1.00 88.88 359 THR A CA 1
ATOM 2842 C C . THR A 1 359 ? -30.646 3.966 29.105 1.00 88.88 359 THR A C 1
ATOM 2844 O O . THR A 1 359 ? -31.296 4.732 29.811 1.00 88.88 359 THR A O 1
ATOM 2847 N N . ASP A 1 360 ? -30.319 2.737 29.506 1.00 89.81 360 ASP A N 1
ATOM 2848 C CA . ASP A 1 360 ? -30.782 2.147 30.770 1.00 89.81 360 ASP A CA 1
ATOM 2849 C C . ASP A 1 360 ? -30.190 2.867 31.996 1.00 89.81 360 ASP A C 1
ATOM 2851 O O . ASP A 1 360 ? -30.876 3.131 32.990 1.00 89.81 360 ASP A O 1
ATOM 2855 N N . GLN A 1 361 ? -28.914 3.264 31.928 1.00 87.44 361 GLN A N 1
ATOM 2856 C CA . GLN A 1 361 ? -28.282 4.090 32.963 1.00 87.44 361 GLN A CA 1
ATOM 2857 C C . GLN A 1 361 ? -28.891 5.496 33.049 1.00 87.44 361 GLN A C 1
ATOM 2859 O O . GLN A 1 361 ? -29.047 6.036 34.145 1.00 87.44 361 GLN A O 1
ATOM 2864 N N . ALA A 1 362 ? -29.246 6.107 31.917 1.00 86.88 362 ALA A N 1
ATOM 2865 C CA . ALA A 1 362 ? -29.932 7.394 31.904 1.00 86.88 362 ALA A CA 1
ATOM 2866 C C . ALA A 1 362 ? -31.356 7.279 32.475 1.00 86.88 362 ALA A C 1
ATOM 2868 O O . ALA A 1 362 ? -31.751 8.111 33.292 1.00 86.88 362 ALA A O 1
ATOM 2869 N N . ALA A 1 363 ? -32.089 6.220 32.118 1.00 88.12 363 ALA A N 1
ATOM 2870 C CA . ALA A 1 363 ? -33.431 5.951 32.627 1.00 88.12 363 ALA A CA 1
ATOM 2871 C C . ALA A 1 363 ? -33.427 5.725 34.148 1.00 88.12 363 ALA A C 1
ATOM 2873 O O . ALA A 1 363 ? -34.182 6.376 34.869 1.00 88.12 363 ALA A O 1
ATOM 2874 N N . SER A 1 364 ? -32.513 4.890 34.654 1.00 86.25 364 SER A N 1
ATOM 2875 C CA . SER A 1 364 ? -32.377 4.621 36.095 1.00 86.25 364 SER A CA 1
ATOM 2876 C C . SER A 1 364 ? -31.971 5.856 36.913 1.00 86.25 364 SER A C 1
ATOM 2878 O O . SER A 1 364 ? -32.430 6.023 38.046 1.00 86.25 364 SER A O 1
ATOM 2880 N N . ARG A 1 365 ? -31.170 6.770 36.345 1.00 85.31 365 ARG A N 1
ATOM 2881 C CA . ARG A 1 365 ? -30.857 8.069 36.972 1.00 85.31 365 ARG A CA 1
ATOM 2882 C C . ARG A 1 365 ? -32.036 9.041 36.944 1.00 85.31 365 ARG A C 1
ATOM 2884 O O . ARG A 1 365 ? -32.210 9.784 37.904 1.00 85.31 365 ARG A O 1
ATOM 2891 N N . GLY A 1 366 ? -32.848 9.025 35.887 1.00 79.12 366 GLY A N 1
ATOM 2892 C CA . GLY A 1 366 ? -34.051 9.857 35.766 1.00 79.12 366 GLY A CA 1
ATOM 2893 C C . GLY A 1 366 ? -35.178 9.459 36.725 1.00 79.12 366 GLY A C 1
ATOM 2894 O O . GLY A 1 366 ? -35.956 10.310 37.143 1.00 79.12 366 GLY A O 1
ATOM 2895 N N . THR A 1 367 ? -35.240 8.188 37.132 1.00 68.31 367 THR A N 1
ATOM 2896 C CA . THR A 1 367 ? -36.217 7.685 38.116 1.00 68.31 367 THR A CA 1
ATOM 2897 C C . THR A 1 367 ? -35.815 7.898 39.574 1.00 68.31 367 THR A C 1
ATOM 2899 O O . THR A 1 367 ? -36.625 7.666 40.473 1.00 68.31 367 THR A O 1
ATOM 2902 N N . ALA A 1 368 ? -34.588 8.352 39.847 1.00 63.22 368 ALA A N 1
ATOM 2903 C CA . ALA A 1 368 ? -34.217 8.777 41.188 1.00 63.22 368 ALA A CA 1
ATOM 2904 C C . ALA A 1 368 ? -34.943 10.094 41.498 1.00 63.22 368 ALA A C 1
ATOM 2906 O O . ALA A 1 368 ? -34.452 11.176 41.175 1.00 63.22 368 ALA A O 1
ATOM 2907 N N . LEU A 1 369 ? -36.132 9.987 42.111 1.00 59.81 369 LEU A N 1
ATOM 2908 C CA . LEU A 1 369 ? -36.876 11.114 42.677 1.00 59.81 369 LEU A CA 1
ATOM 2909 C C . LEU A 1 369 ? -35.888 12.053 43.375 1.00 59.81 369 LEU A C 1
ATOM 2911 O O . LEU A 1 369 ? -35.046 11.557 44.136 1.00 59.81 369 LEU A O 1
ATOM 2915 N N . PRO A 1 370 ? -35.968 13.378 43.149 1.00 64.06 370 PRO A N 1
ATOM 2916 C CA . PRO A 1 370 ? -35.075 14.321 43.795 1.00 64.06 370 PRO A CA 1
ATOM 2917 C C . PRO A 1 370 ? -35.139 14.059 45.296 1.00 64.06 370 PRO A C 1
ATOM 2919 O O . PRO A 1 370 ? -36.166 14.284 45.941 1.00 64.06 370 PRO A O 1
ATOM 2922 N N . ARG A 1 371 ? -34.051 13.513 45.857 1.00 64.19 371 ARG A N 1
ATOM 2923 C CA . ARG A 1 371 ? -33.898 13.384 47.304 1.00 64.19 371 ARG A CA 1
ATOM 2924 C C . ARG A 1 371 ? -34.103 14.790 47.833 1.00 64.19 371 ARG A C 1
ATOM 2926 O O . ARG A 1 371 ? -33.278 15.648 47.534 1.00 64.19 371 ARG A O 1
ATOM 2933 N N . LYS A 1 372 ? -35.211 15.023 48.552 1.00 67.81 372 LYS A N 1
ATOM 2934 C CA . LYS A 1 372 ? -35.505 16.289 49.233 1.00 67.81 372 LYS A CA 1
ATOM 2935 C C . LYS A 1 372 ? -34.239 16.694 49.978 1.00 67.81 372 LYS A C 1
ATOM 2937 O O . LYS A 1 372 ? -33.915 16.123 51.019 1.00 67.81 372 LYS A O 1
ATOM 2942 N N . SER A 1 373 ? -33.478 17.611 49.394 1.00 61.34 373 SER A N 1
ATOM 2943 C CA . SER A 1 373 ? -32.265 18.127 49.996 1.00 61.34 373 SER A CA 1
ATOM 2944 C C . SER A 1 373 ? -32.700 18.788 51.292 1.00 61.34 373 SER A C 1
ATOM 2946 O O . SER A 1 373 ? -33.552 19.680 51.269 1.00 61.34 373 SER A O 1
ATOM 2948 N N . LYS A 1 374 ? -32.165 18.312 52.423 1.00 62.72 374 LYS A N 1
ATOM 2949 C CA . LYS A 1 374 ? -32.341 18.989 53.709 1.00 62.72 374 LYS A CA 1
ATOM 2950 C C . LYS A 1 374 ? -32.025 20.479 53.507 1.00 62.72 374 LYS A C 1
ATOM 2952 O O . LYS A 1 374 ? -31.045 20.781 52.823 1.00 62.72 374 LYS A O 1
ATOM 2957 N N . PRO A 1 375 ? -32.840 21.393 54.057 1.00 60.44 375 PRO A N 1
ATOM 2958 C CA . PRO A 1 375 ? -32.655 22.823 53.869 1.00 60.44 375 PRO A CA 1
ATOM 2959 C C . PRO A 1 375 ? -31.248 23.212 54.326 1.00 60.44 375 PRO A C 1
ATOM 2961 O O . PRO A 1 375 ? -30.899 23.080 55.500 1.00 60.44 375 PRO A O 1
ATOM 2964 N N . ILE A 1 376 ? -30.427 23.657 53.376 1.00 64.69 376 ILE A N 1
ATOM 2965 C CA . ILE A 1 376 ? -29.109 24.215 53.656 1.00 64.69 376 ILE A CA 1
ATOM 2966 C C . ILE A 1 376 ? -29.354 25.540 54.381 1.00 64.69 376 ILE A C 1
ATOM 2968 O O . ILE A 1 376 ? -29.872 26.495 53.800 1.00 64.69 376 ILE A O 1
ATOM 2972 N N . ARG A 1 377 ? -29.018 25.584 55.674 1.00 60.06 377 ARG A N 1
ATOM 2973 C CA . ARG A 1 377 ? -28.976 26.820 56.463 1.00 60.06 377 ARG A CA 1
ATOM 2974 C C . ARG A 1 377 ? -28.004 27.783 55.778 1.00 60.06 377 ARG A C 1
ATOM 2976 O O . ARG A 1 377 ? -26.798 27.555 55.783 1.00 60.06 377 ARG A O 1
ATOM 2983 N N . ARG A 1 378 ? -28.536 28.857 55.192 1.00 49.19 378 ARG A N 1
ATOM 2984 C CA . ARG A 1 378 ? -27.758 30.019 54.749 1.00 49.19 378 ARG A CA 1
ATOM 2985 C C . ARG A 1 378 ? -27.124 30.673 55.977 1.00 49.19 378 ARG A C 1
ATOM 2987 O O . ARG A 1 378 ? -27.798 31.397 56.701 1.00 49.19 378 ARG A O 1
ATOM 2994 N N . THR A 1 379 ? -25.839 30.439 56.211 1.00 53.84 379 THR A N 1
ATOM 2995 C CA . THR A 1 379 ? -25.025 31.328 57.044 1.00 53.84 379 THR A CA 1
ATOM 2996 C C . THR A 1 379 ? -24.560 32.488 56.175 1.00 53.84 379 THR A C 1
ATOM 2998 O O . THR A 1 379 ? -23.700 32.335 55.310 1.00 53.84 379 THR A O 1
ATOM 3001 N N . SER A 1 380 ? -25.181 33.647 56.376 1.00 51.59 380 SER A N 1
ATOM 3002 C CA . SER A 1 380 ? -24.739 34.926 55.840 1.00 51.59 380 SER A CA 1
ATOM 3003 C C . SER A 1 380 ? -23.488 35.385 56.589 1.00 51.59 380 SER A C 1
ATOM 3005 O O . SER A 1 380 ? -23.581 35.892 57.704 1.00 51.59 380 SER A O 1
ATOM 3007 N N . THR A 1 381 ? -22.319 35.251 55.978 1.00 47.88 381 THR A N 1
ATOM 3008 C CA . THR A 1 381 ? -21.155 36.060 56.349 1.00 47.88 381 THR A CA 1
ATOM 3009 C C . THR A 1 381 ? -20.761 36.866 55.132 1.00 47.88 381 THR A C 1
ATOM 3011 O O . THR A 1 381 ? -20.176 36.346 54.182 1.00 47.88 381 THR A O 1
ATOM 3014 N N . GLY A 1 382 ? -21.156 38.137 55.147 1.00 50.75 382 GLY A N 1
ATOM 3015 C CA . GLY A 1 382 ? -20.693 39.114 54.182 1.00 50.75 382 GLY A CA 1
ATOM 3016 C C . GLY A 1 382 ? -19.184 39.303 54.292 1.00 50.75 382 GLY A C 1
ATOM 3017 O O . GLY A 1 382 ? -18.625 39.361 55.386 1.00 50.75 382 GLY A O 1
ATOM 3018 N N . ARG A 1 383 ? -18.533 39.441 53.142 1.00 44.31 383 ARG A N 1
ATOM 3019 C CA . ARG A 1 383 ? -17.285 40.186 53.018 1.00 44.31 383 ARG A CA 1
ATOM 3020 C C . ARG A 1 383 ? -17.236 40.797 51.628 1.00 44.31 383 ARG A C 1
ATOM 3022 O O . ARG A 1 383 ? -17.004 40.114 50.638 1.00 44.31 383 ARG A O 1
ATOM 3029 N N . ALA A 1 384 ? -17.494 42.098 51.596 1.00 50.62 384 ALA A N 1
ATOM 3030 C CA . ALA A 1 384 ? -17.027 42.974 50.542 1.00 50.62 384 ALA A CA 1
ATOM 3031 C C . ALA A 1 384 ? -15.491 42.998 50.560 1.00 50.62 384 ALA A C 1
ATOM 3033 O O . ALA A 1 384 ? -14.903 43.061 51.642 1.00 50.62 384 ALA A O 1
ATOM 3034 N N . ARG A 1 385 ? -14.869 42.943 49.381 1.00 43.50 385 ARG A N 1
ATOM 3035 C CA . ARG A 1 385 ? -13.550 43.510 49.049 1.00 43.50 385 ARG A CA 1
ATOM 3036 C C . ARG A 1 385 ? -13.461 43.534 47.522 1.00 43.50 385 ARG A C 1
ATOM 3038 O O . ARG A 1 385 ? -13.614 42.496 46.894 1.00 43.50 385 ARG A O 1
ATOM 3045 N N . ASP A 1 386 ? -13.614 44.694 46.906 1.00 41.75 386 ASP A N 1
ATOM 3046 C CA . ASP A 1 386 ? -12.658 45.804 46.781 1.00 41.75 386 ASP A CA 1
ATOM 3047 C C . ASP A 1 386 ? -11.762 45.603 45.555 1.00 41.75 386 ASP A C 1
ATOM 3049 O O . ASP A 1 386 ? -11.040 44.615 45.418 1.00 41.75 386 ASP A O 1
ATOM 3053 N N . ALA A 1 387 ? -11.922 46.536 44.626 1.00 47.19 387 ALA A N 1
ATOM 3054 C CA . ALA A 1 387 ? -11.295 46.578 43.328 1.00 47.19 387 ALA A CA 1
ATOM 3055 C C . ALA A 1 387 ? -10.123 47.549 43.415 1.00 47.19 387 ALA A C 1
ATOM 3057 O O . ALA A 1 387 ? -10.321 48.755 43.350 1.00 47.19 387 ALA A O 1
ATOM 3058 N N . SER A 1 388 ? -8.904 47.040 43.560 1.00 49.56 388 SER A N 1
ATOM 3059 C CA . SER A 1 388 ? -7.679 47.742 43.166 1.00 49.56 388 SER A CA 1
ATOM 3060 C C . SER A 1 388 ? -6.454 46.870 43.430 1.00 49.56 388 SER A C 1
ATOM 3062 O O . SER A 1 388 ? -6.442 46.030 44.323 1.00 49.56 388 SER A O 1
ATOM 3064 N N . THR A 1 389 ? -5.401 47.150 42.663 1.00 43.31 389 THR A N 1
ATOM 3065 C CA . THR A 1 389 ? -4.023 46.634 42.745 1.00 43.31 389 THR A CA 1
ATOM 3066 C C . THR A 1 389 ? -3.729 45.395 41.900 1.00 43.31 389 THR A C 1
ATOM 3068 O O . THR A 1 389 ? -4.026 44.251 42.225 1.00 43.31 389 THR A O 1
ATOM 3071 N N . GLY A 1 390 ? -3.085 45.672 40.766 1.00 44.00 390 GLY A N 1
ATOM 3072 C CA . GLY A 1 390 ? -2.297 44.695 40.042 1.00 44.00 390 GLY A CA 1
ATOM 3073 C C . GLY A 1 390 ? -0.961 44.427 40.730 1.00 44.00 390 GLY A C 1
ATOM 3074 O O . GLY A 1 390 ? -0.400 45.303 41.384 1.00 44.00 390 GLY A O 1
ATOM 3075 N N . ARG A 1 391 ? -0.448 43.216 40.521 1.00 37.12 391 ARG A N 1
ATOM 3076 C CA . ARG A 1 391 ? 0.968 42.876 40.310 1.00 37.12 391 ARG A CA 1
ATOM 3077 C C . ARG A 1 391 ? 1.042 41.376 40.050 1.00 37.12 391 ARG A C 1
ATOM 3079 O O . ARG A 1 391 ? 0.669 40.572 40.894 1.00 37.12 391 ARG A O 1
ATOM 3086 N N . TRP A 1 392 ? 1.513 41.027 38.861 1.00 37.25 392 TRP A N 1
ATOM 3087 C CA . TRP A 1 392 ? 1.978 39.686 38.539 1.00 37.25 392 TRP A CA 1
ATOM 3088 C C . TRP A 1 392 ? 3.389 39.519 39.116 1.00 37.25 392 TRP A C 1
ATOM 3090 O O . TRP A 1 392 ? 4.293 40.267 38.746 1.00 37.25 392 TRP A O 1
ATOM 3100 N N . HIS A 1 393 ? 3.569 38.555 40.017 1.00 41.41 393 HIS A N 1
ATOM 3101 C CA . HIS A 1 393 ? 4.876 38.027 40.406 1.00 41.41 393 HIS A CA 1
ATOM 3102 C C . HIS A 1 393 ? 5.078 36.685 39.687 1.00 41.41 393 HIS A C 1
ATOM 3104 O O . HIS A 1 393 ? 4.215 35.818 39.816 1.00 41.41 393 HIS A O 1
ATOM 3110 N N . PRO A 1 394 ? 6.170 36.486 38.928 1.00 55.34 394 PRO A N 1
ATOM 3111 C CA . PRO A 1 394 ? 6.581 35.158 38.501 1.00 55.34 394 PRO A CA 1
ATOM 3112 C C . PRO A 1 394 ? 7.475 34.526 39.576 1.00 55.34 394 PRO A C 1
ATOM 3114 O O . PRO A 1 394 ? 8.534 35.065 39.910 1.00 55.34 394 PRO A O 1
ATOM 3117 N N . ASP A 1 395 ? 7.043 33.382 40.100 1.00 47.09 395 ASP A N 1
ATOM 3118 C CA . ASP A 1 395 ? 7.856 32.533 40.966 1.00 47.09 395 ASP A CA 1
ATOM 3119 C C . ASP A 1 395 ? 9.014 31.893 40.183 1.00 47.09 395 ASP A C 1
ATOM 3121 O O . ASP A 1 395 ? 8.870 31.435 39.046 1.00 47.09 395 ASP A O 1
ATOM 3125 N N . ARG A 1 396 ? 10.186 31.888 40.825 1.00 48.03 396 ARG A N 1
ATOM 3126 C CA . ARG A 1 396 ? 11.393 31.155 40.420 1.00 48.03 396 ARG A CA 1
ATOM 3127 C C . ARG A 1 396 ? 11.209 29.649 40.665 1.00 48.03 396 ARG A C 1
ATOM 3129 O O . ARG A 1 396 ? 10.571 29.290 41.649 1.00 48.03 396 ARG A O 1
ATOM 3136 N N . PRO A 1 397 ? 11.850 28.769 39.876 1.00 58.09 397 PRO A N 1
ATOM 3137 C CA . PRO A 1 397 ? 12.014 27.375 40.258 1.00 58.09 397 PRO A CA 1
ATOM 3138 C C . PRO A 1 397 ? 13.192 27.215 41.230 1.00 58.09 397 PRO A C 1
ATOM 3140 O O . PRO A 1 397 ? 14.281 27.751 41.007 1.00 58.09 397 PRO A O 1
ATOM 3143 N N . GLU A 1 398 ? 12.962 26.457 42.298 1.00 54.06 398 GLU A N 1
ATOM 3144 C CA . GLU A 1 398 ? 14.002 25.933 43.177 1.00 54.06 398 GLU A CA 1
ATOM 3145 C C . GLU A 1 398 ? 14.805 24.841 42.458 1.00 54.06 398 GLU A C 1
ATOM 3147 O O . GLU A 1 398 ? 14.262 23.941 41.816 1.00 54.06 398 GLU A O 1
ATOM 3152 N N . SER A 1 399 ? 16.124 24.941 42.578 1.00 58.59 399 SER A N 1
ATOM 3153 C CA . SER A 1 399 ? 17.098 23.909 42.243 1.00 58.59 399 SER A CA 1
ATOM 3154 C C . SER A 1 399 ? 17.115 22.834 43.332 1.00 58.59 399 SER A C 1
ATOM 3156 O O . SER A 1 399 ? 17.428 23.143 44.482 1.00 58.59 399 SER A O 1
ATOM 3158 N N . GLY A 1 400 ? 16.837 21.585 42.960 1.00 55.00 400 GLY A N 1
ATOM 3159 C CA . GLY A 1 400 ? 17.074 20.394 43.776 1.00 55.00 400 GLY A CA 1
ATOM 3160 C C . GLY A 1 400 ? 18.103 19.492 43.097 1.00 55.00 400 GLY A C 1
ATOM 3161 O O . GLY A 1 400 ? 17.965 19.196 41.912 1.00 55.00 400 GLY A O 1
ATOM 3162 N N . THR A 1 401 ? 19.133 19.150 43.867 1.00 56.44 401 THR A N 1
ATOM 3163 C CA . THR A 1 401 ? 20.280 18.259 43.610 1.00 56.44 401 THR A CA 1
ATOM 3164 C C . THR A 1 401 ? 19.947 16.896 43.032 1.00 56.44 401 THR A C 1
ATOM 3166 O O . THR A 1 401 ? 18.934 16.317 43.487 1.00 56.44 401 THR A O 1
#

Secondary structure (DSSP, 8-state):
------------------HHHHHHHHHHHHHHHHHHHHHHHHHHH-PPTTSTHHHHHHHHHH-THHHHTSTTTS---TTS--EEEEEEESHHHHHHHHHHHHHHHHHHTS-EEEEE---TT--HHHHHHHHHHTTT---SEEEEE--HHHHGGGGSPTTT--TT-TTSHHHHHHHHHHHHT---HHHHHHHHHTT-S--PPPGGGTGGGGS--HHHHHHHHHHHHHHHHHTSSSPPEEEEEPPP----TT--HHHHHTT-S-----SSPP--GGGTS-HHHHHHHHHHHHHHHHHHHHHHT-EEE-HHHHHTT-GGGBSSSSPBPHHHHHHHHHHHHHHTHHHHHHHHHHHHHHHHHHHHHHHHHHTS-----------------------PPPPPPPP--

Sequence (401 aa):
MLAYEPRHCSMTTERRISRRVWVLYAGYLCALAAMAMVAFERWLIAPPAGSRVAADVVWQHYYPELWSSGLLSEPPAPSDGRFDVLLLGGSVLEQLEPFLRDEFAQATGARARIFGLARAAHTSRDSYNKVRRLAGTPVDLVIVYHGINDVRMNCCPPGTFREDYAHCAWYDSFERRLRRGKLTLTEALQDRVESIALGAPERELLDEGRVLKTPAAFRKNVEAIIRRLREGPRAPEILLATFALALPEGYTRDAFEQRRLGYGDGSYKRCPAELWGHPDAVRAGVAAHNRVIRTLALERTTLFCDLAATLDARTELFVDPCHLTEEGCRIAAGRLARAARPAIQRWLERNSLARTQRTDQAASRGTALPRKSKPIRRTSTGRARDASTGRWHPDRPESGT

pLDDT: mean 87.37, std 16.18, range [37.12, 98.81]

Foldseek 3Di:
DDDDDDPPPPPPPPPPPDVVNVVVVVVVVVVVVVVVVVVVCCVLPVDPPPDLVLLVSLCCLLQVLCVVLCCVVPFDDLPPQAQEEEEAEAVQSVLLVVLLQVLVCVLQVHRYRYRDSYYHLDALLVSLVSLVVCQQRAHAEYEHEHFQSLLLLLLDDPPLDDLSRCSQPSSVVSVVSSVVSHDDPVNSVCCVVVVSRSFQRDPVSLVSSLDQPHLVSLLVSVVSSQVRLCVHPHRHAYEYEQAAWADAPPDDPVCVVVVVRQAADADDDADASSSRHDVVSSVVRSVSSNVSSVVCCVVVVGQYFYLRVVCYNVNPQHNYGGHGHPVVSNVSSNRRSVSCSVSSVVSVVVVVVVVVVVVVVVVVVVPPDPPPPDDDPDDDDDDDDDDDDDDDDDDDDDDDD

Mean predicted aligned error: 9.42 Å

Radius of gyration: 30.65 Å; Cα contacts (8 Å, |Δi|>4): 523; chains: 1; bounding box: 62×82×116 Å

Solvent-accessible surface area (backbone atoms only — not comparable to full-atom values): 22612 Å² total; per-residue (Å²): 143,83,83,85,79,82,80,81,79,81,81,74,81,76,76,75,75,49,71,65,58,54,53,52,51,52,51,49,53,51,49,51,51,51,50,50,48,50,50,48,46,44,70,74,63,61,61,72,88,91,59,82,44,44,40,49,51,40,46,44,72,79,44,44,43,56,57,77,34,36,51,71,80,59,57,66,54,94,84,75,70,59,48,34,34,39,36,37,22,17,43,53,51,43,66,24,45,67,46,35,50,53,48,38,19,67,77,54,74,67,28,47,45,73,31,56,55,26,35,68,77,36,34,46,61,53,44,28,53,51,50,65,74,46,65,67,64,52,41,52,33,37,42,42,40,53,36,62,51,42,32,32,63,13,28,41,62,87,94,52,74,43,71,84,43,55,68,40,65,50,47,36,50,50,54,55,29,47,74,68,34,49,74,52,70,68,59,57,50,44,44,63,72,71,46,56,56,91,57,57,57,56,80,86,28,28,68,39,14,64,52,80,63,38,53,62,30,47,44,52,28,53,51,50,37,54,51,54,46,54,74,24,97,51,54,44,45,44,36,43,34,29,53,44,50,32,73,58,88,86,72,45,72,68,42,56,78,68,65,70,66,54,50,32,71,54,94,68,81,72,55,64,58,59,49,35,14,43,63,67,31,38,52,54,37,31,52,45,37,33,50,44,47,57,50,50,26,63,80,66,70,42,39,60,33,66,44,23,86,73,47,44,70,45,27,61,34,12,35,30,40,62,43,52,9,71,67,31,28,49,55,51,22,55,47,48,50,59,48,42,42,69,56,53,50,55,50,50,54,55,51,50,53,55,48,53,55,50,52,53,54,50,51,60,58,69,66,54,67,80,72,80,72,75,85,77,80,83,78,88,75,89,77,92,79,84,92,78,84,89,80,90,80,85,84,79,85,84,89,78,135

Nearest PDB structures (foldseek):
  6pfx-assembly2_B  TM=4.242E-01  e=5.837E-04  Enterococcus faecium TX0133a04
  3bma-assembly1_A  TM=3.991E-01  e=6.790E-03  Streptococcus pneumoniae R6
  3bma-assembly1_E  TM=4.145E-01  e=1.565E-02  Streptococcus pneumoniae R6
  7w9y-assembly1_B  TM=3.824E-01  e=1.719E+00  Bacillus spizizenii ATCC 6633 = JCM 2499
  4ry0-assembly1_A  TM=2.469E-01  e=2.750E+00  Rhizobium etli CFN 42